Protein AF-0000000066668827 (afdb_homodimer)

Foldseek 3Di:
DPPPPPPPPPPCDPVNVVVLVVLLLLLLVLLLVQCLVQFLVRGDLVSSCVSSVHDSVSNVVSHDSLSSLLSNLCCLLQVNDNVNNVVQLVVLLPDQPLLSSLLSVLVSLLSSLVSNVSSVVSLVVCLVPDVSSVVVVVVVLVVLLVSLLSSLVSCVVNVFFAPPADSVNSSVVSSVLSDSVLCCCCCVVVPDDSVRSSVVSSVVNCVHTGHPPPD/DPPPPPPVPVPCDPVNVVVLVVLLLLLLVLLLVQCLVQFLVRGDLVSSCVSSVHDSVSNVVNHDSLSSLLSNLCCLLQVNDNVNNVVQLVVLLPDQPLLSSLLSVLVSLLSSLVSNVSSVVSLVVCLVPDVSSVVVVVVVLVVLLVSLLSSLVSCVVNVFFAPPADSVNSSVVSSVLSDSVLCCCCCVVVPDDSVRSSVVSSVVNCVHTGHDPPD

Structure (mmCIF, N/CA/C/O backbone):
data_AF-0000000066668827-model_v1
#
loop_
_entity.id
_entity.type
_entity.pdbx_description
1 polymer 'TetR family transcriptional regulator'
#
loop_
_atom_site.group_PDB
_atom_site.id
_atom_site.type_symbol
_atom_site.label_atom_id
_atom_site.label_alt_id
_atom_site.label_comp_id
_atom_site.label_asym_id
_atom_site.label_entity_id
_atom_site.label_seq_id
_atom_site.pdbx_PDB_ins_code
_atom_site.Cartn_x
_atom_site.Cartn_y
_atom_site.Cartn_z
_atom_site.occupancy
_atom_site.B_iso_or_equiv
_atom_site.auth_seq_id
_atom_site.auth_comp_id
_atom_site.auth_asym_id
_atom_site.auth_atom_id
_atom_site.pdbx_PDB_model_num
ATOM 1 N N . MET A 1 1 ? -61.25 -17.578 32.344 1 30.92 1 MET A N 1
ATOM 2 C CA . MET A 1 1 ? -61.156 -16.656 31.219 1 30.92 1 MET A CA 1
ATOM 3 C C . MET A 1 1 ? -59.719 -16.359 30.859 1 30.92 1 MET A C 1
ATOM 5 O O . MET A 1 1 ? -59.094 -15.508 31.5 1 30.92 1 MET A O 1
ATOM 9 N N . ALA A 1 2 ? -58.875 -17.438 30.641 1 37.47 2 ALA A N 1
ATOM 10 C CA . ALA A 1 2 ? -57.469 -17.453 30.281 1 37.47 2 ALA A CA 1
ATOM 11 C C . ALA A 1 2 ? -57.156 -16.516 29.109 1 37.47 2 ALA A C 1
ATOM 13 O O . ALA A 1 2 ? -58 -16.391 28.203 1 37.47 2 ALA A O 1
ATOM 14 N N . ASP A 1 3 ? -56.531 -15.367 29.375 1 39.81 3 ASP A N 1
ATOM 15 C CA . ASP A 1 3 ? -56 -14.375 28.453 1 39.81 3 ASP A CA 1
ATOM 16 C C . ASP A 1 3 ? -55.25 -15.047 27.297 1 39.81 3 ASP A C 1
ATOM 18 O O . ASP A 1 3 ? -54.25 -15.742 27.5 1 39.81 3 ASP A O 1
ATOM 22 N N . VAL A 1 4 ? -55.969 -15.641 26.297 1 41.5 4 VAL A N 1
ATOM 23 C CA . VAL A 1 4 ? -55.375 -16.062 25.047 1 41.5 4 VAL A CA 1
ATOM 24 C C . VAL A 1 4 ? -54.406 -14.977 24.547 1 41.5 4 VAL A C 1
ATOM 26 O O . VAL A 1 4 ? -54.812 -13.875 24.203 1 41.5 4 VAL A O 1
ATOM 29 N N . ASN A 1 5 ? -53.312 -14.781 25.141 1 41.06 5 ASN A N 1
ATOM 30 C CA . ASN A 1 5 ? -52.188 -14.039 24.578 1 41.06 5 ASN A CA 1
ATOM 31 C C . ASN A 1 5 ? -52.062 -14.258 23.078 1 41.06 5 ASN A C 1
ATOM 33 O O . ASN A 1 5 ? -51.719 -15.352 22.625 1 41.06 5 ASN A O 1
ATOM 37 N N . ARG A 1 6 ? -53.031 -13.734 22.203 1 37.84 6 ARG A N 1
ATOM 38 C CA . ARG A 1 6 ? -52.812 -13.648 20.75 1 37.84 6 ARG A CA 1
ATOM 39 C C . ARG A 1 6 ? -51.344 -13.508 20.406 1 37.84 6 ARG A C 1
ATOM 41 O O . ARG A 1 6 ? -50.719 -12.516 20.781 1 37.84 6 ARG A O 1
ATOM 48 N N . LEU A 1 7 ? -50.562 -14.461 20.453 1 41.59 7 LEU A N 1
ATOM 49 C CA . LEU A 1 7 ? -49.312 -14.508 19.719 1 41.59 7 LEU A CA 1
ATOM 50 C C . LEU A 1 7 ? -49.406 -13.711 18.422 1 41.59 7 LEU A C 1
ATOM 52 O O . LEU A 1 7 ? -50.094 -14.109 17.5 1 41.59 7 LEU A O 1
ATOM 56 N N . GLN A 1 8 ? -49.812 -12.422 18.359 1 42.12 8 GLN A N 1
ATOM 57 C CA . GLN A 1 8 ? -49.594 -11.562 17.203 1 42.12 8 GLN A CA 1
ATOM 58 C C . GLN A 1 8 ? -48.375 -11.977 16.422 1 42.12 8 GLN A C 1
ATOM 60 O O . GLN A 1 8 ? -47.25 -11.797 16.891 1 42.12 8 GLN A O 1
ATOM 65 N N . ARG A 1 9 ? -48.281 -13.109 15.906 1 45.12 9 ARG A N 1
ATOM 66 C CA . ARG A 1 9 ? -47.312 -13.5 14.891 1 45.12 9 ARG A CA 1
ATOM 67 C C . ARG A 1 9 ? -46.969 -12.32 13.984 1 45.12 9 ARG A C 1
ATOM 69 O O . ARG A 1 9 ? -47.812 -11.828 13.242 1 45.12 9 ARG A O 1
ATOM 76 N N . THR A 1 10 ? -46.25 -11.344 14.406 1 47.25 10 THR A N 1
ATOM 77 C CA . THR A 1 10 ? -45.688 -10.414 13.438 1 47.25 10 THR A CA 1
ATOM 78 C C . THR A 1 10 ? -45.406 -11.117 12.109 1 47.25 10 THR A C 1
ATOM 80 O O . THR A 1 10 ? -44.438 -11.883 11.992 1 47.25 10 THR A O 1
ATOM 83 N N . TYR A 1 11 ? -46.281 -11.742 11.422 1 45.84 11 TYR A N 1
ATOM 84 C CA . TYR A 1 11 ? -46.312 -12.18 10.023 1 45.84 11 TYR A CA 1
ATOM 85 C C . TYR A 1 11 ? -45.594 -11.172 9.133 1 45.84 11 TYR A C 1
ATOM 87 O O . TYR A 1 11 ? -46.188 -10.156 8.75 1 45.84 11 TYR A O 1
ATOM 95 N N . ARG A 1 12 ? -44.438 -10.898 9.367 1 57.56 12 ARG A N 1
ATOM 96 C CA . ARG A 1 12 ? -43.781 -10.086 8.344 1 57.56 12 ARG A CA 1
ATOM 97 C C . ARG A 1 12 ? -43.969 -10.703 6.961 1 57.56 12 ARG A C 1
ATOM 99 O O . ARG A 1 12 ? -43.469 -11.805 6.699 1 57.56 12 ARG A O 1
ATOM 106 N N . SER A 1 13 ? -44.938 -10.359 6.168 1 71.19 13 SER A N 1
ATOM 107 C CA . SER A 1 13 ? -45.312 -10.805 4.832 1 71.19 13 SER A CA 1
ATOM 108 C C . SER A 1 13 ? -44.125 -10.812 3.893 1 71.19 13 SER A C 1
ATOM 110 O O . SER A 1 13 ? -43.281 -9.922 3.953 1 71.19 13 SER A O 1
ATOM 112 N N . PRO A 1 14 ? -43.781 -12.008 3.338 1 75.56 14 PRO A N 1
ATOM 113 C CA . PRO A 1 14 ? -42.75 -12.086 2.299 1 75.56 14 PRO A CA 1
ATOM 114 C C . PRO A 1 14 ? -42.719 -10.859 1.394 1 75.56 14 PRO A C 1
ATOM 116 O O . PRO A 1 14 ? -41.656 -10.438 0.947 1 75.56 14 PRO A O 1
ATOM 119 N N . VAL A 1 15 ? -43.812 -10.32 1.107 1 74.69 15 VAL A N 1
ATOM 120 C CA . VAL A 1 15 ? -43.906 -9.133 0.272 1 74.69 15 VAL A CA 1
ATOM 121 C C . VAL A 1 15 ? -43.281 -7.941 0.993 1 74.69 15 VAL A C 1
ATOM 123 O O . VAL A 1 15 ? -42.531 -7.156 0.387 1 74.69 15 VAL A O 1
ATOM 126 N N . ARG A 1 16 ? -43.531 -7.859 2.305 1 75.69 16 ARG A N 1
ATOM 127 C CA . ARG A 1 16 ? -43 -6.75 3.08 1 75.69 16 ARG A CA 1
ATOM 128 C C . ARG A 1 16 ? -41.469 -6.855 3.203 1 75.69 16 ARG A C 1
ATOM 130 O O . ARG A 1 16 ? -40.781 -5.848 3.143 1 75.69 16 ARG A O 1
ATOM 137 N N . GLU A 1 17 ? -41.094 -8.094 3.379 1 78.62 17 GLU A N 1
ATOM 138 C CA . GLU A 1 17 ? -39.656 -8.32 3.475 1 78.62 17 GLU A CA 1
ATOM 139 C C . GLU A 1 17 ? -38.969 -7.977 2.164 1 78.62 17 GLU A C 1
ATOM 141 O O . GLU A 1 17 ? -37.875 -7.398 2.172 1 78.62 17 GLU A O 1
ATOM 146 N N . GLU A 1 18 ? -39.531 -8.367 1.086 1 81.38 18 GLU A N 1
ATOM 147 C CA . GLU A 1 18 ? -39 -8.055 -0.23 1 81.38 18 GLU A CA 1
ATOM 148 C C . GLU A 1 18 ? -38.969 -6.547 -0.48 1 81.38 18 GLU A C 1
ATOM 150 O O . GLU A 1 18 ? -38.031 -6.008 -1.036 1 81.38 18 GLU A O 1
ATOM 155 N N . ALA A 1 19 ? -40.062 -5.938 -0.11 1 80.38 19 ALA A N 1
ATOM 156 C CA . ALA A 1 19 ? -40.156 -4.488 -0.254 1 80.38 19 ALA A CA 1
ATOM 157 C C . ALA A 1 19 ? -39.094 -3.787 0.593 1 80.38 19 ALA A C 1
ATOM 159 O O . ALA A 1 19 ? -38.469 -2.824 0.146 1 80.38 19 ALA A O 1
ATOM 160 N N . ALA A 1 20 ? -38.875 -4.281 1.78 1 83.12 20 ALA A N 1
ATOM 161 C CA . ALA A 1 20 ? -37.875 -3.73 2.676 1 83.12 20 ALA A CA 1
ATOM 162 C C . ALA A 1 20 ? -36.469 -3.906 2.094 1 83.12 20 ALA A C 1
ATOM 164 O O . ALA A 1 20 ? -35.656 -3.002 2.18 1 83.12 20 ALA A O 1
ATOM 165 N N . ARG A 1 21 ? -36.281 -5.023 1.53 1 84.62 21 ARG A N 1
ATOM 166 C CA . ARG A 1 21 ? -35 -5.305 0.902 1 84.62 21 ARG A CA 1
ATOM 167 C C . ARG A 1 21 ? -34.75 -4.375 -0.284 1 84.62 21 ARG A C 1
ATOM 169 O O . ARG A 1 21 ? -33.656 -3.852 -0.453 1 84.62 21 ARG A O 1
ATOM 176 N N . ARG A 1 22 ? -35.719 -4.215 -1.044 1 86.38 22 ARG A N 1
ATOM 177 C CA . ARG A 1 22 ? -35.625 -3.33 -2.199 1 86.38 22 ARG A CA 1
ATOM 178 C C . ARG A 1 22 ? -35.312 -1.901 -1.765 1 86.38 22 ARG A C 1
ATOM 180 O O . ARG A 1 22 ? -34.469 -1.227 -2.375 1 86.38 22 ARG A O 1
ATOM 187 N N . THR A 1 23 ? -36 -1.498 -0.778 1 88.69 23 THR A N 1
ATOM 188 C CA . THR A 1 23 ? -35.781 -0.15 -0.268 1 88.69 23 THR A CA 1
ATOM 189 C C . THR A 1 23 ? -34.344 -0.003 0.264 1 88.69 23 THR A C 1
ATOM 191 O O . THR A 1 23 ? -33.688 1.006 0.013 1 88.69 23 THR A O 1
ATOM 194 N N . ARG A 1 24 ? -34 -0.97 0.971 1 89.12 24 ARG A N 1
ATOM 195 C CA . ARG A 1 24 ? -32.625 -0.963 1.49 1 89.12 24 ARG A CA 1
ATOM 196 C C . ARG A 1 24 ? -31.609 -0.882 0.356 1 89.12 24 ARG A C 1
ATOM 198 O O . ARG A 1 24 ? -30.625 -0.137 0.445 1 89.12 24 ARG A O 1
ATOM 205 N N . ASP A 1 25 ? -31.859 -1.595 -0.69 1 90.25 25 ASP A N 1
ATOM 206 C CA . ASP A 1 25 ? -30.969 -1.594 -1.841 1 90.25 25 ASP A CA 1
ATOM 207 C C . ASP A 1 25 ? -30.906 -0.211 -2.488 1 90.25 25 ASP A C 1
ATOM 209 O O . ASP A 1 25 ? -29.828 0.254 -2.867 1 90.25 25 ASP A O 1
ATOM 213 N N . ILE A 1 26 ? -32 0.368 -2.582 1 93.06 26 ILE A N 1
ATOM 214 C CA . ILE A 1 26 ? -32.094 1.703 -3.164 1 93.06 26 ILE A CA 1
ATOM 215 C C . ILE A 1 26 ? -31.297 2.688 -2.316 1 93.06 26 ILE A C 1
ATOM 217 O O . ILE A 1 26 ? -30.531 3.504 -2.85 1 93.06 26 ILE A O 1
ATOM 221 N N . VAL A 1 27 ? -31.422 2.562 -1.056 1 95.19 27 VAL A N 1
ATOM 222 C CA . VAL A 1 27 ? -30.734 3.453 -0.125 1 95.19 27 VAL A CA 1
ATOM 223 C C . VAL A 1 27 ? -29.219 3.215 -0.198 1 95.19 27 VAL A C 1
ATOM 225 O O . VAL A 1 27 ? -28.438 4.164 -0.238 1 95.19 27 VAL A O 1
ATOM 228 N N . VAL A 1 28 ? -28.875 2.006 -0.268 1 93.94 28 VAL A N 1
ATOM 229 C CA . VAL A 1 28 ? -27.469 1.641 -0.283 1 93.94 28 VAL A CA 1
ATOM 230 C C . VAL A 1 28 ? -26.812 2.145 -1.57 1 93.94 28 VAL A C 1
ATOM 232 O O . VAL A 1 28 ? -25.703 2.678 -1.544 1 93.94 28 VAL A O 1
ATOM 235 N N . ARG A 1 29 ? -27.5 2.014 -2.652 1 93.38 29 ARG A N 1
ATOM 236 C CA . ARG A 1 29 ? -26.984 2.51 -3.924 1 93.38 29 ARG A CA 1
ATOM 237 C C . ARG A 1 29 ? -26.828 4.027 -3.9 1 93.38 29 ARG A C 1
ATOM 239 O O . ARG A 1 29 ? -25.844 4.566 -4.398 1 93.38 29 ARG A O 1
ATOM 246 N N . ALA A 1 30 ? -27.797 4.68 -3.363 1 96.06 30 ALA A N 1
ATOM 247 C CA . ALA A 1 30 ? -27.734 6.133 -3.209 1 96.06 30 ALA A CA 1
ATOM 248 C C . ALA A 1 30 ? -26.562 6.531 -2.314 1 96.06 30 ALA A C 1
ATOM 250 O O . ALA A 1 30 ? -25.844 7.492 -2.613 1 96.06 30 ALA A O 1
ATOM 251 N N . ALA A 1 31 ? -26.406 5.805 -1.235 1 96.19 31 ALA A N 1
ATOM 252 C CA . ALA A 1 31 ? -25.297 6.062 -0.32 1 96.19 31 ALA A CA 1
ATOM 253 C C . ALA A 1 31 ? -23.953 5.934 -1.033 1 96.19 31 ALA A C 1
ATOM 255 O O . ALA A 1 31 ? -23.078 6.785 -0.872 1 96.19 31 ALA A O 1
ATOM 256 N N . MET A 1 32 ? -23.844 4.902 -1.794 1 93.81 32 MET A N 1
ATOM 257 C CA . MET A 1 32 ? -22.609 4.688 -2.564 1 93.81 32 MET A CA 1
ATOM 258 C C . MET A 1 32 ? -22.297 5.898 -3.43 1 93.81 32 MET A C 1
ATOM 260 O O . MET A 1 32 ? -21.156 6.367 -3.451 1 93.81 32 MET A O 1
ATOM 264 N N . GLN A 1 33 ? -23.266 6.355 -4.105 1 94.69 33 GLN A N 1
ATOM 265 C CA . GLN A 1 33 ? -23.094 7.496 -4.996 1 94.69 33 GLN A CA 1
ATOM 266 C C . GLN A 1 33 ? -22.703 8.75 -4.219 1 94.69 33 GLN A C 1
ATOM 268 O O . GLN A 1 33 ? -21.75 9.445 -4.598 1 94.69 33 GLN A O 1
ATOM 273 N N . VAL A 1 34 ? -23.391 9 -3.158 1 97.19 34 VAL A N 1
ATOM 274 C CA . VAL A 1 34 ? -23.156 10.211 -2.377 1 97.19 34 VAL A CA 1
ATOM 275 C C . VAL A 1 34 ? -21.766 10.156 -1.734 1 97.19 34 VAL A C 1
ATOM 277 O O . VAL A 1 34 ? -21.031 11.141 -1.763 1 97.19 34 VAL A O 1
ATOM 280 N N . PHE A 1 35 ? -21.391 9.008 -1.166 1 96.56 35 PHE A N 1
ATOM 281 C CA . PHE A 1 35 ? -20.078 8.859 -0.557 1 96.56 35 PHE A CA 1
ATOM 282 C C . PHE A 1 35 ? -18.969 9.016 -1.601 1 96.56 35 PHE A C 1
ATOM 284 O O . PHE A 1 35 ? -17.938 9.641 -1.335 1 96.56 35 PHE A O 1
ATOM 291 N N . ALA A 1 36 ? -19.188 8.484 -2.725 1 93.44 36 ALA A N 1
ATOM 292 C CA . ALA A 1 36 ? -18.188 8.562 -3.789 1 93.44 36 ALA A CA 1
ATOM 293 C C . ALA A 1 36 ? -18 10.008 -4.254 1 93.44 36 ALA A C 1
ATOM 295 O O . ALA A 1 36 ? -16.875 10.43 -4.559 1 93.44 36 ALA A O 1
ATOM 296 N N . GLU A 1 37 ? -19.062 10.75 -4.242 1 94.19 37 GLU A N 1
ATOM 297 C CA . GLU A 1 37 ? -19.047 12.109 -4.773 1 94.19 37 GLU A CA 1
ATOM 298 C C . GLU A 1 37 ? -18.594 13.109 -3.719 1 94.19 37 GLU A C 1
ATOM 300 O O . GLU A 1 37 ? -17.875 14.055 -4.027 1 94.19 37 GLU A O 1
ATOM 305 N N . ARG A 1 38 ? -18.984 12.859 -2.465 1 95 38 ARG A N 1
ATOM 306 C CA . ARG A 1 38 ? -18.844 13.914 -1.465 1 95 38 ARG A CA 1
ATOM 307 C C . ARG A 1 38 ? -17.828 13.516 -0.397 1 95 38 ARG A C 1
ATOM 309 O O . ARG A 1 38 ? -17.469 14.328 0.458 1 95 38 ARG A O 1
ATOM 316 N N . GLY A 1 39 ? -17.375 12.289 -0.525 1 94.12 39 GLY A N 1
ATOM 317 C CA . GLY A 1 39 ? -16.578 11.789 0.593 1 94.12 39 GLY A CA 1
ATOM 318 C C . GLY A 1 39 ? -17.422 11.438 1.805 1 94.12 39 GLY A C 1
ATOM 319 O O . GLY A 1 39 ? -18.656 11.523 1.759 1 94.12 39 GLY A O 1
ATOM 320 N N . TYR A 1 40 ? -16.75 11.023 2.855 1 94.12 40 TYR A N 1
ATOM 321 C CA . TYR A 1 40 ? -17.484 10.594 4.047 1 94.12 40 TYR A CA 1
ATOM 322 C C . TYR A 1 40 ? -17.922 11.789 4.883 1 94.12 40 TYR A C 1
ATOM 324 O O . TYR A 1 40 ? -19.078 11.891 5.277 1 94.12 40 TYR A O 1
ATOM 332 N N . ALA A 1 41 ? -16.953 12.617 5.199 1 91.12 41 ALA A N 1
ATOM 333 C CA . ALA A 1 41 ? -17.266 13.781 6.027 1 91.12 41 ALA A CA 1
ATOM 334 C C . ALA A 1 41 ? -18.297 14.68 5.359 1 91.12 41 ALA A C 1
ATOM 336 O O . ALA A 1 41 ? -19.203 15.188 6.02 1 91.12 41 ALA A O 1
ATOM 337 N N . GLY A 1 42 ? -18.234 14.805 4.086 1 93.81 42 GLY A N 1
ATOM 338 C CA . GLY A 1 42 ? -19.078 15.711 3.348 1 93.81 42 GLY A CA 1
ATOM 339 C C . GLY A 1 42 ? -20.469 15.148 3.072 1 93.81 42 GLY A C 1
ATOM 340 O O . GLY A 1 42 ? -21.406 15.891 2.785 1 93.81 42 GLY A O 1
ATOM 341 N N . ALA A 1 43 ? -20.578 13.891 3.125 1 96.44 43 ALA A N 1
ATOM 342 C CA . ALA A 1 43 ? -21.859 13.234 2.859 1 96.44 43 ALA A CA 1
ATOM 343 C C . ALA A 1 43 ? -22.797 13.359 4.055 1 96.44 43 ALA A C 1
ATOM 345 O O . ALA A 1 43 ? -22.375 13.258 5.207 1 96.44 43 ALA A O 1
ATOM 346 N N . THR A 1 44 ? -24.094 13.531 3.744 1 95.88 44 THR A N 1
ATOM 347 C CA . THR A 1 44 ? -25.094 13.625 4.805 1 95.88 44 THR A CA 1
ATOM 348 C C . THR A 1 44 ? -26.25 12.672 4.535 1 95.88 44 THR A C 1
ATOM 350 O O . THR A 1 44 ? -26.469 12.258 3.395 1 95.88 44 THR A O 1
ATOM 353 N N . ILE A 1 45 ? -26.922 12.414 5.582 1 95.88 45 ILE A N 1
ATOM 354 C CA . ILE A 1 45 ? -28.109 11.562 5.484 1 95.88 45 ILE A CA 1
ATOM 355 C C . ILE A 1 45 ? -29.141 12.219 4.574 1 95.88 45 ILE A C 1
ATOM 357 O O . ILE A 1 45 ? -29.812 11.539 3.791 1 95.88 45 ILE A O 1
ATOM 361 N N . ASP A 1 46 ? -29.25 13.516 4.621 1 96.56 46 ASP A N 1
ATOM 362 C CA . ASP A 1 46 ? -30.188 14.25 3.787 1 96.56 46 ASP A CA 1
ATOM 363 C C . ASP A 1 46 ? -29.859 14.086 2.305 1 96.56 46 ASP A C 1
ATOM 365 O O . ASP A 1 46 ? -30.766 13.898 1.482 1 96.56 46 ASP A O 1
ATOM 369 N N . GLN A 1 47 ? -28.672 14.18 2.016 1 97.56 47 GLN A N 1
ATOM 370 C CA . GLN A 1 47 ? -28.234 13.992 0.634 1 97.56 47 GLN A CA 1
ATOM 371 C C . GLN A 1 47 ? -28.547 12.586 0.144 1 97.56 47 GLN A C 1
ATOM 373 O O . GLN A 1 47 ? -28.984 12.398 -0.997 1 97.56 47 GLN A O 1
ATOM 378 N N . ILE A 1 48 ? -28.312 11.594 1.009 1 97.75 48 ILE A N 1
ATOM 379 C CA . ILE A 1 48 ? -28.594 10.203 0.664 1 97.75 48 ILE A CA 1
ATOM 380 C C . ILE A 1 48 ? -30.094 10.016 0.464 1 97.75 48 ILE A C 1
ATOM 382 O O . ILE A 1 48 ? -30.516 9.367 -0.497 1 97.75 48 ILE A O 1
ATOM 386 N N . ALA A 1 49 ? -30.875 10.609 1.342 1 97.75 49 ALA A N 1
ATOM 387 C CA . ALA A 1 49 ? -32.344 10.539 1.235 1 97.75 49 ALA A CA 1
ATOM 388 C C . ALA A 1 49 ? -32.812 11.141 -0.081 1 97.75 49 ALA A C 1
ATOM 390 O O . ALA A 1 49 ? -33.625 10.531 -0.791 1 97.75 49 ALA A O 1
ATOM 391 N N . THR A 1 50 ? -32.344 12.258 -0.381 1 97.88 50 THR A N 1
ATOM 392 C CA . THR A 1 50 ? -32.688 12.953 -1.611 1 97.88 50 THR A CA 1
ATOM 393 C C . THR A 1 50 ? -32.312 12.125 -2.834 1 97.88 50 THR A C 1
ATOM 395 O O . THR A 1 50 ? -33.125 11.938 -3.744 1 97.88 50 THR A O 1
ATOM 398 N N . CYS A 1 51 ? -31.141 11.594 -2.822 1 97 51 CYS A N 1
ATOM 399 C CA . CYS A 1 51 ? -30.625 10.797 -3.934 1 97 51 CYS A CA 1
ATOM 400 C C . CYS A 1 51 ? -31.453 9.523 -4.113 1 97 51 CYS A C 1
ATOM 402 O O . CYS A 1 51 ? -31.719 9.109 -5.238 1 97 51 CYS A O 1
ATOM 404 N N . ALA A 1 52 ? -31.875 8.953 -3.023 1 96.81 52 ALA A N 1
ATOM 405 C CA . ALA A 1 52 ? -32.625 7.699 -3.033 1 96.81 52 ALA A CA 1
ATOM 406 C C . ALA A 1 52 ? -34.094 7.945 -3.309 1 96.81 52 ALA A C 1
ATOM 408 O O . ALA A 1 52 ? -34.844 7.012 -3.619 1 96.81 52 ALA A O 1
ATOM 409 N N . GLY A 1 53 ? -34.531 9.148 -3.1 1 97.31 53 GLY A N 1
ATOM 410 C CA . GLY A 1 53 ? -35.938 9.461 -3.25 1 97.31 53 GLY A CA 1
ATOM 411 C C . GLY A 1 53 ? -36.812 8.922 -2.123 1 97.31 53 GLY A C 1
ATOM 412 O O . GLY A 1 53 ? -37.906 8.43 -2.357 1 97.31 53 GLY A O 1
ATOM 413 N N . VAL A 1 54 ? -36.281 8.875 -0.953 1 96.75 54 VAL A N 1
ATOM 414 C CA . VAL A 1 54 ? -37 8.375 0.212 1 96.75 54 VAL A CA 1
ATOM 415 C C . VAL A 1 54 ? -36.906 9.383 1.354 1 96.75 54 VAL A C 1
ATOM 417 O O . VAL A 1 54 ? -36.188 10.383 1.254 1 96.75 54 VAL A O 1
ATOM 420 N N . SER A 1 55 ? -37.688 9.094 2.371 1 95.44 55 SER A N 1
ATOM 421 C CA . SER A 1 55 ? -37.656 9.977 3.535 1 95.44 55 SER A CA 1
ATOM 422 C C . SER A 1 55 ? -36.469 9.711 4.418 1 95.44 55 SER A C 1
ATOM 424 O O . SER A 1 55 ? -35.844 8.641 4.344 1 95.44 55 SER A O 1
ATOM 426 N N . ARG A 1 56 ? -36.094 10.688 5.25 1 94.88 56 ARG A N 1
ATOM 427 C CA . ARG A 1 56 ? -35 10.555 6.207 1 94.88 56 ARG A CA 1
ATOM 428 C C . ARG A 1 56 ? -35.219 9.344 7.117 1 94.88 56 ARG A C 1
ATOM 430 O O . ARG A 1 56 ? -34.281 8.555 7.324 1 94.88 56 ARG A O 1
ATOM 437 N N . PRO A 1 57 ? -36.438 9.117 7.633 1 94.31 57 PRO A N 1
ATOM 438 C CA . PRO A 1 57 ? -36.656 7.945 8.484 1 94.31 57 PRO A CA 1
ATOM 439 C C . PRO A 1 57 ? -36.438 6.629 7.75 1 94.31 57 PRO A C 1
ATOM 441 O O . PRO A 1 57 ? -35.938 5.664 8.344 1 94.31 57 PRO A O 1
ATOM 444 N N . THR A 1 58 ? -36.688 6.66 6.535 1 93.75 58 THR A N 1
ATOM 445 C CA . THR A 1 58 ? -36.438 5.473 5.727 1 93.75 58 THR A CA 1
ATOM 446 C C . THR A 1 58 ? -34.938 5.172 5.641 1 93.75 58 THR A C 1
ATOM 448 O O . THR A 1 58 ? -34.531 4.008 5.699 1 93.75 58 THR A O 1
ATOM 451 N N . VAL A 1 59 ? -34.125 6.211 5.496 1 95.81 59 VAL A N 1
ATOM 452 C CA . VAL A 1 59 ? -32.656 6.039 5.453 1 95.81 59 VAL A CA 1
ATOM 453 C C . VAL A 1 59 ? -32.156 5.539 6.809 1 95.81 59 VAL A C 1
ATOM 455 O O . VAL A 1 59 ? -31.359 4.609 6.879 1 95.81 59 VAL A O 1
ATOM 458 N N . PHE A 1 60 ? -32.688 6.051 7.852 1 93.62 60 PHE A N 1
ATOM 459 C CA . PHE A 1 60 ? -32.281 5.664 9.188 1 93.62 60 PHE A CA 1
ATOM 460 C C . PHE A 1 60 ? -32.625 4.211 9.469 1 93.62 60 PHE A C 1
ATOM 462 O O . PHE A 1 60 ? -31.906 3.512 10.188 1 93.62 60 PHE A O 1
ATOM 469 N N . ALA A 1 61 ? -33.781 3.812 8.867 1 92.69 61 ALA A N 1
ATOM 470 C CA . ALA A 1 61 ? -34.156 2.416 9.031 1 92.69 61 ALA A CA 1
ATOM 471 C C . ALA A 1 61 ? -33.125 1.48 8.43 1 92.69 61 ALA A C 1
ATOM 473 O O . ALA A 1 61 ? -32.938 0.355 8.898 1 92.69 61 ALA A O 1
ATOM 474 N N . ALA A 1 62 ? -32.469 2.012 7.461 1 93.12 62 ALA A N 1
ATOM 475 C CA . ALA A 1 62 ? -31.406 1.211 6.824 1 93.12 62 ALA A CA 1
ATOM 476 C C . ALA A 1 62 ? -30.109 1.265 7.625 1 93.12 62 ALA A C 1
ATOM 478 O O . ALA A 1 62 ? -29.297 0.34 7.562 1 93.12 62 ALA A O 1
ATOM 479 N N . GLY A 1 63 ? -29.844 2.354 8.32 1 93 63 GLY A N 1
ATOM 480 C CA . GLY A 1 63 ? -28.688 2.467 9.18 1 93 63 GLY A CA 1
ATOM 481 C C . GLY A 1 63 ? -28.188 3.893 9.32 1 93 63 GLY A C 1
ATOM 482 O O . GLY A 1 63 ? -28.594 4.777 8.57 1 93 63 GLY A O 1
ATOM 483 N N . ASN A 1 64 ? -27.375 4.066 10.25 1 93.38 64 ASN A N 1
ATOM 484 C CA . ASN A 1 64 ? -26.688 5.348 10.359 1 93.38 64 ASN A CA 1
ATOM 485 C C . ASN A 1 64 ? -25.625 5.496 9.273 1 93.38 64 ASN A C 1
ATOM 487 O O . ASN A 1 64 ? -25.469 4.617 8.43 1 93.38 64 ASN A O 1
ATOM 491 N N . LYS A 1 65 ? -24.969 6.57 9.273 1 94.62 65 LYS A N 1
ATOM 492 C CA . LYS A 1 65 ? -24.031 6.895 8.195 1 94.62 65 LYS A CA 1
ATOM 493 C C . LYS A 1 65 ? -22.953 5.824 8.055 1 94.62 65 LYS A C 1
ATOM 495 O O . LYS A 1 65 ? -22.688 5.352 6.949 1 94.62 65 LYS A O 1
ATOM 500 N N . ALA A 1 66 ? -22.312 5.418 9.164 1 94.44 66 ALA A N 1
ATOM 501 C CA . ALA A 1 66 ? -21.266 4.402 9.148 1 94.44 66 ALA A CA 1
ATOM 502 C C . ALA A 1 66 ? -21.812 3.062 8.656 1 94.44 66 ALA A C 1
ATOM 504 O O . ALA A 1 66 ? -21.141 2.359 7.891 1 94.44 66 ALA A O 1
ATOM 505 N N . GLN A 1 67 ? -22.938 2.756 9.078 1 94.56 67 GLN A N 1
ATOM 506 C CA . GLN A 1 67 ? -23.562 1.508 8.664 1 94.56 67 GLN A CA 1
ATOM 507 C C . GLN A 1 67 ? -23.891 1.528 7.172 1 94.56 67 GLN A C 1
ATOM 509 O O . GLN A 1 67 ? -23.719 0.526 6.48 1 94.56 67 GLN A O 1
ATOM 514 N N . LEU A 1 68 ? -24.375 2.654 6.754 1 95.5 68 LEU A N 1
ATOM 515 C CA . LEU A 1 68 ? -24.672 2.783 5.336 1 95.5 68 LEU A CA 1
ATOM 516 C C . LEU A 1 68 ? -23.406 2.668 4.496 1 95.5 68 LEU A C 1
ATOM 518 O O . LEU A 1 68 ? -23.422 2.084 3.41 1 95.5 68 LEU A O 1
ATOM 522 N N . PHE A 1 69 ? -22.328 3.188 4.934 1 96.25 69 PHE A N 1
ATOM 523 C CA . PHE A 1 69 ? -21.047 3.068 4.234 1 96.25 69 PHE A CA 1
ATOM 524 C C . PHE A 1 69 ? -20.625 1.61 4.137 1 96.25 69 PHE A C 1
ATOM 526 O O . PHE A 1 69 ? -20.219 1.147 3.07 1 96.25 69 PHE A O 1
ATOM 533 N N . ALA A 1 70 ? -20.75 0.96 5.266 1 94 70 ALA A N 1
ATOM 534 C CA . ALA A 1 70 ? -20.391 -0.457 5.297 1 94 70 ALA A CA 1
ATOM 535 C C . ALA A 1 70 ? -21.234 -1.254 4.309 1 94 70 ALA A C 1
ATOM 537 O O . ALA A 1 70 ? -20.734 -2.117 3.596 1 94 70 ALA A O 1
ATOM 538 N N . LEU A 1 71 ? -22.453 -0.962 4.281 1 92.25 71 LEU A N 1
ATOM 539 C CA . LEU A 1 71 ? -23.359 -1.645 3.365 1 92.25 71 LEU A CA 1
ATOM 540 C C . LEU A 1 71 ? -23.031 -1.313 1.916 1 92.25 71 LEU A C 1
ATOM 542 O O . LEU A 1 71 ? -23.062 -2.189 1.049 1 92.25 71 LEU A O 1
ATOM 546 N N . ALA A 1 72 ? -22.75 -0.079 1.646 1 93.19 72 ALA A N 1
ATOM 547 C CA . ALA A 1 72 ? -22.344 0.332 0.303 1 93.19 72 ALA A CA 1
ATOM 548 C C . ALA A 1 72 ? -21.094 -0.409 -0.144 1 93.19 72 ALA A C 1
ATOM 550 O O . ALA A 1 72 ? -21.016 -0.874 -1.283 1 93.19 72 ALA A O 1
ATOM 551 N N . ARG A 1 73 ? -20.203 -0.521 0.709 1 91.5 73 ARG A N 1
ATOM 552 C CA . ARG A 1 73 ? -18.969 -1.236 0.414 1 91.5 73 ARG A CA 1
ATOM 553 C C . ARG A 1 73 ? -19.234 -2.707 0.117 1 91.5 73 ARG A C 1
ATOM 555 O O . ARG A 1 73 ? -18.688 -3.268 -0.833 1 91.5 73 ARG A O 1
ATOM 562 N N . GLN A 1 74 ? -19.984 -3.273 0.958 1 87.88 74 GLN A N 1
ATOM 563 C CA . GLN A 1 74 ? -20.359 -4.672 0.761 1 87.88 74 GLN A CA 1
ATOM 564 C C . GLN A 1 74 ? -21.047 -4.875 -0.585 1 87.88 74 GLN A C 1
ATOM 566 O O . GLN A 1 74 ? -20.812 -5.875 -1.266 1 87.88 74 GLN A O 1
ATOM 571 N N . TYR A 1 75 ? -21.859 -3.938 -0.877 1 84.88 75 TYR A N 1
ATOM 572 C CA . TYR A 1 75 ? -22.562 -3.984 -2.152 1 84.88 75 TYR A CA 1
ATOM 573 C C . TYR A 1 75 ? -21.594 -3.99 -3.32 1 84.88 75 TYR A C 1
ATOM 575 O O . TYR A 1 75 ? -21.75 -4.762 -4.27 1 84.88 75 TYR A O 1
ATOM 583 N N . VAL A 1 76 ? -20.594 -3.24 -3.225 1 84.19 76 VAL A N 1
ATOM 584 C CA . VAL A 1 76 ? -19.578 -3.137 -4.273 1 84.19 76 VAL A CA 1
ATOM 585 C C . VAL A 1 76 ? -18.75 -4.418 -4.32 1 84.19 76 VAL A C 1
ATOM 587 O O . VAL A 1 76 ? -18.438 -4.922 -5.402 1 84.19 76 VAL A O 1
ATOM 590 N N . ASP A 1 77 ? -18.422 -4.949 -3.156 1 82 77 ASP A N 1
ATOM 591 C CA . ASP A 1 77 ? -17.609 -6.164 -3.066 1 82 77 ASP A CA 1
ATOM 592 C C . ASP A 1 77 ? -18.328 -7.348 -3.709 1 82 77 ASP A C 1
ATOM 594 O O . ASP A 1 77 ? -17.688 -8.227 -4.293 1 82 77 ASP A O 1
ATOM 598 N N . ASN A 1 78 ? -19.656 -7.301 -3.611 1 77.06 78 ASN A N 1
ATOM 599 C CA . ASN A 1 78 ? -20.453 -8.445 -4.051 1 77.06 78 ASN A CA 1
ATOM 600 C C . ASN A 1 78 ? -21.094 -8.195 -5.406 1 77.06 78 ASN A C 1
ATOM 602 O O . ASN A 1 78 ? -21.906 -8.992 -5.867 1 77.06 78 ASN A O 1
ATOM 606 N N . ASP A 1 79 ? -20.656 -7.156 -6.047 1 70.38 79 ASP A N 1
ATOM 607 C CA . ASP A 1 79 ? -21.234 -6.758 -7.32 1 70.38 79 ASP A CA 1
ATOM 608 C C . ASP A 1 79 ? -22.766 -6.684 -7.219 1 70.38 79 ASP A C 1
ATOM 610 O O . ASP A 1 79 ? -23.469 -7.152 -8.109 1 70.38 79 ASP A O 1
ATOM 614 N N . GLY A 1 80 ? -23.203 -6.281 -6.086 1 68.56 80 GLY A N 1
ATOM 615 C CA . GLY A 1 80 ? -24.625 -6.039 -5.887 1 68.56 80 GLY A CA 1
ATOM 616 C C . GLY A 1 80 ? -25.375 -7.258 -5.387 1 68.56 80 GLY A C 1
ATOM 617 O O . GLY A 1 80 ? -26.562 -7.176 -5.062 1 68.56 80 GLY A O 1
ATOM 618 N N . ASP A 1 81 ? -24.688 -8.383 -5.406 1 62.59 81 ASP A N 1
ATOM 619 C CA . ASP A 1 81 ? -25.328 -9.609 -4.938 1 62.59 81 ASP A CA 1
ATOM 620 C C . ASP A 1 81 ? -24.391 -10.414 -4.035 1 62.59 81 ASP A C 1
ATOM 622 O O . ASP A 1 81 ? -23.5 -11.117 -4.52 1 62.59 81 ASP A O 1
ATOM 626 N N . ALA A 1 82 ? -24.594 -10.328 -2.748 1 63.31 82 ALA A N 1
ATOM 627 C CA . ALA A 1 82 ? -23.75 -10.984 -1.762 1 63.31 82 ALA A CA 1
ATOM 628 C C . ALA A 1 82 ? -23.781 -12.5 -1.929 1 63.31 82 ALA A C 1
ATOM 630 O O . ALA A 1 82 ? -22.766 -13.172 -1.729 1 63.31 82 ALA A O 1
ATOM 631 N N . THR A 1 83 ? -24.906 -12.945 -2.17 1 59.16 83 THR A N 1
ATOM 632 C CA . THR A 1 83 ? -25.047 -14.383 -2.363 1 59.16 83 THR A CA 1
ATOM 633 C C . THR A 1 83 ? -24.156 -14.867 -3.506 1 59.16 83 THR A C 1
ATOM 635 O O . THR A 1 83 ? -23.547 -15.93 -3.416 1 59.16 83 THR A O 1
ATOM 638 N N . GLU A 1 84 ? -23.953 -14.031 -4.406 1 63.5 84 GLU A N 1
ATOM 639 C CA . GLU A 1 84 ? -23.188 -14.406 -5.582 1 63.5 84 GLU A CA 1
ATOM 640 C C . GLU A 1 84 ? -21.688 -14.406 -5.281 1 63.5 84 GLU A C 1
ATOM 642 O O . GLU A 1 84 ? -20.953 -15.289 -5.734 1 63.5 84 GLU A O 1
ATOM 647 N N . ALA A 1 85 ? -21.344 -13.586 -4.387 1 66.5 85 ALA A N 1
ATOM 648 C CA . ALA A 1 85 ? -19.922 -13.5 -4.074 1 66.5 85 ALA A CA 1
ATOM 649 C C . ALA A 1 85 ? -19.469 -14.711 -3.275 1 66.5 85 ALA A C 1
ATOM 651 O O . ALA A 1 85 ? -18.406 -15.289 -3.561 1 66.5 85 ALA A O 1
ATOM 652 N N . ASP A 1 86 ? -20.25 -15.039 -2.307 1 71.25 86 ASP A N 1
ATOM 653 C CA . ASP A 1 86 ? -19.922 -16.219 -1.502 1 71.25 86 ASP A CA 1
ATOM 654 C C . ASP A 1 86 ? -19.891 -17.484 -2.361 1 71.25 86 ASP A C 1
ATOM 656 O O . ASP A 1 86 ? -19.031 -18.344 -2.18 1 71.25 86 ASP A O 1
ATOM 660 N N . SER A 1 87 ? -20.75 -17.391 -3.273 1 81.81 87 SER A N 1
ATOM 661 C CA . SER A 1 87 ? -20.797 -18.547 -4.156 1 81.81 87 SER A CA 1
ATOM 662 C C . SER A 1 87 ? -19.594 -18.609 -5.078 1 81.81 87 SER A C 1
ATOM 664 O O . SER A 1 87 ? -19.031 -19.672 -5.32 1 81.81 87 SER A O 1
ATOM 666 N N . THR A 1 88 ? -19.125 -17.469 -5.465 1 90 88 THR A N 1
ATOM 667 C CA . THR A 1 88 ? -18 -17.422 -6.375 1 90 88 THR A CA 1
ATOM 668 C C . THR A 1 88 ? -16.719 -17.875 -5.676 1 90 88 THR A C 1
ATOM 670 O O . THR A 1 88 ? -15.969 -18.703 -6.219 1 90 88 THR A O 1
ATOM 673 N N . MET A 1 89 ? -16.516 -17.484 -4.473 1 92.25 89 MET A N 1
ATOM 674 C CA . MET A 1 89 ? -15.336 -17.891 -3.711 1 92.25 89 MET A CA 1
ATOM 675 C C . MET A 1 89 ? -15.352 -19.391 -3.426 1 92.25 89 MET A C 1
ATOM 677 O O . MET A 1 89 ? -14.32 -20.047 -3.553 1 92.25 89 MET A O 1
ATOM 681 N N . ALA A 1 90 ? -16.516 -19.812 -3.049 1 93.12 90 ALA A N 1
ATOM 682 C CA . ALA A 1 90 ? -16.641 -21.25 -2.793 1 93.12 90 ALA A CA 1
ATOM 683 C C . ALA A 1 90 ? -16.266 -22.062 -4.027 1 93.12 90 ALA A C 1
ATOM 685 O O . ALA A 1 90 ? -15.586 -23.078 -3.924 1 93.12 90 ALA A O 1
ATOM 686 N N . GLN A 1 91 ? -16.688 -21.609 -5.148 1 95.44 91 GLN A N 1
ATOM 687 C CA . GLN A 1 91 ? -16.375 -22.281 -6.406 1 95.44 91 GLN A CA 1
ATOM 688 C C . GLN A 1 91 ? -14.883 -22.219 -6.707 1 95.44 91 GLN A C 1
ATOM 690 O O . GLN A 1 91 ? -14.289 -23.219 -7.137 1 95.44 91 GLN A O 1
ATOM 695 N N . ILE A 1 92 ? -14.312 -21.141 -6.473 1 96.94 92 ILE A N 1
ATOM 696 C CA . ILE A 1 92 ? -12.883 -20.969 -6.727 1 96.94 92 ILE A CA 1
ATOM 697 C C . ILE A 1 92 ? -12.086 -21.938 -5.859 1 96.94 92 ILE A C 1
ATOM 699 O O . ILE A 1 92 ? -11.156 -22.594 -6.344 1 96.94 92 ILE A O 1
ATOM 703 N N . LEU A 1 93 ? -12.484 -22.078 -4.617 1 96.5 93 LEU A N 1
ATOM 704 C CA . LEU A 1 93 ? -11.734 -22.859 -3.652 1 96.5 93 LEU A CA 1
ATOM 705 C C . LEU A 1 93 ? -11.852 -24.344 -3.955 1 96.5 93 LEU A C 1
ATOM 707 O O . LEU A 1 93 ? -11.086 -25.156 -3.426 1 96.5 93 LEU A O 1
ATOM 711 N N . THR A 1 94 ? -12.773 -24.734 -4.859 1 95.56 94 THR A N 1
ATOM 712 C CA . THR A 1 94 ? -12.969 -26.141 -5.191 1 95.56 94 THR A CA 1
ATOM 713 C C . THR A 1 94 ? -12.164 -26.516 -6.434 1 95.56 94 THR A C 1
ATOM 715 O O . THR A 1 94 ? -12.125 -27.688 -6.828 1 95.56 94 THR A O 1
ATOM 718 N N . ILE A 1 95 ? -11.539 -25.547 -7.051 1 96.62 95 ILE A N 1
ATOM 719 C CA . ILE A 1 95 ? -10.727 -25.828 -8.227 1 96.62 95 ILE A CA 1
ATOM 720 C C . ILE A 1 95 ? -9.492 -26.625 -7.824 1 96.62 95 ILE A C 1
ATOM 722 O O . ILE A 1 95 ? -8.734 -26.219 -6.945 1 96.62 95 ILE A O 1
ATOM 726 N N . ASP A 1 96 ? -9.164 -27.734 -8.492 1 94 96 ASP A N 1
ATOM 727 C CA . ASP A 1 96 ? -8.109 -28.672 -8.094 1 94 96 ASP A CA 1
ATOM 728 C C . ASP A 1 96 ? -6.738 -28.172 -8.531 1 94 96 ASP A C 1
ATOM 730 O O . ASP A 1 96 ? -5.766 -28.281 -7.777 1 94 96 ASP A O 1
ATOM 734 N N . ASP A 1 97 ? -6.691 -27.641 -9.742 1 96.06 97 ASP A N 1
ATOM 735 C CA . ASP A 1 97 ? -5.422 -27.125 -10.242 1 96.06 97 ASP A CA 1
ATOM 736 C C . ASP A 1 97 ? -5.07 -25.797 -9.586 1 96.06 97 ASP A C 1
ATOM 738 O O . ASP A 1 97 ? -5.75 -24.797 -9.797 1 96.06 97 ASP A O 1
ATOM 742 N N . PRO A 1 98 ? -4.035 -25.781 -8.781 1 96.25 98 PRO A N 1
ATOM 743 C CA . PRO A 1 98 ? -3.715 -24.562 -8.031 1 96.25 98 PRO A CA 1
ATOM 744 C C . PRO A 1 98 ? -3.447 -23.359 -8.93 1 96.25 98 PRO A C 1
ATOM 746 O O . PRO A 1 98 ? -3.746 -22.219 -8.555 1 96.25 98 PRO A O 1
ATOM 749 N N . ARG A 1 99 ? -2.875 -23.578 -10.07 1 96.19 99 ARG A N 1
ATOM 750 C CA . ARG A 1 99 ? -2.65 -22.469 -11 1 96.19 99 ARG A CA 1
ATOM 751 C C . ARG A 1 99 ? -3.973 -21.891 -11.492 1 96.19 99 ARG A C 1
ATOM 753 O O . ARG A 1 99 ? -4.156 -20.672 -11.492 1 96.19 99 ARG A O 1
ATOM 760 N N . ARG A 1 100 ? -4.84 -22.766 -11.906 1 97.31 100 ARG A N 1
ATOM 761 C CA . ARG A 1 100 ? -6.156 -22.312 -12.352 1 97.31 100 ARG A CA 1
ATOM 762 C C . ARG A 1 100 ? -6.926 -21.641 -11.219 1 97.31 100 ARG A C 1
ATOM 764 O O . ARG A 1 100 ? -7.629 -20.656 -11.438 1 97.31 100 ARG A O 1
ATOM 771 N N . LEU A 1 101 ? -6.789 -22.203 -10.055 1 97.94 101 LEU A N 1
ATOM 772 C CA . LEU A 1 101 ? -7.406 -21.609 -8.875 1 97.94 101 LEU A CA 1
ATOM 773 C C . LEU A 1 101 ? -6.945 -20.172 -8.695 1 97.94 101 LEU A C 1
ATOM 775 O O . LEU A 1 101 ? -7.77 -19.266 -8.562 1 97.94 101 LEU A O 1
ATOM 779 N N . LEU A 1 102 ? -5.645 -19.938 -8.719 1 97.94 102 LEU A N 1
ATOM 780 C CA . LEU A 1 102 ? -5.082 -18.609 -8.477 1 97.94 102 LEU A CA 1
ATOM 781 C C . LEU A 1 102 ? -5.426 -17.656 -9.617 1 97.94 102 LEU A C 1
ATOM 783 O O . LEU A 1 102 ? -5.629 -16.469 -9.398 1 97.94 102 LEU A O 1
ATOM 787 N N . GLU A 1 103 ? -5.512 -18.188 -10.844 1 98.12 103 GLU A N 1
ATOM 788 C CA . GLU A 1 103 ? -5.926 -17.359 -11.977 1 98.12 103 GLU A CA 1
ATOM 789 C C . GLU A 1 103 ? -7.359 -16.875 -11.805 1 98.12 103 GLU A C 1
ATOM 791 O O . GLU A 1 103 ? -7.645 -15.688 -12.016 1 98.12 103 GLU A O 1
ATOM 796 N N . ARG A 1 104 ? -8.227 -17.734 -11.438 1 98.12 104 ARG A N 1
ATOM 797 C CA . ARG A 1 104 ? -9.617 -17.375 -11.227 1 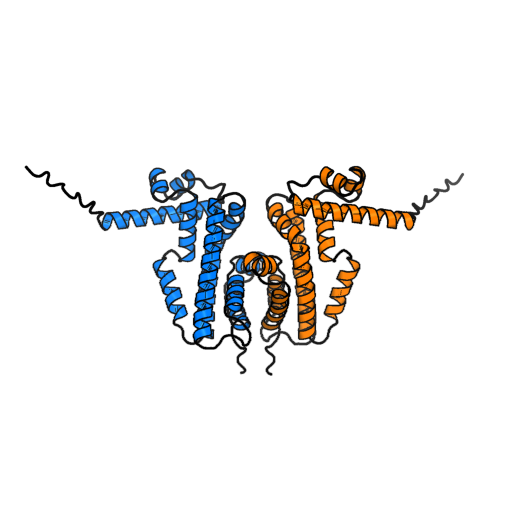98.12 104 ARG A CA 1
ATOM 798 C C . ARG A 1 104 ? -9.758 -16.422 -10.031 1 98.12 104 ARG A C 1
ATOM 800 O O . ARG A 1 104 ? -10.555 -15.492 -10.07 1 98.12 104 ARG A O 1
ATOM 807 N N . PHE A 1 105 ? -9 -16.75 -9.016 1 98.25 105 PHE A N 1
ATOM 808 C CA . PHE A 1 105 ? -9 -15.898 -7.836 1 98.25 1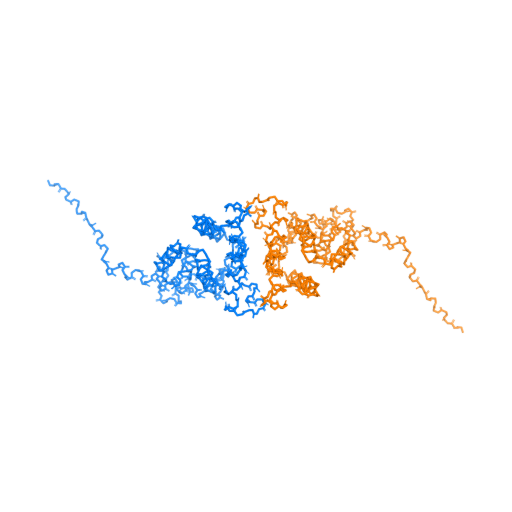05 PHE A CA 1
ATOM 809 C C . PHE A 1 105 ? -8.539 -14.492 -8.188 1 98.25 105 PHE A C 1
ATOM 811 O O . PHE A 1 105 ? -9.141 -13.508 -7.758 1 98.25 105 PHE A O 1
ATOM 818 N N . ALA A 1 106 ? -7.496 -14.367 -8.969 1 98.25 106 ALA A N 1
ATOM 819 C CA . ALA A 1 106 ? -6.973 -13.078 -9.398 1 98.25 106 ALA A CA 1
ATOM 820 C C . ALA A 1 106 ? -8.016 -12.305 -10.203 1 98.25 106 ALA A C 1
ATOM 822 O O . ALA A 1 106 ? -8.18 -11.094 -10.016 1 98.25 106 ALA A O 1
ATOM 823 N N . THR A 1 107 ? -8.68 -12.969 -11.109 1 97.56 107 THR A N 1
ATOM 824 C CA . THR A 1 107 ? -9.742 -12.344 -11.883 1 97.56 107 THR A CA 1
ATOM 825 C C . THR A 1 107 ? -10.836 -11.797 -10.969 1 97.56 107 THR A C 1
ATOM 827 O O . THR A 1 107 ? -11.258 -10.648 -11.117 1 97.56 107 THR A O 1
ATOM 830 N N . HIS A 1 108 ? -11.203 -12.609 -10.07 1 95.94 108 HIS A N 1
ATOM 831 C CA . HIS A 1 108 ? -12.258 -12.258 -9.133 1 95.94 108 HIS A CA 1
ATOM 832 C C . HIS A 1 108 ? -11.867 -11.055 -8.281 1 95.94 108 HIS A C 1
ATOM 834 O O . HIS A 1 108 ? -12.625 -10.086 -8.18 1 95.94 108 HIS A O 1
ATOM 840 N N . THR A 1 109 ? -10.719 -11.07 -7.688 1 96.62 109 THR A N 1
ATOM 841 C CA . THR A 1 109 ? -10.305 -10.008 -6.777 1 96.62 109 THR A CA 1
ATOM 842 C C . THR A 1 109 ? -9.992 -8.727 -7.547 1 96.62 109 THR A C 1
ATOM 844 O O . THR A 1 109 ? -10.273 -7.625 -7.066 1 96.62 109 THR A O 1
ATOM 847 N N . ALA A 1 110 ? -9.422 -8.82 -8.75 1 97.12 110 ALA A N 1
ATOM 848 C CA . ALA A 1 110 ? -9.203 -7.633 -9.57 1 97.12 110 ALA A CA 1
ATOM 849 C C . ALA A 1 110 ? -10.516 -6.918 -9.875 1 97.12 110 ALA A C 1
ATOM 851 O O . ALA A 1 110 ? -10.586 -5.688 -9.836 1 97.12 110 ALA A O 1
ATOM 852 N N . ALA A 1 111 ? -11.523 -7.68 -10.164 1 95.06 111 ALA A N 1
ATOM 853 C CA . ALA A 1 111 ? -12.836 -7.102 -10.445 1 95.06 111 ALA A CA 1
ATOM 854 C C . ALA A 1 111 ? -13.383 -6.363 -9.227 1 95.06 111 ALA A C 1
ATOM 856 O O . ALA A 1 111 ? -13.961 -5.285 -9.352 1 95.06 111 ALA A O 1
ATOM 857 N N . ILE A 1 112 ? -13.203 -6.93 -8.109 1 93.69 112 ILE A N 1
ATOM 858 C CA . ILE A 1 112 ? -13.648 -6.305 -6.867 1 93.69 112 ILE A CA 1
ATOM 859 C C . ILE A 1 112 ? -12.875 -5.008 -6.637 1 93.69 112 ILE A C 1
ATOM 861 O O . ILE A 1 112 ? -13.469 -3.977 -6.297 1 93.69 112 ILE A O 1
ATOM 865 N N . MET A 1 113 ? -11.586 -5.055 -6.809 1 95.12 113 MET A N 1
ATOM 866 C CA . MET A 1 113 ? -10.758 -3.869 -6.617 1 95.12 113 MET A CA 1
ATOM 867 C C . MET A 1 113 ? -11.18 -2.75 -7.562 1 95.12 113 MET A C 1
ATOM 869 O O . MET A 1 113 ? -11.234 -1.585 -7.164 1 95.12 113 MET A O 1
ATOM 873 N N . ARG A 1 114 ? -11.469 -3.092 -8.719 1 94.25 114 ARG A N 1
ATOM 874 C CA . ARG A 1 114 ? -11.914 -2.111 -9.711 1 94.25 114 ARG A CA 1
ATOM 875 C C . ARG A 1 114 ? -13.211 -1.434 -9.258 1 94.25 114 ARG A C 1
ATOM 877 O O . ARG A 1 114 ? -13.32 -0.206 -9.305 1 94.25 114 ARG A O 1
ATOM 884 N N . ARG A 1 115 ? -14.109 -2.211 -8.805 1 90.75 115 ARG A N 1
ATOM 885 C CA . ARG A 1 115 ? -15.43 -1.697 -8.438 1 90.75 115 ARG A CA 1
ATOM 886 C C . ARG A 1 115 ? -15.359 -0.892 -7.145 1 90.75 115 ARG A C 1
ATOM 888 O O . ARG A 1 115 ? -16.094 0.082 -6.973 1 90.75 115 ARG A O 1
ATOM 895 N N . ALA A 1 116 ? -14.508 -1.312 -6.281 1 91.19 116 ALA A N 1
ATOM 896 C CA . ALA A 1 116 ? -14.469 -0.754 -4.934 1 91.19 116 ALA A CA 1
ATOM 897 C C . ALA A 1 116 ? -13.656 0.534 -4.895 1 91.19 116 ALA A C 1
ATOM 899 O O . ALA A 1 116 ? -13.664 1.253 -3.893 1 91.19 116 ALA A O 1
ATOM 900 N N . ARG A 1 117 ? -13.008 0.843 -5.969 1 88.12 117 ARG A N 1
ATOM 901 C CA . ARG A 1 117 ? -12.008 1.904 -6.051 1 88.12 117 ARG A CA 1
ATOM 902 C C . ARG A 1 117 ? -12.562 3.219 -5.508 1 88.12 117 ARG A C 1
ATOM 904 O O . ARG A 1 117 ? -11.93 3.867 -4.672 1 88.12 117 ARG A O 1
ATOM 911 N N . PRO A 1 118 ? -13.719 3.672 -5.832 1 86.56 118 PRO A N 1
ATOM 912 C CA . PRO A 1 118 ? -14.188 4.984 -5.383 1 86.56 118 PRO A CA 1
ATOM 913 C C . PRO A 1 118 ? -14.383 5.055 -3.869 1 86.56 118 PRO A C 1
ATOM 915 O O . PRO A 1 118 ? -14.094 6.082 -3.254 1 86.56 118 PRO A O 1
ATOM 918 N N . LEU A 1 119 ? -14.789 3.939 -3.275 1 93.19 119 LEU A N 1
ATOM 919 C CA . LEU A 1 119 ? -15.102 3.953 -1.85 1 93.19 119 LEU A CA 1
ATOM 920 C C . LEU A 1 119 ? -13.859 3.65 -1.02 1 93.19 119 LEU A C 1
ATOM 922 O O . LEU A 1 119 ? -13.781 4.027 0.152 1 93.19 119 LEU A O 1
ATOM 926 N N . GLN A 1 120 ? -12.922 2.965 -1.627 1 92 120 GLN A N 1
ATOM 927 C CA . GLN A 1 120 ? -11.727 2.605 -0.874 1 92 120 GLN A CA 1
ATOM 928 C C . GLN A 1 120 ? -10.938 3.848 -0.467 1 92 120 GLN A C 1
ATOM 930 O O . GLN A 1 120 ? -10.484 3.955 0.674 1 92 120 GLN A O 1
ATOM 935 N N . GLY A 1 121 ? -10.766 4.75 -1.382 1 88.19 121 GLY A N 1
ATOM 936 C CA . GLY A 1 121 ? -10.109 6.004 -1.056 1 88.19 121 GLY A CA 1
ATOM 937 C C . GLY A 1 121 ? -10.805 6.77 0.054 1 88.19 121 GLY A C 1
ATOM 938 O O . GLY A 1 121 ? -10.141 7.32 0.94 1 88.19 121 GLY A O 1
ATOM 939 N N . VAL A 1 122 ? -12.094 6.77 0.016 1 92.31 122 VAL A N 1
ATOM 940 C CA . VAL A 1 122 ? -12.906 7.453 1.021 1 92.31 122 VAL A CA 1
ATOM 941 C C . VAL A 1 122 ? -12.695 6.801 2.385 1 92.31 122 VAL A C 1
ATOM 943 O O . VAL A 1 122 ? -12.508 7.492 3.389 1 92.31 122 VAL A O 1
ATOM 946 N N . LEU A 1 123 ? -12.688 5.484 2.391 1 93.75 123 LEU A N 1
ATOM 947 C CA . LEU A 1 123 ? -12.516 4.734 3.631 1 93.75 123 LEU A CA 1
ATOM 948 C C . LEU A 1 123 ? -11.18 5.051 4.281 1 93.75 123 LEU A C 1
ATOM 950 O O . LEU A 1 123 ? -11.117 5.359 5.477 1 93.75 123 LEU A O 1
ATOM 954 N N . GLU A 1 124 ? -10.141 5.035 3.561 1 88.31 124 GLU A N 1
ATOM 955 C CA . GLU A 1 124 ? -8.789 5.25 4.078 1 88.31 124 GLU A CA 1
ATOM 956 C C . GLU A 1 124 ? -8.633 6.664 4.633 1 88.31 124 GLU A C 1
ATOM 958 O O . GLU A 1 124 ? -8.016 6.859 5.684 1 88.31 124 GLU A O 1
ATOM 963 N N . GLN A 1 125 ? -9.148 7.598 3.949 1 84.88 125 GLN A N 1
ATOM 964 C CA . GLN A 1 125 ? -9.062 8.984 4.383 1 84.88 125 GLN A CA 1
ATOM 965 C C . GLN A 1 125 ? -9.867 9.219 5.66 1 84.88 125 GLN A C 1
ATOM 967 O O . GLN A 1 125 ? -9.391 9.883 6.586 1 84.88 125 GLN A O 1
ATOM 972 N N . ALA A 1 126 ? -11.008 8.68 5.738 1 90.75 126 ALA A N 1
ATOM 973 C CA . ALA A 1 126 ? -11.93 8.938 6.844 1 90.75 126 ALA A CA 1
ATOM 974 C C . ALA A 1 126 ? -11.531 8.148 8.086 1 90.75 126 ALA A C 1
ATOM 976 O O . ALA A 1 126 ? -11.828 8.555 9.211 1 90.75 126 ALA A O 1
ATOM 977 N N . ALA A 1 127 ? -10.922 7.023 7.914 1 91.62 127 ALA A N 1
ATOM 978 C CA . ALA A 1 127 ? -10.547 6.145 9.023 1 91.62 127 ALA A CA 1
ATOM 979 C C . ALA A 1 127 ? -9.586 6.848 9.977 1 91.62 127 ALA A C 1
ATOM 981 O O . ALA A 1 127 ? -9.516 6.5 11.156 1 91.62 127 ALA A O 1
ATOM 982 N N . GLY A 1 128 ? -8.914 7.844 9.523 1 84 128 GLY A N 1
ATOM 983 C CA . GLY A 1 128 ? -7.98 8.578 10.359 1 84 128 GLY A CA 1
ATOM 984 C C . GLY A 1 128 ? -8.664 9.469 11.383 1 84 128 GLY A C 1
ATOM 985 O O . GLY A 1 128 ? -8.055 9.844 12.391 1 84 128 GLY A O 1
ATOM 986 N N . THR A 1 129 ? -9.883 9.797 11.172 1 86.06 129 THR A N 1
ATOM 987 C CA . THR A 1 129 ? -10.523 10.781 12.039 1 86.06 129 THR A CA 1
ATOM 988 C C . THR A 1 129 ? -11.852 10.242 12.578 1 86.06 129 THR A C 1
ATOM 990 O O . THR A 1 129 ? -12.414 10.797 13.523 1 86.06 129 THR A O 1
ATOM 993 N N . ASP A 1 130 ? -12.383 9.195 11.961 1 92.88 130 ASP A N 1
ATOM 994 C CA . ASP A 1 130 ? -13.664 8.617 12.359 1 92.88 130 ASP A CA 1
ATOM 995 C C . ASP A 1 130 ? -13.484 7.215 12.93 1 92.88 130 ASP A C 1
ATOM 997 O O . ASP A 1 130 ? -13.156 6.281 12.195 1 92.88 130 ASP A O 1
ATOM 1001 N N . PRO A 1 131 ? -13.781 7.043 14.219 1 94.19 131 PRO A N 1
ATOM 1002 C CA . PRO A 1 131 ? -13.539 5.746 14.852 1 94.19 131 PRO A CA 1
ATOM 1003 C C . PRO A 1 131 ? -14.359 4.621 14.234 1 94.19 131 PRO A C 1
ATOM 1005 O O . PRO A 1 131 ? -13.914 3.473 14.188 1 94.19 131 PRO A O 1
ATOM 1008 N N . GLU A 1 132 ? -15.523 4.898 13.797 1 94.25 132 GLU A N 1
ATOM 1009 C CA . GLU A 1 132 ? -16.344 3.871 13.172 1 94.25 132 GLU A CA 1
ATOM 1010 C C . GLU A 1 132 ? -15.758 3.412 11.844 1 94.25 132 GLU A C 1
ATOM 1012 O O . GLU A 1 132 ? -15.781 2.221 11.523 1 94.25 132 GLU A O 1
ATOM 1017 N N . LEU A 1 133 ? -15.258 4.277 11.117 1 95.38 133 LEU A N 1
ATOM 1018 C CA . LEU A 1 133 ? -14.625 3.914 9.852 1 95.38 133 LEU A CA 1
ATOM 1019 C C . LEU A 1 133 ? -13.273 3.25 10.094 1 95.38 133 LEU A C 1
ATOM 1021 O O . LEU A 1 133 ? -12.852 2.393 9.312 1 95.38 133 LEU A O 1
ATOM 1025 N N . ALA A 1 134 ? -12.617 3.678 11.172 1 94.69 134 ALA A N 1
ATOM 1026 C CA . ALA A 1 134 ? -11.406 2.965 11.555 1 94.69 134 ALA A CA 1
ATOM 1027 C C . ALA A 1 134 ? -11.695 1.496 11.844 1 94.69 134 ALA A C 1
ATOM 1029 O O . ALA A 1 134 ? -10.953 0.612 11.414 1 94.69 134 ALA A O 1
ATOM 1030 N N . GLU A 1 135 ? -12.781 1.259 12.508 1 95.44 135 GLU A N 1
ATOM 1031 C CA . GLU A 1 135 ? -13.195 -0.109 12.805 1 95.44 135 GLU A CA 1
ATOM 1032 C C . GLU A 1 135 ? -13.57 -0.861 11.531 1 95.44 135 GLU A C 1
ATOM 1034 O O . GLU A 1 135 ? -13.266 -2.049 11.391 1 95.44 135 GLU A O 1
ATOM 1039 N N . LEU A 1 136 ? -14.211 -0.169 10.672 1 94.31 136 LEU A N 1
ATOM 1040 C CA . LEU A 1 136 ? -14.578 -0.781 9.398 1 94.31 136 LEU A CA 1
ATOM 1041 C C . LEU A 1 136 ? -13.336 -1.152 8.594 1 94.31 136 LEU A C 1
ATOM 1043 O O . LEU A 1 136 ? -13.273 -2.23 8 1 94.31 136 LEU A O 1
ATOM 1047 N N . LEU A 1 137 ? -12.414 -0.32 8.57 1 94.56 137 LEU A N 1
ATOM 1048 C CA . LEU A 1 137 ? -11.156 -0.595 7.875 1 94.56 137 LEU A CA 1
ATOM 1049 C C . LEU A 1 137 ? -10.461 -1.812 8.477 1 94.56 137 LEU A C 1
ATOM 1051 O O . LEU A 1 137 ? -9.977 -2.676 7.746 1 94.56 137 LEU A O 1
ATOM 1055 N N . GLN A 1 138 ? -10.461 -1.889 9.789 1 95 138 GLN A N 1
ATOM 1056 C CA . GLN A 1 138 ? -9.859 -3.031 10.469 1 95 138 GLN A CA 1
ATOM 1057 C C . GLN A 1 138 ? -10.586 -4.324 10.117 1 95 138 GLN A C 1
ATOM 1059 O O . GLN A 1 138 ? -9.953 -5.355 9.875 1 95 138 GLN A O 1
ATOM 1064 N N . SER A 1 139 ? -11.836 -4.242 10.102 1 94.06 139 SER A N 1
ATOM 1065 C CA . SER A 1 139 ? -12.633 -5.414 9.75 1 94.06 139 SER A CA 1
ATOM 1066 C C . SER A 1 139 ? -12.367 -5.844 8.312 1 94.06 139 SER A C 1
ATOM 1068 O O . SER A 1 139 ? -12.305 -7.039 8.016 1 94.06 139 SER A O 1
ATOM 1070 N N . THR A 1 140 ? -12.258 -4.898 7.449 1 93.5 140 THR A N 1
ATOM 1071 C CA . THR A 1 140 ? -11.938 -5.18 6.055 1 93.5 140 THR A CA 1
ATOM 1072 C C . THR A 1 140 ? -10.586 -5.883 5.941 1 93.5 140 THR A C 1
ATOM 1074 O O . THR A 1 140 ? -10.453 -6.863 5.207 1 93.5 140 THR A O 1
ATOM 1077 N N . GLN A 1 141 ? -9.625 -5.453 6.656 1 95.81 141 GLN A N 1
ATOM 1078 C CA . GLN A 1 141 ? -8.297 -6.055 6.645 1 95.81 141 GLN A CA 1
ATOM 1079 C C . GLN A 1 141 ? -8.344 -7.484 7.18 1 95.81 141 GLN A C 1
ATOM 1081 O O . GLN A 1 141 ? -7.672 -8.375 6.648 1 95.81 141 GLN A O 1
ATOM 1086 N N . GLN A 1 142 ? -9.125 -7.668 8.211 1 96.38 142 GLN A N 1
ATOM 1087 C CA . GLN A 1 142 ? -9.281 -9.008 8.766 1 96.38 142 GLN A CA 1
ATOM 1088 C C . GLN A 1 142 ? -9.93 -9.953 7.762 1 96.38 142 GLN A C 1
ATOM 1090 O O . GLN A 1 142 ? -9.516 -11.109 7.633 1 96.38 142 GLN A O 1
ATOM 1095 N N . GLN A 1 143 ? -10.883 -9.469 7.086 1 93.81 143 GLN A N 1
ATOM 1096 C CA . GLN A 1 143 ? -11.547 -10.273 6.066 1 93.81 143 GLN A CA 1
ATOM 1097 C C . GLN A 1 143 ? -10.586 -10.625 4.934 1 93.81 143 GLN A C 1
ATOM 1099 O O . GLN A 1 143 ? -10.594 -11.75 4.434 1 93.81 143 GLN A O 1
ATOM 1104 N N . LEU A 1 144 ? -9.805 -9.703 4.5 1 96.38 144 LEU A N 1
ATOM 1105 C CA . LEU A 1 144 ? -8.812 -9.961 3.461 1 96.38 144 LEU A CA 1
ATOM 1106 C C . LEU A 1 144 ? -7.824 -11.031 3.91 1 96.38 144 LEU A C 1
ATOM 1108 O O . LEU A 1 144 ? -7.465 -11.914 3.129 1 96.38 144 LEU A O 1
ATOM 1112 N N . LEU A 1 145 ? -7.441 -10.945 5.168 1 98.06 145 LEU A N 1
ATOM 1113 C CA . LEU A 1 145 ? -6.508 -11.93 5.703 1 98.06 145 LEU A CA 1
ATOM 1114 C C . LEU A 1 145 ? -7.137 -13.32 5.734 1 98.06 145 LEU A C 1
ATOM 1116 O O . LEU A 1 145 ? -6.484 -14.305 5.383 1 98.06 145 LEU A O 1
ATOM 1120 N N . GLU A 1 146 ? -8.359 -13.367 6.121 1 97.12 146 GLU A N 1
ATOM 1121 C CA . GLU A 1 146 ? -9.078 -14.641 6.145 1 97.12 146 GLU A CA 1
ATOM 1122 C C . GLU A 1 146 ? -9.211 -15.219 4.738 1 97.12 146 GLU A C 1
ATOM 1124 O O . GLU A 1 146 ? -9.039 -16.422 4.539 1 97.12 146 GLU A O 1
ATOM 1129 N N . THR A 1 147 ? -9.531 -14.359 3.842 1 96.81 147 THR A N 1
ATOM 1130 C CA . THR A 1 147 ? -9.609 -14.781 2.449 1 96.81 147 THR A CA 1
ATOM 1131 C C . THR A 1 147 ? -8.273 -15.328 1.968 1 96.81 147 THR A C 1
ATOM 1133 O O . THR A 1 147 ? -8.211 -16.406 1.375 1 96.81 147 THR A O 1
ATOM 1136 N N . ALA A 1 148 ? -7.211 -14.633 2.207 1 98.44 148 ALA A N 1
ATOM 1137 C CA . ALA A 1 148 ? -5.871 -15.086 1.855 1 98.44 148 ALA A CA 1
ATOM 1138 C C . ALA A 1 148 ? -5.578 -16.453 2.475 1 98.44 148 ALA A C 1
ATOM 1140 O O . ALA A 1 148 ? -5.062 -17.344 1.804 1 98.44 148 ALA A O 1
ATOM 1141 N N . GLY A 1 149 ? -5.918 -16.562 3.746 1 98.31 149 GLY A N 1
ATOM 1142 C CA . GLY A 1 149 ? -5.719 -17.828 4.438 1 98.31 149 GLY A CA 1
ATOM 1143 C C . GLY A 1 149 ? -6.461 -18.984 3.789 1 98.31 149 GLY A C 1
ATOM 1144 O O . GLY A 1 149 ? -5.918 -20.078 3.66 1 98.31 149 GLY A O 1
ATOM 1145 N N . SER A 1 150 ? -7.691 -18.781 3.406 1 97.75 150 SER A N 1
ATOM 1146 C CA . SER A 1 150 ? -8.5 -19.828 2.777 1 97.75 150 SER A CA 1
ATOM 1147 C C . SER A 1 150 ? -7.895 -20.266 1.445 1 97.75 150 SER A C 1
ATOM 1149 O O . SER A 1 150 ? -7.84 -21.453 1.144 1 97.75 150 SER A O 1
ATOM 1151 N N . VAL A 1 151 ? -7.438 -19.328 0.708 1 98.19 151 VAL A N 1
ATOM 1152 C CA . VAL A 1 151 ? -6.836 -19.641 -0.585 1 98.19 151 VAL A CA 1
ATOM 1153 C C . VAL A 1 151 ? -5.527 -20.406 -0.382 1 98.19 151 VAL A C 1
ATOM 1155 O O . VAL A 1 151 ? -5.281 -21.406 -1.051 1 98.19 151 VAL A O 1
ATOM 1158 N N . VAL A 1 152 ? -4.699 -19.938 0.526 1 98.12 152 VAL A N 1
ATOM 1159 C CA . VAL A 1 152 ? -3.432 -20.609 0.809 1 98.12 152 VAL A CA 1
ATOM 1160 C C . VAL A 1 152 ? -3.691 -22.031 1.293 1 98.12 152 VAL A C 1
ATOM 1162 O O . VAL A 1 152 ? -2.973 -22.969 0.918 1 98.12 152 VAL A O 1
ATOM 1165 N N . ALA A 1 153 ? -4.727 -22.203 2.135 1 97.44 153 ALA A N 1
ATOM 1166 C CA . ALA A 1 153 ? -5.078 -23.531 2.604 1 97.44 153 ALA A CA 1
ATOM 1167 C C . ALA A 1 153 ? -5.449 -24.453 1.437 1 97.44 153 ALA A C 1
ATOM 1169 O O . ALA A 1 153 ? -5.039 -25.609 1.392 1 97.44 153 ALA A O 1
ATOM 1170 N N . ALA A 1 154 ? -6.203 -23.984 0.515 1 96.75 154 ALA A N 1
ATOM 1171 C CA . ALA A 1 154 ? -6.598 -24.766 -0.655 1 96.75 154 ALA A CA 1
ATOM 1172 C C . ALA A 1 154 ? -5.387 -25.141 -1.499 1 96.75 154 ALA A C 1
ATOM 1174 O O . ALA A 1 154 ? -5.27 -26.281 -1.951 1 96.75 154 ALA A O 1
ATOM 1175 N N . VAL A 1 155 ? -4.492 -24.203 -1.752 1 96.69 155 VAL A N 1
ATOM 1176 C CA . VAL A 1 155 ? -3.279 -24.438 -2.527 1 96.69 155 VAL A CA 1
ATOM 1177 C C . VAL A 1 155 ? -2.393 -25.453 -1.796 1 96.69 155 VAL A C 1
ATOM 1179 O O . VAL A 1 155 ? -1.839 -26.359 -2.414 1 96.69 155 VAL A O 1
ATOM 1182 N N . ALA A 1 156 ? -2.271 -25.281 -0.498 1 94.81 156 ALA A N 1
ATOM 1183 C CA . ALA A 1 156 ? -1.434 -26.156 0.316 1 94.81 156 ALA A CA 1
ATOM 1184 C C . ALA A 1 156 ? -1.966 -27.578 0.304 1 94.81 156 ALA A C 1
ATOM 1186 O O . ALA A 1 156 ? -1.192 -28.547 0.392 1 94.81 156 ALA A O 1
ATOM 1187 N N . ALA A 1 157 ? -3.238 -27.719 0.261 1 93.44 157 ALA A N 1
ATOM 1188 C CA . ALA A 1 157 ? -3.867 -29.031 0.27 1 93.44 157 ALA A CA 1
ATOM 1189 C C . ALA A 1 157 ? -3.404 -29.875 -0.919 1 93.44 157 ALA A C 1
ATOM 1191 O O . ALA A 1 157 ? -3.416 -31.094 -0.862 1 93.44 157 ALA A O 1
ATOM 1192 N N . THR A 1 158 ? -2.971 -29.266 -1.9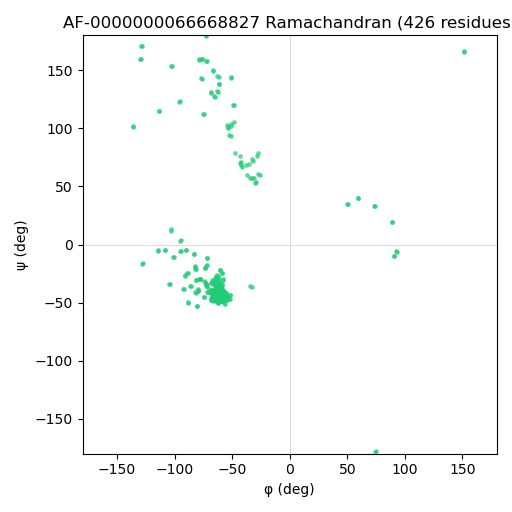73 1 90.94 158 THR A N 1
ATOM 1193 C CA . THR A 1 158 ? -2.477 -29.969 -3.152 1 90.94 158 THR A CA 1
ATOM 1194 C C . THR A 1 158 ? -0.958 -30.109 -3.102 1 90.94 158 THR A C 1
ATOM 1196 O O . THR A 1 158 ? -0.332 -30.5 -4.09 1 90.94 158 THR A O 1
ATOM 1199 N N . ARG A 1 159 ? -0.306 -29.672 -2.035 1 90.25 159 ARG A N 1
ATOM 1200 C CA . ARG A 1 159 ? 1.138 -29.719 -1.83 1 90.25 159 ARG A CA 1
ATOM 1201 C C . ARG A 1 159 ? 1.873 -28.953 -2.916 1 90.25 159 ARG A C 1
ATOM 1203 O O . ARG A 1 159 ? 2.938 -29.375 -3.375 1 90.25 159 ARG A O 1
ATOM 1210 N N . SER A 1 160 ? 1.286 -27.812 -3.266 1 90.31 160 SER A N 1
ATOM 1211 C CA . SER A 1 160 ? 1.808 -27.062 -4.402 1 90.31 160 SER A CA 1
ATOM 1212 C C . SER A 1 160 ? 2.508 -25.781 -3.943 1 90.31 160 SER A C 1
ATOM 1214 O O . SER A 1 160 ? 3.096 -25.062 -4.758 1 90.31 160 SER A O 1
ATOM 1216 N N . LEU A 1 161 ? 2.445 -25.516 -2.709 1 92.31 161 LEU A N 1
ATOM 1217 C CA . LEU A 1 161 ? 3.135 -24.328 -2.23 1 92.31 161 LEU A CA 1
ATOM 1218 C C . LEU A 1 161 ? 4.637 -24.438 -2.488 1 92.31 161 LEU A C 1
ATOM 1220 O O . LEU A 1 161 ? 5.215 -25.516 -2.4 1 92.31 161 LEU A O 1
ATOM 1224 N N . ARG A 1 162 ? 5.199 -23.328 -2.791 1 89.06 162 ARG A N 1
ATOM 1225 C CA . ARG A 1 162 ? 6.645 -23.266 -2.973 1 89.06 162 ARG A CA 1
ATOM 1226 C C . ARG A 1 162 ? 7.379 -23.875 -1.787 1 89.06 162 ARG A C 1
ATOM 1228 O O . ARG A 1 162 ? 6.977 -23.688 -0.636 1 89.06 162 ARG A O 1
ATOM 1235 N N . ARG A 1 163 ? 8.484 -24.531 -2.082 1 86.56 163 ARG A N 1
ATOM 1236 C CA . ARG A 1 163 ? 9.289 -25.125 -1.022 1 86.56 163 ARG A CA 1
ATOM 1237 C C . ARG A 1 163 ? 9.844 -24.062 -0.092 1 86.56 163 ARG A C 1
ATOM 1239 O O . ARG A 1 163 ? 10.32 -23.016 -0.549 1 86.56 163 ARG A O 1
ATOM 1246 N N . GLY A 1 164 ? 9.703 -24.266 1.174 1 86.12 164 GLY A N 1
ATOM 1247 C CA . GLY A 1 164 ? 10.32 -23.391 2.152 1 86.12 164 GLY A CA 1
ATOM 1248 C C . GLY A 1 164 ? 9.406 -22.266 2.604 1 86.12 164 GLY A C 1
ATOM 1249 O O . GLY A 1 164 ? 9.758 -21.5 3.496 1 86.12 164 GLY A O 1
ATOM 1250 N N . ILE A 1 165 ? 8.258 -22.172 1.992 1 91 165 ILE A N 1
ATOM 1251 C CA . ILE A 1 165 ? 7.355 -21.109 2.43 1 91 165 ILE A CA 1
ATOM 1252 C C . ILE A 1 165 ? 6.348 -21.672 3.428 1 91 165 ILE A C 1
ATOM 1254 O O . ILE A 1 165 ? 5.715 -22.703 3.172 1 91 165 ILE A O 1
ATOM 1258 N N . SER A 1 166 ? 6.289 -21.109 4.613 1 94.88 166 SER A N 1
ATOM 1259 C CA . SER A 1 166 ? 5.281 -21.516 5.586 1 94.88 166 SER A CA 1
ATOM 1260 C C . SER A 1 166 ? 3.893 -21.031 5.188 1 94.88 166 SER A C 1
ATOM 1262 O O . SER A 1 166 ? 3.766 -20.094 4.402 1 94.88 166 SER A O 1
ATOM 1264 N N . ARG A 1 167 ? 2.844 -21.672 5.688 1 96.31 167 ARG A N 1
ATOM 1265 C CA . ARG A 1 167 ? 1.479 -21.219 5.438 1 96.31 167 ARG A CA 1
ATOM 1266 C C . ARG A 1 167 ? 1.27 -19.797 5.945 1 96.31 167 ARG A C 1
ATOM 1268 O O . ARG A 1 167 ? 0.566 -19 5.316 1 96.31 167 ARG A O 1
ATOM 1275 N N . ARG A 1 168 ? 1.856 -19.469 7.055 1 97.12 168 ARG A N 1
ATOM 1276 C CA . ARG A 1 168 ? 1.754 -18.125 7.605 1 97.12 168 ARG A CA 1
ATOM 1277 C C . ARG A 1 168 ? 2.344 -17.094 6.648 1 97.12 168 ARG A C 1
ATOM 1279 O O . ARG A 1 168 ? 1.707 -16.094 6.344 1 97.12 168 ARG A O 1
ATOM 1286 N N . THR A 1 169 ? 3.559 -17.406 6.172 1 96.88 169 THR A N 1
ATOM 1287 C CA . THR A 1 169 ? 4.219 -16.484 5.246 1 96.88 169 THR A CA 1
ATOM 1288 C C . THR A 1 169 ? 3.416 -16.359 3.955 1 96.88 169 THR A C 1
ATOM 1290 O O . THR A 1 169 ? 3.199 -15.242 3.467 1 96.88 169 THR A O 1
ATOM 1293 N N . ALA A 1 170 ? 2.953 -17.5 3.447 1 97.38 170 ALA A N 1
ATOM 1294 C CA . ALA A 1 170 ? 2.16 -17.484 2.221 1 97.38 170 ALA A CA 1
ATOM 1295 C C . ALA A 1 170 ? 0.899 -16.656 2.389 1 97.38 170 ALA A C 1
ATOM 1297 O O . ALA A 1 170 ? 0.547 -15.867 1.507 1 97.38 170 ALA A O 1
ATOM 1298 N N . THR A 1 171 ? 0.266 -16.812 3.531 1 98.56 171 THR A N 1
ATOM 1299 C CA . THR A 1 171 ? -0.959 -16.078 3.818 1 98.56 171 THR A CA 1
ATOM 1300 C C . THR A 1 171 ? -0.683 -14.578 3.889 1 98.56 171 THR A C 1
ATOM 1302 O O . THR A 1 171 ? -1.411 -13.773 3.295 1 98.56 171 THR A O 1
ATOM 1305 N N . ASP A 1 172 ? 0.368 -14.195 4.578 1 98.56 172 ASP A N 1
ATOM 1306 C CA . ASP A 1 172 ? 0.705 -12.781 4.738 1 98.56 172 ASP A CA 1
ATOM 1307 C C . ASP A 1 172 ? 1.071 -12.148 3.396 1 98.56 172 ASP A C 1
ATOM 1309 O O . ASP A 1 172 ? 0.688 -11.008 3.115 1 98.56 172 ASP A O 1
ATOM 1313 N N . VAL A 1 173 ? 1.79 -12.883 2.609 1 97.38 173 VAL A N 1
ATOM 1314 C CA . VAL A 1 173 ? 2.211 -12.375 1.306 1 97.38 173 VAL A CA 1
ATOM 1315 C C . VAL A 1 173 ? 0.997 -12.219 0.394 1 97.38 173 VAL A C 1
ATOM 1317 O O . VAL A 1 173 ? 0.859 -11.211 -0.301 1 97.38 173 VAL A O 1
ATOM 1320 N N . LEU A 1 174 ? 0.133 -13.211 0.389 1 98.31 174 LEU A N 1
ATOM 1321 C CA . LEU A 1 174 ? -1.082 -13.094 -0.41 1 98.31 174 LEU A CA 1
ATOM 1322 C C . LEU A 1 174 ? -1.95 -11.945 0.088 1 98.31 174 LEU A C 1
ATOM 1324 O O . LEU A 1 174 ? -2.543 -11.219 -0.712 1 98.31 174 LEU A O 1
ATOM 1328 N N . TRP A 1 175 ? -2.045 -11.789 1.396 1 98.56 175 TRP A N 1
ATOM 1329 C CA . TRP A 1 175 ? -2.76 -10.664 1.998 1 98.56 175 TRP A CA 1
ATOM 1330 C C . TRP A 1 175 ? -2.213 -9.336 1.487 1 98.56 175 TRP A C 1
ATOM 1332 O O . TRP A 1 175 ? -2.979 -8.438 1.145 1 98.56 175 TRP A O 1
ATOM 1342 N N . LEU A 1 176 ? -0.933 -9.211 1.4 1 98.06 176 LEU A N 1
ATOM 1343 C CA . LEU A 1 176 ? -0.291 -8.023 0.852 1 98.06 176 LEU A CA 1
ATOM 1344 C C . LEU A 1 176 ? -0.691 -7.809 -0.604 1 98.06 176 LEU A C 1
ATOM 1346 O O . LEU A 1 176 ? -0.963 -6.68 -1.02 1 98.06 176 LEU A O 1
ATOM 1350 N N . GLN A 1 177 ? -0.767 -8.844 -1.353 1 97.38 177 GLN A N 1
ATOM 1351 C CA . GLN A 1 177 ? -1.086 -8.766 -2.775 1 97.38 177 GLN A CA 1
ATOM 1352 C C . GLN A 1 177 ? -2.555 -8.414 -2.99 1 97.38 177 GLN A C 1
ATOM 1354 O O . GLN A 1 177 ? -2.938 -7.965 -4.07 1 97.38 177 GLN A O 1
ATOM 1359 N N . LEU A 1 178 ? -3.371 -8.586 -1.988 1 97.25 178 LEU A N 1
ATOM 1360 C CA . LEU A 1 178 ? -4.805 -8.336 -2.088 1 97.25 178 LEU A CA 1
ATOM 1361 C C . LEU A 1 178 ? -5.129 -6.887 -1.724 1 97.25 178 LEU A C 1
ATOM 1363 O O . LEU A 1 178 ? -6.285 -6.465 -1.816 1 97.25 178 LEU A O 1
ATOM 1367 N N . GLN A 1 179 ? -4.145 -6.203 -1.325 1 96.5 179 GLN A N 1
ATOM 1368 C CA . GLN A 1 179 ? -4.402 -4.824 -0.931 1 96.5 179 GLN A CA 1
ATOM 1369 C C . GLN A 1 179 ? -4.938 -4.008 -2.105 1 96.5 179 GLN A C 1
ATOM 1371 O O . GLN A 1 179 ? -4.379 -4.055 -3.203 1 96.5 179 GLN A O 1
ATOM 1376 N N . TYR A 1 180 ? -5.934 -3.17 -1.84 1 94.38 180 TYR A N 1
ATOM 1377 C CA . TYR A 1 180 ? -6.598 -2.367 -2.861 1 94.38 180 TYR A CA 1
ATOM 1378 C C . TYR A 1 180 ? -5.633 -1.353 -3.467 1 94.38 180 TYR A C 1
ATOM 1380 O O . TYR A 1 180 ? -5.758 -0.995 -4.641 1 94.38 180 TYR A O 1
ATOM 1388 N N . THR A 1 181 ? -4.707 -0.949 -2.682 1 93.56 181 THR A N 1
ATOM 1389 C CA . THR A 1 181 ? -3.756 0.069 -3.113 1 93.56 181 THR A CA 1
ATOM 1390 C C . THR A 1 181 ? -2.92 -0.434 -4.285 1 93.56 181 THR A C 1
ATOM 1392 O O . THR A 1 181 ? -2.385 0.363 -5.059 1 93.56 181 THR A O 1
ATOM 1395 N N . ASN A 1 182 ? -2.744 -1.739 -4.41 1 97.19 182 ASN A N 1
ATOM 1396 C CA . ASN A 1 182 ? -2.016 -2.268 -5.559 1 97.19 182 ASN A CA 1
ATOM 1397 C C . ASN A 1 182 ? -2.689 -1.885 -6.875 1 97.19 182 ASN A C 1
ATOM 1399 O O . ASN A 1 182 ? -2.02 -1.464 -7.82 1 97.19 182 ASN A O 1
ATOM 1403 N N . TYR A 1 183 ? -3.98 -2.014 -6.906 1 97.25 183 TYR A N 1
ATOM 1404 C CA . TYR A 1 183 ? -4.754 -1.65 -8.086 1 97.25 183 TYR A CA 1
ATOM 1405 C C . TYR A 1 183 ? -4.688 -0.149 -8.344 1 97.25 183 TYR A C 1
ATOM 1407 O O . TYR A 1 183 ? -4.477 0.286 -9.477 1 97.25 183 TYR A O 1
ATOM 1415 N N . GLN A 1 184 ? -4.836 0.631 -7.324 1 95 184 GLN A N 1
ATOM 1416 C CA . GLN A 1 184 ? -4.777 2.084 -7.445 1 95 184 GLN A CA 1
ATOM 1417 C C . GLN A 1 184 ? -3.428 2.535 -7.996 1 95 184 GLN A C 1
ATOM 1419 O O . GLN A 1 184 ? -3.367 3.385 -8.891 1 95 184 GLN A O 1
ATOM 1424 N N . ARG A 1 185 ? -2.381 1.994 -7.5 1 96.06 185 ARG A N 1
ATOM 1425 C CA . ARG A 1 185 ? -1.038 2.4 -7.898 1 96.06 185 ARG A CA 1
ATOM 1426 C C . ARG A 1 185 ? -0.751 2 -9.344 1 96.06 185 ARG A C 1
ATOM 1428 O O . ARG A 1 185 ? -0.308 2.824 -10.141 1 96.06 185 ARG A O 1
ATOM 1435 N N . LEU A 1 186 ? -1.032 0.811 -9.719 1 98 186 LEU A N 1
ATOM 1436 C CA . LEU A 1 186 ? -0.651 0.344 -11.047 1 98 186 LEU A CA 1
ATOM 1437 C C . LEU A 1 186 ? -1.629 0.85 -12.102 1 98 186 LEU A C 1
ATOM 1439 O O . LEU A 1 186 ? -1.22 1.244 -13.195 1 98 186 LEU A O 1
ATOM 1443 N N . VAL A 1 187 ? -2.92 0.898 -11.805 1 97.75 187 VAL A N 1
ATOM 1444 C CA . VAL A 1 187 ? -3.922 1.273 -12.797 1 97.75 187 VAL A CA 1
ATOM 1445 C C . VAL A 1 187 ? -4.109 2.789 -12.797 1 97.75 187 VAL A C 1
ATOM 1447 O O . VAL A 1 187 ? -3.994 3.436 -13.844 1 97.75 187 VAL A O 1
ATOM 1450 N N . ASP A 1 188 ? -4.316 3.418 -11.68 1 95.12 188 ASP A N 1
ATOM 1451 C CA . ASP A 1 188 ? -4.625 4.844 -11.625 1 95.12 188 ASP A CA 1
ATOM 1452 C C . ASP A 1 188 ? -3.357 5.684 -11.766 1 95.12 188 ASP A C 1
ATOM 1454 O O . ASP A 1 188 ? -3.361 6.715 -12.445 1 95.12 188 ASP A O 1
ATOM 1458 N N . GLU A 1 189 ? -2.285 5.258 -11.148 1 95.25 189 GLU A N 1
ATOM 1459 C CA . GLU A 1 189 ? -1.086 6.09 -11.117 1 95.25 189 GLU A CA 1
ATOM 1460 C C . GLU A 1 189 ? -0.154 5.754 -12.281 1 95.25 189 GLU A C 1
ATOM 1462 O O . GLU A 1 189 ? 0.441 6.645 -12.883 1 95.25 189 GLU A O 1
ATOM 1467 N N . ARG A 1 190 ? -0.049 4.512 -12.625 1 97.88 190 ARG A N 1
ATOM 1468 C CA . ARG A 1 190 ? 0.912 4.125 -13.648 1 97.88 190 ARG A CA 1
ATOM 1469 C C . ARG A 1 190 ? 0.22 3.906 -14.992 1 97.88 190 ARG A C 1
ATOM 1471 O O . ARG A 1 190 ? 0.877 3.637 -16 1 97.88 190 ARG A O 1
ATOM 1478 N N . GLY A 1 191 ? -1.09 3.873 -15.031 1 97.88 191 GLY A N 1
ATOM 1479 C CA . GLY A 1 191 ? -1.829 3.896 -16.281 1 97.88 191 GLY A CA 1
ATOM 1480 C C . GLY A 1 191 ? -2.062 2.514 -16.859 1 97.88 191 GLY A C 1
ATOM 1481 O O . GLY A 1 191 ? -2.295 2.371 -18.062 1 97.88 191 GLY A O 1
ATOM 1482 N N . TRP A 1 192 ? -1.963 1.473 -16.062 1 98.19 192 TRP A N 1
ATOM 1483 C CA . TRP A 1 192 ? -2.252 0.127 -16.547 1 98.19 192 TRP A CA 1
ATOM 1484 C C . TRP A 1 192 ? -3.73 -0.021 -16.891 1 98.19 192 TRP A C 1
ATOM 1486 O O . TRP A 1 192 ? -4.586 0.599 -16.266 1 98.19 192 TRP A O 1
ATOM 1496 N N . SER A 1 193 ? -4.031 -0.879 -17.875 1 98 193 SER A N 1
ATOM 1497 C CA . SER A 1 193 ? -5.406 -1.323 -18.062 1 98 193 SER A CA 1
ATOM 1498 C C . SER A 1 193 ? -5.809 -2.352 -17.016 1 98 193 SER A C 1
ATOM 1500 O O . SER A 1 193 ? -4.949 -2.957 -16.359 1 98 193 SER A O 1
ATOM 1502 N N . HIS A 1 194 ? -7.141 -2.516 -16.828 1 97.56 194 HIS A N 1
ATOM 1503 C CA . HIS A 1 194 ? -7.637 -3.555 -15.93 1 97.56 194 HIS A CA 1
ATOM 1504 C C . HIS A 1 194 ? -7.094 -4.926 -16.328 1 97.56 194 HIS A C 1
ATOM 1506 O O . HIS A 1 194 ? -6.699 -5.711 -15.461 1 97.56 194 HIS A O 1
ATOM 1512 N N . ARG A 1 195 ? -7.051 -5.219 -17.562 1 97.44 195 ARG A N 1
ATOM 1513 C CA . ARG A 1 195 ? -6.602 -6.516 -18.062 1 97.44 195 ARG A CA 1
ATOM 1514 C C . ARG A 1 195 ? -5.121 -6.738 -17.766 1 97.44 195 ARG A C 1
ATOM 1516 O O . ARG A 1 195 ? -4.719 -7.836 -17.375 1 97.44 195 ARG A O 1
ATOM 1523 N N . GLU A 1 196 ? -4.324 -5.734 -18.016 1 96.94 196 GLU A N 1
ATOM 1524 C CA . GLU A 1 196 ? -2.91 -5.82 -17.656 1 96.94 196 GLU A CA 1
ATOM 1525 C C . GLU A 1 196 ? -2.73 -6.148 -16.172 1 96.94 196 GLU A C 1
ATOM 1527 O O . GLU A 1 196 ? -1.92 -7.004 -15.812 1 96.94 196 GLU A O 1
ATOM 1532 N N . PHE A 1 197 ? -3.502 -5.488 -15.32 1 98.25 197 PHE A N 1
ATOM 1533 C CA . PHE A 1 197 ? -3.416 -5.707 -13.883 1 98.25 197 PHE A CA 1
ATOM 1534 C C . PHE A 1 197 ? -3.824 -7.133 -13.531 1 98.25 197 PHE A C 1
ATOM 1536 O O . PHE A 1 197 ? -3.133 -7.812 -12.766 1 98.25 197 PHE A O 1
ATOM 1543 N N . GLU A 1 198 ? -4.922 -7.5 -14.102 1 97.69 198 GLU A N 1
ATOM 1544 C CA . GLU A 1 198 ? -5.438 -8.836 -13.844 1 97.69 198 GLU A CA 1
ATOM 1545 C C . GLU A 1 198 ? -4.398 -9.906 -14.18 1 97.69 198 GLU A C 1
ATOM 1547 O O . GLU A 1 198 ? -4.172 -10.828 -13.391 1 97.69 198 GLU A O 1
ATOM 1552 N N . ARG A 1 199 ? -3.797 -9.836 -15.273 1 95.56 199 ARG A N 1
ATOM 1553 C CA . ARG A 1 199 ? -2.795 -10.797 -15.711 1 95.56 199 ARG A CA 1
ATOM 1554 C C . ARG A 1 199 ? -1.591 -10.805 -14.773 1 95.56 199 ARG A C 1
ATOM 1556 O O . ARG A 1 199 ? -1.127 -11.859 -14.352 1 95.56 199 ARG A O 1
ATOM 1563 N N . TRP A 1 200 ? -1.187 -9.625 -14.477 1 95.69 200 TRP A N 1
ATOM 1564 C CA . TRP A 1 200 ? -0.052 -9.531 -13.562 1 95.69 200 TRP A CA 1
ATOM 1565 C C . TRP A 1 200 ? -0.419 -10.07 -12.188 1 95.69 200 TRP A C 1
ATOM 1567 O O . TRP A 1 200 ? 0.374 -10.773 -11.555 1 95.69 200 TRP A O 1
ATOM 1577 N N . HIS A 1 201 ? -1.574 -9.672 -11.711 1 97.5 201 HIS A N 1
ATOM 1578 C CA . HIS A 1 201 ? -2.07 -10.086 -10.406 1 97.5 201 HIS A CA 1
ATOM 1579 C C . HIS A 1 201 ? -2.031 -11.602 -10.258 1 97.5 201 HIS A C 1
ATOM 1581 O O . HIS A 1 201 ? -1.54 -12.117 -9.25 1 97.5 201 HIS A O 1
ATOM 1587 N N . ALA A 1 202 ? -2.436 -12.312 -11.266 1 96.88 202 ALA A N 1
ATOM 1588 C CA . ALA A 1 202 ? -2.377 -13.773 -11.281 1 96.88 202 ALA A CA 1
ATOM 1589 C C . ALA A 1 202 ? -0.933 -14.266 -11.297 1 96.88 202 ALA A C 1
ATOM 1591 O O . ALA A 1 202 ? -0.56 -15.133 -10.508 1 96.88 202 ALA A O 1
ATOM 1592 N N . THR A 1 203 ? -0.16 -13.695 -12.156 1 93.38 203 THR A N 1
ATOM 1593 C CA . THR A 1 203 ? 1.229 -14.109 -12.297 1 93.38 203 THR A CA 1
ATOM 1594 C C . THR A 1 203 ? 1.998 -13.891 -10.992 1 93.38 203 THR A C 1
ATOM 1596 O O . THR A 1 203 ? 2.828 -14.711 -10.609 1 93.38 203 THR A O 1
ATOM 1599 N N . ALA A 1 204 ? 1.727 -12.789 -10.375 1 94.06 204 ALA A N 1
ATOM 1600 C CA . ALA A 1 204 ? 2.395 -12.469 -9.117 1 94.06 204 ALA A CA 1
ATOM 1601 C C . ALA A 1 204 ? 2.035 -13.484 -8.031 1 94.06 204 ALA A C 1
ATOM 1603 O O . ALA A 1 204 ? 2.908 -13.953 -7.297 1 94.06 204 ALA A O 1
ATOM 1604 N N . MET A 1 205 ? 0.732 -13.828 -7.906 1 96.06 205 MET A N 1
ATOM 1605 C CA . MET A 1 205 ? 0.301 -14.812 -6.926 1 96.06 205 MET A CA 1
ATOM 1606 C C . MET A 1 205 ? 0.956 -16.172 -7.191 1 96.06 205 MET A C 1
ATOM 1608 O O . MET A 1 205 ? 1.468 -16.812 -6.273 1 96.06 205 MET A O 1
ATOM 1612 N N . ILE A 1 206 ? 0.96 -16.531 -8.445 1 94.12 206 ILE A N 1
ATOM 1613 C CA . ILE A 1 206 ? 1.502 -17.828 -8.836 1 94.12 206 ILE A CA 1
ATOM 1614 C C . ILE A 1 206 ? 3 -17.875 -8.539 1 94.12 206 ILE A C 1
ATOM 1616 O O . ILE A 1 206 ? 3.496 -18.828 -7.953 1 94.12 206 ILE A O 1
ATOM 1620 N N . ALA A 1 207 ? 3.732 -16.812 -8.852 1 89.62 207 ALA A N 1
ATOM 1621 C CA . ALA A 1 207 ? 5.184 -16.766 -8.688 1 89.62 207 ALA A CA 1
ATOM 1622 C C . ALA A 1 207 ? 5.566 -16.812 -7.211 1 89.62 207 ALA A C 1
ATOM 1624 O O . ALA A 1 207 ? 6.609 -17.359 -6.848 1 89.62 207 ALA A O 1
ATOM 1625 N N . THR A 1 208 ? 4.73 -16.281 -6.414 1 89.38 208 THR A N 1
ATOM 1626 C CA . THR A 1 208 ? 5.102 -16.172 -5.004 1 89.38 208 THR A CA 1
ATOM 1627 C C . THR A 1 208 ? 4.637 -17.406 -4.234 1 89.38 208 THR A C 1
ATOM 1629 O O . THR A 1 208 ? 5.254 -17.781 -3.234 1 89.38 208 THR A O 1
ATOM 1632 N N . LEU A 1 209 ? 3.607 -18.062 -4.699 1 92.69 209 LEU A N 1
ATOM 1633 C CA . LEU A 1 209 ? 3.01 -19.109 -3.883 1 92.69 209 LEU A CA 1
ATOM 1634 C C . LEU A 1 209 ? 3.393 -20.5 -4.41 1 92.69 209 LEU A C 1
ATOM 1636 O O . LEU A 1 209 ? 3.484 -21.453 -3.639 1 92.69 209 LEU A O 1
ATOM 1640 N N . LEU A 1 210 ? 3.527 -20.578 -5.699 1 92.44 210 LEU A N 1
ATOM 1641 C CA . LEU A 1 210 ? 3.682 -21.906 -6.27 1 92.44 210 LEU A CA 1
ATOM 1642 C C . LEU A 1 210 ? 5.137 -22.188 -6.633 1 92.44 210 LEU A C 1
ATOM 1644 O O . LEU A 1 210 ? 5.902 -21.25 -6.898 1 92.44 210 LEU A O 1
ATOM 1648 N N . GLU A 1 211 ? 5.484 -23.469 -6.629 1 84.62 211 GLU A N 1
ATOM 1649 C CA . GLU A 1 211 ? 6.789 -23.891 -7.137 1 84.62 211 GLU A CA 1
ATOM 1650 C C . GLU A 1 211 ? 6.906 -23.625 -8.633 1 84.62 211 GLU A C 1
ATOM 1652 O O . GLU A 1 211 ? 5.953 -23.828 -9.391 1 84.62 211 GLU A O 1
ATOM 1657 N N . PRO A 1 212 ? 8.008 -22.906 -9.031 1 74.88 212 PRO A N 1
ATOM 1658 C CA . PRO A 1 212 ? 8.172 -22.656 -10.469 1 74.88 212 PRO A CA 1
ATOM 1659 C C . PRO A 1 212 ? 8.133 -23.953 -11.289 1 74.88 212 PRO A C 1
ATOM 1661 O O . PRO A 1 212 ? 8.594 -25 -10.828 1 74.88 212 PRO A O 1
ATOM 1664 N N . ASN A 1 213 ? 7 -24.297 -11.992 1 60.5 213 ASN A N 1
ATOM 1665 C CA . ASN A 1 213 ? 6.93 -25.516 -12.797 1 60.5 213 ASN A CA 1
ATOM 1666 C C . ASN A 1 213 ? 8.125 -25.625 -13.742 1 60.5 213 ASN A C 1
ATOM 1668 O O . ASN A 1 213 ? 8.547 -24.641 -14.344 1 60.5 213 ASN A O 1
ATOM 1672 N N . HIS A 1 214 ? 9.141 -26.547 -13.352 1 45.88 214 HIS A N 1
ATOM 1673 C CA . HIS A 1 214 ? 10.109 -27.031 -14.32 1 45.88 214 HIS A CA 1
ATOM 1674 C C . HIS A 1 214 ? 9.438 -27.359 -15.656 1 45.88 214 HIS A C 1
ATOM 1676 O O . HIS A 1 214 ? 8.5 -28.156 -15.703 1 45.88 214 HIS A O 1
ATOM 1682 N N . GLU A 1 215 ? 8.969 -26.438 -16.359 1 36 215 GLU A N 1
ATOM 1683 C CA . GLU A 1 215 ? 8.789 -27.094 -17.656 1 36 215 GLU A CA 1
ATOM 1684 C C . GLU A 1 215 ? 10.023 -27.906 -18.047 1 36 215 GLU A C 1
ATOM 1686 O O . GLU A 1 215 ? 11.141 -27.531 -17.703 1 36 215 GLU A O 1
ATOM 1691 N N . MET B 1 1 ? 41.062 58.156 -10.344 1 36.03 1 MET B N 1
ATOM 1692 C CA . MET B 1 1 ? 41 57.375 -9.109 1 36.03 1 MET B CA 1
ATOM 1693 C C . MET B 1 1 ? 40.125 56.156 -9.266 1 36.03 1 MET B C 1
ATOM 1695 O O . MET B 1 1 ? 38.906 56.281 -9.383 1 36.03 1 MET B O 1
ATOM 1699 N N . ALA B 1 2 ? 40.594 55.094 -10.008 1 42.28 2 ALA B N 1
ATOM 1700 C CA . ALA B 1 2 ? 40 53.812 -10.375 1 42.28 2 ALA B CA 1
ATOM 1701 C C . ALA B 1 2 ? 39.5 53.062 -9.141 1 42.28 2 ALA B C 1
ATOM 1703 O O . ALA B 1 2 ? 40.219 53 -8.133 1 42.28 2 ALA B O 1
ATOM 1704 N N . ASP B 1 3 ? 38.219 53.062 -8.797 1 40.88 3 ASP B N 1
ATOM 1705 C CA . ASP B 1 3 ? 37.5 52.344 -7.758 1 40.88 3 ASP B CA 1
ATOM 1706 C C . ASP B 1 3 ? 37.875 50.844 -7.773 1 40.88 3 ASP B C 1
ATOM 1708 O O . ASP B 1 3 ? 37.625 50.156 -8.766 1 40.88 3 ASP B O 1
ATOM 1712 N N . VAL B 1 4 ? 39.062 50.406 -7.219 1 42.78 4 VAL B N 1
ATOM 1713 C CA . VAL B 1 4 ? 39.375 49.031 -6.922 1 42.78 4 VAL B CA 1
ATOM 1714 C C . VAL B 1 4 ? 38.156 48.344 -6.27 1 42.78 4 VAL B C 1
ATOM 1716 O O . VAL B 1 4 ? 37.812 48.656 -5.133 1 42.78 4 VAL B O 1
ATOM 1719 N N . ASN B 1 5 ? 37.125 48.094 -6.918 1 42.16 5 ASN B N 1
ATOM 1720 C CA . ASN B 1 5 ? 36.094 47.188 -6.48 1 42.16 5 ASN B CA 1
ATOM 1721 C C . ASN B 1 5 ? 36.688 45.969 -5.77 1 42.16 5 ASN B C 1
ATOM 1723 O O . ASN B 1 5 ? 37.344 45.125 -6.398 1 42.16 5 ASN B O 1
ATOM 1727 N N . ARG B 1 6 ? 37.312 46.062 -4.543 1 40.25 6 ARG B N 1
ATOM 1728 C CA . ARG B 1 6 ? 37.625 44.938 -3.68 1 40.25 6 ARG B CA 1
ATOM 1729 C C . ARG B 1 6 ? 36.656 43.781 -3.887 1 40.25 6 ARG B C 1
ATOM 1731 O O . ARG B 1 6 ? 35.469 43.938 -3.646 1 40.25 6 ARG B O 1
ATOM 1738 N N . LEU B 1 7 ? 36.719 43 -4.809 1 42.81 7 LEU B N 1
ATOM 1739 C CA . LEU B 1 7 ? 36.156 41.656 -4.836 1 42.81 7 LEU B CA 1
ATOM 1740 C C . LEU B 1 7 ? 36.125 41.062 -3.434 1 42.81 7 LEU B C 1
ATOM 1742 O O . LEU B 1 7 ? 37.188 40.719 -2.867 1 42.81 7 LEU B O 1
ATOM 1746 N N . GLN B 1 8 ? 35.562 41.625 -2.363 1 42.56 8 GLN B N 1
ATOM 1747 C CA . GLN B 1 8 ? 35.219 40.906 -1.127 1 42.56 8 GLN B CA 1
ATOM 1748 C C . GLN B 1 8 ? 34.969 39.438 -1.389 1 42.56 8 GLN B C 1
ATOM 1750 O O . GLN B 1 8 ? 33.938 39.062 -1.98 1 42.56 8 GLN B O 1
ATOM 1755 N N . ARG B 1 9 ? 35.844 38.719 -1.877 1 44.28 9 ARG B N 1
ATOM 1756 C CA . ARG B 1 9 ? 35.812 37.25 -1.874 1 44.28 9 ARG B CA 1
ATOM 1757 C C . ARG B 1 9 ? 35.125 36.719 -0.613 1 44.28 9 ARG B C 1
ATOM 1759 O O . ARG B 1 9 ? 35.656 36.906 0.492 1 44.28 9 ARG B O 1
ATOM 1766 N N . THR B 1 10 ? 33.844 36.812 -0.475 1 47.44 10 THR B N 1
ATOM 1767 C CA . THR B 1 10 ? 33.219 36.031 0.578 1 47.44 10 THR B CA 1
ATOM 1768 C C . THR B 1 10 ? 33.969 34.719 0.785 1 47.44 10 THR B C 1
ATOM 1770 O O . THR B 1 10 ? 33.844 33.812 -0.03 1 47.44 10 THR B O 1
ATOM 1773 N N . TYR B 1 11 ? 35.188 34.656 1.058 1 46.88 11 TYR B N 1
ATOM 1774 C CA . TYR B 1 11 ? 35.969 33.531 1.572 1 46.88 11 TYR B CA 1
ATOM 1775 C C . TYR B 1 11 ? 35.156 32.719 2.57 1 46.88 11 TYR B C 1
ATOM 1777 O O . TYR B 1 11 ? 35.031 33.094 3.738 1 46.88 11 TYR B O 1
ATOM 1785 N N . ARG B 1 12 ? 34.125 32.219 2.188 1 57.78 12 ARG B N 1
ATOM 1786 C CA . ARG B 1 12 ? 33.531 31.297 3.148 1 57.78 12 ARG B CA 1
ATOM 1787 C C . ARG B 1 12 ? 34.531 30.25 3.602 1 57.78 12 ARG B C 1
ATOM 1789 O O . ARG B 1 12 ? 35 29.453 2.793 1 57.78 12 ARG B O 1
ATOM 1796 N N . SER B 1 13 ? 35.25 30.375 4.688 1 71.38 13 SER B N 1
ATOM 1797 C CA . SER B 1 13 ? 36.25 29.547 5.316 1 71.38 13 SER B CA 1
ATOM 1798 C C . SER B 1 13 ? 35.781 28.094 5.457 1 71.38 13 SER B C 1
ATOM 1800 O O . SER B 1 13 ? 34.594 27.859 5.75 1 71.38 13 SER B O 1
ATOM 1802 N N . PRO B 1 14 ? 36.5 27.141 4.848 1 75.19 14 PRO B N 1
ATOM 1803 C CA . PRO B 1 14 ? 36.219 25.719 5.047 1 75.19 14 PRO B CA 1
ATOM 1804 C C . PRO B 1 14 ? 35.75 25.406 6.461 1 75.19 14 PRO B C 1
ATOM 1806 O O . PRO B 1 14 ? 34.906 24.531 6.648 1 75.19 14 PRO B O 1
ATOM 1809 N N . VAL B 1 15 ? 36.25 26.047 7.418 1 73.88 15 VAL B N 1
ATOM 1810 C CA . VAL B 1 15 ? 35.844 25.844 8.805 1 73.88 15 VAL B CA 1
ATOM 1811 C C . VAL B 1 15 ? 34.406 26.297 9 1 73.88 15 VAL B C 1
ATOM 1813 O O . VAL B 1 15 ? 33.625 25.609 9.656 1 73.88 15 VAL B O 1
ATOM 1816 N N . ARG B 1 16 ? 34.062 27.438 8.359 1 75.75 16 ARG B N 1
ATOM 1817 C CA . ARG B 1 16 ? 32.719 27.953 8.492 1 75.75 16 ARG B CA 1
ATOM 1818 C C . ARG B 1 16 ? 31.703 27.047 7.805 1 75.75 16 ARG B C 1
ATOM 1820 O O . ARG B 1 16 ? 30.609 26.844 8.312 1 75.75 16 ARG B O 1
ATOM 1827 N N . GLU B 1 17 ? 32.156 26.562 6.68 1 78.62 17 GLU B N 1
ATOM 1828 C CA . GLU B 1 17 ? 31.297 25.656 5.941 1 78.62 17 GLU B CA 1
ATOM 1829 C C . GLU B 1 17 ? 31.062 24.359 6.727 1 78.62 17 GLU B C 1
ATOM 1831 O O . GLU B 1 17 ? 29.953 23.828 6.746 1 78.62 17 GLU B O 1
ATOM 1836 N N . GLU B 1 18 ? 32.094 23.844 7.309 1 80.94 18 GLU B N 1
ATOM 1837 C CA . GLU B 1 18 ? 31.969 22.641 8.133 1 80.94 18 GLU B CA 1
ATOM 1838 C C . GLU B 1 18 ? 31.094 22.891 9.352 1 80.94 18 GLU B C 1
ATOM 1840 O O . GLU B 1 18 ? 30.297 22.031 9.727 1 80.94 18 GLU B O 1
ATOM 1845 N N . ALA B 1 19 ? 31.312 24.031 9.961 1 80.06 19 ALA B N 1
ATOM 1846 C CA . ALA B 1 19 ? 30.484 24.391 11.109 1 80.06 19 ALA B CA 1
ATOM 1847 C C . ALA B 1 19 ? 29.016 24.516 10.719 1 80.06 19 ALA B C 1
ATOM 1849 O O . ALA B 1 19 ? 28.141 24.078 11.453 1 80.06 19 ALA B O 1
ATOM 1850 N N . ALA B 1 20 ? 28.781 25.109 9.57 1 83 20 ALA B N 1
ATOM 1851 C CA . ALA B 1 20 ? 27.422 25.266 9.062 1 83 20 ALA B CA 1
ATOM 1852 C C . ALA B 1 20 ? 26.781 23.906 8.789 1 83 20 ALA B C 1
ATOM 1854 O O . ALA B 1 20 ? 25.609 23.688 9.078 1 83 20 ALA B O 1
ATOM 1855 N N . ARG B 1 21 ? 27.578 23.062 8.266 1 84.44 21 ARG B N 1
ATOM 1856 C CA . ARG B 1 21 ? 27.094 21.719 7.984 1 84.44 21 ARG B CA 1
ATOM 1857 C C . ARG B 1 21 ? 26.766 20.969 9.273 1 84.44 21 ARG B C 1
ATOM 1859 O O . ARG B 1 21 ? 25.734 20.297 9.352 1 84.44 21 ARG B O 1
ATOM 1866 N N . ARG B 1 22 ? 27.578 21.078 10.195 1 86.19 22 ARG B N 1
ATOM 1867 C CA . ARG B 1 22 ? 27.344 20.438 11.484 1 86.19 22 ARG B CA 1
ATOM 1868 C C . ARG B 1 22 ? 26.062 20.953 12.133 1 86.19 22 ARG B C 1
ATOM 1870 O O . ARG B 1 22 ? 25.281 20.172 12.68 1 86.19 22 ARG B O 1
ATOM 1877 N N . THR B 1 23 ? 25.938 22.234 12.062 1 88.5 23 THR B N 1
ATOM 1878 C CA . THR B 1 23 ? 24.75 22.828 12.641 1 88.5 23 THR B CA 1
ATOM 1879 C C . THR B 1 23 ? 23.5 22.344 11.914 1 88.5 23 THR B C 1
ATOM 1881 O O . THR B 1 23 ? 22.484 22.031 12.547 1 88.5 23 THR B O 1
ATOM 1884 N N . ARG B 1 24 ? 23.609 22.328 10.664 1 89 24 ARG B N 1
ATOM 1885 C CA . ARG B 1 24 ? 22.5 21.828 9.867 1 89 24 ARG B CA 1
ATOM 1886 C C . ARG B 1 24 ? 22.156 20.391 10.242 1 89 24 ARG B C 1
ATOM 1888 O O . ARG B 1 24 ? 20.984 20.047 10.367 1 89 24 ARG B O 1
ATOM 1895 N N . ASP B 1 25 ? 23.156 19.609 10.469 1 90.12 25 ASP B N 1
ATOM 1896 C CA . ASP B 1 25 ? 22.953 18.219 10.844 1 90.12 25 ASP B CA 1
ATOM 1897 C C . ASP B 1 25 ? 22.25 18.109 12.195 1 90.12 25 ASP B C 1
ATOM 1899 O O . ASP B 1 25 ? 21.359 17.281 12.375 1 90.12 25 ASP B O 1
ATOM 1903 N N . ILE B 1 26 ? 22.656 18.891 13.062 1 93 26 ILE B N 1
ATOM 1904 C CA . ILE B 1 26 ? 22.078 18.906 14.391 1 93 26 ILE B CA 1
ATOM 1905 C C . ILE B 1 26 ? 20.594 19.281 14.297 1 93 26 ILE B C 1
ATOM 1907 O O . ILE B 1 26 ? 19.75 18.656 14.938 1 93 26 ILE B O 1
ATOM 1911 N N . VAL B 1 27 ? 20.312 20.234 13.5 1 95.12 27 VAL B N 1
ATOM 1912 C CA . VAL B 1 27 ? 18.953 20.719 13.328 1 95.12 27 VAL B CA 1
ATOM 1913 C C . VAL B 1 27 ? 18.094 19.641 12.664 1 95.12 27 VAL B C 1
ATOM 1915 O O . VAL B 1 27 ? 16.969 19.375 13.094 1 95.12 27 VAL B O 1
ATOM 1918 N N . VAL B 1 28 ? 18.656 19.016 11.727 1 93.81 28 VAL B N 1
ATOM 1919 C CA . VAL B 1 28 ? 17.938 18 10.969 1 93.81 28 VAL B CA 1
ATOM 1920 C C . VAL B 1 28 ? 17.625 16.812 11.875 1 93.81 28 VAL B C 1
ATOM 1922 O O . VAL B 1 28 ? 16.516 16.266 11.836 1 93.81 28 VAL B O 1
ATOM 1925 N N . ARG B 1 29 ? 18.562 16.438 12.672 1 93.31 29 ARG B N 1
ATOM 1926 C CA . ARG B 1 29 ? 18.344 15.336 13.609 1 93.31 29 ARG B CA 1
ATOM 1927 C C . ARG B 1 29 ? 17.25 15.688 14.625 1 93.31 29 ARG B C 1
ATOM 1929 O O . ARG B 1 29 ? 16.406 14.852 14.953 1 93.31 29 ARG B O 1
ATOM 1936 N N . ALA B 1 30 ? 17.312 16.875 15.109 1 96 30 ALA B N 1
ATOM 1937 C CA . ALA B 1 30 ? 16.281 17.359 16.031 1 96 30 ALA B CA 1
ATOM 1938 C C . ALA B 1 30 ? 14.914 17.359 15.359 1 96 30 ALA B C 1
ATOM 1940 O O . ALA B 1 30 ? 13.914 16.953 15.969 1 96 30 ALA B O 1
ATOM 1941 N N . ALA B 1 31 ? 14.891 17.812 14.133 1 96.12 31 ALA B N 1
ATOM 1942 C CA . ALA B 1 31 ? 13.641 17.844 13.375 1 96.12 31 ALA B CA 1
ATOM 1943 C C . ALA B 1 31 ? 13.062 16.438 13.234 1 96.12 31 ALA B C 1
ATOM 1945 O O . ALA B 1 31 ? 11.859 16.219 13.422 1 96.12 31 ALA B O 1
ATOM 1946 N N . MET B 1 32 ? 13.906 15.523 12.914 1 93.69 32 MET B N 1
ATOM 1947 C CA . MET B 1 32 ? 13.484 14.133 12.789 1 93.69 32 MET B CA 1
ATOM 1948 C C . MET B 1 32 ? 12.797 13.648 14.062 1 93.69 32 MET B C 1
ATOM 1950 O O . MET B 1 32 ? 11.727 13.039 14 1 93.69 32 MET B O 1
ATOM 1954 N N . GLN B 1 33 ? 13.414 13.922 15.141 1 94.62 33 GLN B N 1
ATOM 1955 C CA . GLN B 1 33 ? 12.883 13.5 16.438 1 94.62 33 GLN B CA 1
ATOM 1956 C C . GLN B 1 33 ? 11.531 14.148 16.719 1 94.62 33 GLN B C 1
ATOM 1958 O O . GLN B 1 33 ? 10.578 13.477 17.109 1 94.62 33 GLN B O 1
ATOM 1963 N N . VAL B 1 34 ? 11.469 15.422 16.5 1 97.12 34 VAL B N 1
ATOM 1964 C CA . VAL B 1 34 ? 10.266 16.172 16.812 1 97.12 34 VAL B CA 1
ATOM 1965 C C . VAL B 1 34 ? 9.125 15.742 15.898 1 97.12 34 VAL B C 1
ATOM 1967 O O . VAL B 1 34 ? 8 15.523 16.359 1 97.12 34 VAL B O 1
ATOM 1970 N N . PHE B 1 35 ? 9.391 15.57 14.594 1 96.44 35 PHE B N 1
ATOM 1971 C CA . PHE B 1 35 ? 8.367 15.125 13.648 1 96.44 35 PHE B CA 1
ATOM 1972 C C . PHE B 1 35 ? 7.891 13.719 14 1 96.44 35 PHE B C 1
ATOM 1974 O O . PHE B 1 35 ? 6.695 13.43 13.922 1 96.44 35 PHE B O 1
ATOM 1981 N N . ALA B 1 36 ? 8.773 12.898 14.367 1 93.38 36 ALA B N 1
ATOM 1982 C CA . ALA B 1 36 ? 8.422 11.523 14.711 1 93.38 36 ALA B CA 1
ATOM 1983 C C . ALA B 1 36 ? 7.535 11.477 15.953 1 93.38 36 ALA B C 1
ATOM 1985 O O . ALA B 1 36 ? 6.617 10.656 16.047 1 93.38 36 ALA B O 1
ATOM 1986 N N . GLU B 1 37 ? 7.781 12.375 16.859 1 94.06 37 GLU B N 1
ATOM 1987 C CA . GLU B 1 37 ? 7.09 12.375 18.141 1 94.06 37 GLU B CA 1
ATOM 1988 C C . GLU B 1 37 ? 5.762 13.125 18.062 1 94.06 37 GLU B C 1
ATOM 1990 O O . GLU B 1 37 ? 4.77 12.703 18.656 1 94.06 37 GLU B O 1
ATOM 1995 N N . ARG B 1 38 ? 5.754 14.195 17.266 1 94.88 38 ARG B N 1
ATOM 1996 C CA . ARG B 1 38 ? 4.625 15.109 17.359 1 94.88 38 ARG B CA 1
ATOM 1997 C C . ARG B 1 38 ? 3.812 15.117 16.078 1 94.88 38 ARG B C 1
ATOM 1999 O O . ARG B 1 38 ? 2.742 15.727 16 1 94.88 38 ARG B O 1
ATOM 2006 N N . GLY B 1 39 ? 4.328 14.383 15.117 1 94 39 GLY B N 1
ATOM 2007 C CA . GLY B 1 39 ? 3.711 14.539 13.812 1 94 39 GLY B CA 1
ATOM 2008 C C . GLY B 1 39 ? 4.074 15.844 13.133 1 94 39 GLY B C 1
ATOM 2009 O O . GLY B 1 39 ? 4.867 16.625 13.664 1 94 39 GLY B O 1
ATOM 2010 N N . TYR B 1 40 ? 3.518 16.047 11.953 1 93.94 40 TYR B N 1
ATOM 2011 C CA . TYR B 1 40 ? 3.867 17.234 11.188 1 93.94 40 TYR B CA 1
ATOM 2012 C C . TYR B 1 40 ? 3.1 18.453 11.695 1 93.94 40 TYR B C 1
ATOM 2014 O O . TYR B 1 40 ? 3.689 19.5 11.945 1 93.94 40 TYR B O 1
ATOM 2022 N N . ALA B 1 41 ? 1.807 18.297 11.766 1 91.06 41 ALA B N 1
ATOM 2023 C CA . ALA B 1 41 ? 0.975 19.422 12.203 1 91.06 41 ALA B CA 1
ATOM 2024 C C . ALA B 1 41 ? 1.344 19.859 13.617 1 91.06 41 ALA B C 1
ATOM 2026 O O . ALA B 1 41 ? 1.402 21.047 13.906 1 91.06 41 ALA B O 1
ATOM 2027 N N . GLY B 1 42 ? 1.671 18.953 14.438 1 93.69 42 GLY B N 1
ATOM 2028 C CA . GLY B 1 42 ? 1.936 19.234 15.836 1 93.69 42 GLY B CA 1
ATOM 2029 C C . GLY B 1 42 ? 3.336 19.75 16.094 1 93.69 42 GLY B C 1
ATOM 2030 O O . GLY B 1 42 ? 3.602 20.359 17.125 1 93.69 42 GLY B O 1
ATOM 2031 N N . ALA B 1 43 ? 4.203 19.5 15.211 1 96.38 43 ALA B N 1
ATOM 2032 C CA . ALA B 1 43 ? 5.586 19.938 15.352 1 96.38 43 ALA B CA 1
ATOM 2033 C C . ALA B 1 43 ? 5.719 21.438 15.062 1 96.38 43 ALA B C 1
ATOM 2035 O O . ALA B 1 43 ? 5.09 21.953 14.141 1 96.38 43 ALA B O 1
ATOM 2036 N N . THR B 1 44 ? 6.594 22.094 15.844 1 95.75 44 THR B N 1
ATOM 2037 C CA . THR B 1 44 ? 6.836 23.516 15.625 1 95.75 44 THR B CA 1
ATOM 2038 C C . THR B 1 44 ? 8.336 23.797 15.523 1 95.75 44 THR B C 1
ATOM 2040 O O . THR B 1 44 ? 9.148 23 15.984 1 95.75 44 THR B O 1
ATOM 2043 N N . ILE B 1 45 ? 8.586 24.891 14.945 1 95.81 45 ILE B N 1
ATOM 2044 C CA . ILE B 1 45 ? 9.969 25.344 14.82 1 95.81 45 ILE B CA 1
ATOM 2045 C C . ILE B 1 45 ? 10.57 25.531 16.203 1 95.81 45 ILE B C 1
ATOM 2047 O O . ILE B 1 45 ? 11.742 25.203 16.438 1 95.81 45 ILE B O 1
ATOM 2051 N N . ASP B 1 46 ? 9.805 26 17.141 1 96.56 46 ASP B N 1
ATOM 2052 C CA . ASP B 1 46 ? 10.273 26.219 18.5 1 96.56 46 ASP B CA 1
ATOM 2053 C C . ASP B 1 46 ? 10.688 24.906 19.156 1 96.56 46 ASP B C 1
ATOM 2055 O O . ASP B 1 46 ? 11.703 24.828 19.844 1 96.56 46 ASP B O 1
ATOM 2059 N N . GLN B 1 47 ? 9.906 23.953 18.969 1 97.5 47 GLN B N 1
ATOM 2060 C CA . GLN B 1 47 ? 10.227 22.641 19.516 1 97.5 47 GLN B CA 1
ATOM 2061 C C . GLN B 1 47 ? 11.516 22.094 18.922 1 97.5 47 GLN B C 1
ATOM 2063 O O . GLN B 1 47 ? 12.336 21.5 19.625 1 97.5 47 GLN B O 1
ATOM 2068 N N . ILE B 1 48 ? 11.68 22.281 17.609 1 97.75 48 ILE B N 1
ATOM 2069 C CA . ILE B 1 48 ? 12.875 21.828 16.922 1 97.75 48 ILE B CA 1
ATOM 2070 C C . ILE B 1 48 ? 14.094 22.594 17.438 1 97.75 48 ILE B C 1
ATOM 2072 O O . ILE B 1 48 ? 15.141 21.984 17.703 1 97.75 48 ILE B O 1
ATOM 2076 N N . ALA B 1 49 ? 13.945 23.891 17.609 1 97.69 49 ALA B N 1
ATOM 2077 C CA . ALA B 1 49 ? 15.023 24.719 18.141 1 97.69 49 ALA B CA 1
ATOM 2078 C C . ALA B 1 49 ? 15.43 24.266 19.531 1 97.69 49 ALA B C 1
ATOM 2080 O O . ALA B 1 49 ? 16.625 24.109 19.812 1 97.69 49 ALA B O 1
ATOM 2081 N N . THR B 1 50 ? 14.508 24.047 20.359 1 97.88 50 THR B N 1
ATOM 2082 C CA . THR B 1 50 ? 14.742 23.609 21.719 1 97.88 50 THR B CA 1
ATOM 2083 C C . THR B 1 50 ? 15.445 22.25 21.719 1 97.88 50 THR B C 1
ATOM 2085 O O . THR B 1 50 ? 16.438 22.062 22.422 1 97.88 50 THR B O 1
ATOM 2088 N N . CYS B 1 51 ? 14.969 21.344 20.922 1 96.94 51 CYS B N 1
ATOM 2089 C CA . CYS B 1 51 ? 15.531 20 20.844 1 96.94 51 CYS B CA 1
ATOM 2090 C C . CYS B 1 51 ? 16.969 20.047 20.344 1 96.94 51 CYS B C 1
ATOM 2092 O O . CYS B 1 51 ? 17.812 19.281 20.812 1 96.94 51 CYS B O 1
ATOM 2094 N N . ALA B 1 52 ? 17.219 20.922 19.422 1 96.75 52 ALA B N 1
ATOM 2095 C CA . ALA B 1 52 ? 18.547 21.031 18.797 1 96.75 52 ALA B CA 1
ATOM 2096 C C . ALA B 1 52 ? 19.484 21.859 19.656 1 96.75 52 ALA B C 1
ATOM 2098 O O . ALA B 1 52 ? 20.703 21.844 19.453 1 96.75 52 ALA B O 1
ATOM 2099 N N . GLY B 1 53 ? 18.953 22.641 20.562 1 97.25 53 GLY B N 1
ATOM 2100 C CA . GLY B 1 53 ? 19.766 23.516 21.375 1 97.25 53 GLY B CA 1
ATOM 2101 C C . GLY B 1 53 ? 20.297 24.719 20.609 1 97.25 53 GLY B C 1
ATOM 2102 O O . GLY B 1 53 ? 21.438 25.125 20.797 1 97.25 53 GLY B O 1
ATOM 2103 N N . VAL B 1 54 ? 19.547 25.203 19.672 1 96.69 54 VAL B N 1
ATOM 2104 C CA . VAL B 1 54 ? 19.938 26.359 18.875 1 96.69 54 VAL B CA 1
ATOM 2105 C C . VAL B 1 54 ? 18.828 27.391 18.875 1 96.69 54 VAL B C 1
ATOM 2107 O O . VAL B 1 54 ? 17.734 27.141 19.391 1 96.69 54 VAL B O 1
ATOM 2110 N N . SER B 1 55 ? 19.188 28.547 18.328 1 95.38 55 SER B N 1
ATOM 2111 C CA . SER B 1 55 ? 18.203 29.625 18.266 1 95.38 55 SER B CA 1
ATOM 2112 C C . SER B 1 55 ? 17.234 29.406 17.109 1 95.38 55 SER B C 1
ATOM 2114 O O . SER B 1 55 ? 17.531 28.656 16.172 1 95.38 55 SER B O 1
ATOM 2116 N N . ARG B 1 56 ? 16.047 30.031 17.172 1 94.94 56 ARG B N 1
ATOM 2117 C CA . ARG B 1 56 ? 15.047 29.984 16.109 1 94.94 56 ARG B CA 1
ATOM 2118 C C . ARG B 1 56 ? 15.641 30.422 14.773 1 94.94 56 ARG B C 1
ATOM 2120 O O . ARG B 1 56 ? 15.453 29.766 13.75 1 94.94 56 ARG B O 1
ATOM 2127 N N . PRO B 1 57 ? 16.453 31.531 14.742 1 94.25 57 PRO B N 1
ATOM 2128 C CA . PRO B 1 57 ? 17.047 31.938 13.469 1 94.25 57 PRO B CA 1
ATOM 2129 C C . PRO B 1 57 ? 17.984 30.891 12.883 1 94.25 57 PRO B C 1
ATOM 2131 O O . PRO B 1 57 ? 18.062 30.734 11.664 1 94.25 57 PRO B O 1
ATOM 2134 N N . THR B 1 58 ? 18.578 30.188 13.734 1 93.75 58 THR B N 1
ATOM 2135 C CA . THR B 1 58 ? 19.469 29.109 13.281 1 93.75 58 THR B CA 1
ATOM 2136 C C . THR B 1 58 ? 18.672 28.016 12.586 1 93.75 58 THR B C 1
ATOM 2138 O O . THR B 1 58 ? 19.109 27.469 11.57 1 93.75 58 THR B O 1
ATOM 2141 N N . VAL B 1 59 ? 17.484 27.672 13.133 1 95.81 59 VAL B N 1
ATOM 2142 C CA . VAL B 1 59 ? 16.625 26.672 12.516 1 95.81 59 VAL B CA 1
ATOM 2143 C C . VAL B 1 59 ? 16.125 27.188 11.164 1 95.81 59 VAL B C 1
ATOM 2145 O O . VAL B 1 59 ? 16.141 26.453 10.172 1 95.81 59 VAL B O 1
ATOM 2148 N N . PHE B 1 60 ? 15.781 28.406 11.078 1 93.69 60 PHE B N 1
ATOM 2149 C CA . PHE B 1 60 ? 15.258 28.984 9.844 1 93.69 60 PHE B CA 1
ATOM 2150 C C . PHE B 1 60 ? 16.328 29 8.766 1 93.69 60 PHE B C 1
ATOM 2152 O O . PHE B 1 60 ? 16.031 28.859 7.574 1 93.69 60 PHE B O 1
ATOM 2159 N N . ALA B 1 61 ? 17.578 29.188 9.25 1 92.69 61 ALA B N 1
ATOM 2160 C CA . ALA B 1 61 ? 18.688 29.156 8.297 1 92.69 61 ALA B CA 1
ATOM 2161 C C . ALA B 1 61 ? 18.781 27.797 7.613 1 92.69 61 ALA B C 1
ATOM 2163 O O . ALA B 1 61 ? 19.203 27.703 6.461 1 92.69 61 ALA B O 1
ATOM 2164 N N . ALA B 1 62 ? 18.344 26.828 8.336 1 93.06 62 ALA B N 1
ATOM 2165 C CA . ALA B 1 62 ? 18.359 25.469 7.77 1 93.06 62 ALA B CA 1
ATOM 2166 C C . ALA B 1 62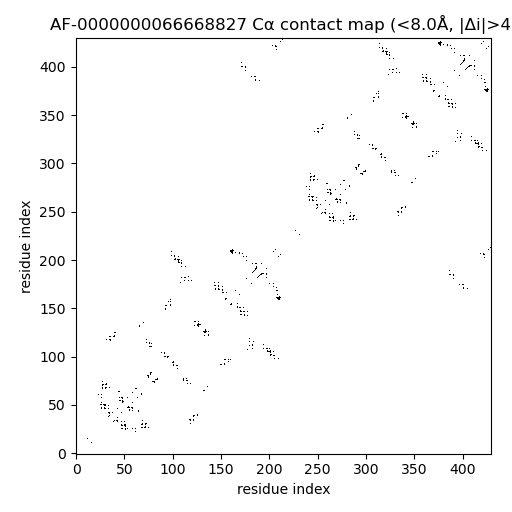 ? 17.156 25.234 6.867 1 93.06 62 ALA B C 1
ATOM 2168 O O . ALA B 1 62 ? 17.219 24.406 5.953 1 93.06 62 ALA B O 1
ATOM 2169 N N . GLY B 1 63 ? 16.031 25.859 7.129 1 93 63 GLY B N 1
ATOM 2170 C CA . GLY B 1 63 ? 14.859 25.766 6.277 1 93 63 GLY B CA 1
ATOM 2171 C C . GLY B 1 63 ? 13.555 25.953 7.031 1 93 63 GLY B C 1
ATOM 2172 O O . GLY B 1 63 ? 13.539 25.938 8.266 1 93 63 GLY B O 1
ATOM 2173 N N . ASN B 1 64 ? 12.57 26.156 6.316 1 93.25 64 ASN B N 1
ATOM 2174 C CA . ASN B 1 64 ? 11.242 26.156 6.918 1 93.25 64 ASN B CA 1
ATOM 2175 C C . ASN B 1 64 ? 10.805 24.734 7.297 1 93.25 64 ASN B C 1
ATOM 2177 O O . ASN B 1 64 ? 11.562 23.781 7.121 1 93.25 64 ASN B O 1
ATOM 2181 N N . LYS B 1 65 ? 9.664 24.625 7.836 1 94.56 65 LYS B N 1
ATOM 2182 C CA . LYS B 1 65 ? 9.211 23.344 8.391 1 94.56 65 LYS B CA 1
ATOM 2183 C C . LYS B 1 65 ? 9.203 22.25 7.324 1 94.56 65 LYS B C 1
ATOM 2185 O O . LYS B 1 65 ? 9.711 21.156 7.551 1 94.56 65 LYS B O 1
ATOM 2190 N N . ALA B 1 66 ? 8.633 22.531 6.137 1 94.38 66 ALA B N 1
ATOM 2191 C CA . ALA B 1 66 ? 8.578 21.562 5.051 1 94.38 66 ALA B CA 1
ATOM 2192 C C . ALA B 1 66 ? 9.977 21.172 4.582 1 94.38 66 ALA B C 1
ATOM 2194 O O . ALA B 1 66 ? 10.242 20 4.305 1 94.38 66 ALA B O 1
ATOM 2195 N N . GLN B 1 67 ? 10.789 22.109 4.496 1 94.5 67 GLN B N 1
ATOM 2196 C CA . GLN B 1 67 ? 12.172 21.875 4.082 1 94.5 67 GLN B CA 1
ATOM 2197 C C . GLN B 1 67 ? 12.906 21.016 5.113 1 94.5 67 GLN B C 1
ATOM 2199 O O . GLN B 1 67 ? 13.672 20.125 4.75 1 94.5 67 GLN B O 1
ATOM 2204 N N . LEU B 1 68 ? 12.664 21.328 6.344 1 95.44 68 LEU B N 1
ATOM 2205 C CA . LEU B 1 68 ? 13.297 20.547 7.402 1 95.44 68 LEU B CA 1
ATOM 2206 C C . LEU B 1 68 ? 12.805 19.109 7.375 1 95.44 68 LEU B C 1
ATOM 2208 O O . LEU B 1 68 ? 13.578 18.172 7.617 1 95.44 68 LEU B O 1
ATOM 2212 N N . PHE B 1 69 ? 11.578 18.891 7.09 1 96.19 69 PHE B N 1
ATOM 2213 C CA . PHE B 1 69 ? 11.039 17.531 6.973 1 96.19 69 PHE B CA 1
ATOM 2214 C C . PHE B 1 69 ? 11.711 16.781 5.836 1 96.19 69 PHE B C 1
ATOM 2216 O O . PHE B 1 69 ? 12.109 15.625 6.004 1 96.19 69 PHE B O 1
ATOM 2223 N N . ALA B 1 70 ? 11.805 17.484 4.738 1 93.94 70 ALA B N 1
ATOM 2224 C CA . ALA B 1 70 ? 12.469 16.875 3.582 1 93.94 70 ALA B CA 1
ATOM 2225 C C . ALA B 1 70 ? 13.906 16.484 3.912 1 93.94 70 ALA B C 1
ATOM 2227 O O . ALA B 1 70 ? 14.359 15.398 3.545 1 93.94 70 ALA B O 1
ATOM 2228 N N . LEU B 1 71 ? 14.555 17.328 4.566 1 92.19 71 LEU B N 1
ATOM 2229 C CA . LEU B 1 71 ? 15.93 17.062 4.961 1 92.19 71 LEU B CA 1
ATOM 2230 C C . LEU B 1 71 ? 16 15.898 5.949 1 92.19 71 LEU B C 1
ATOM 2232 O O . LEU B 1 71 ? 16.906 15.062 5.863 1 92.19 71 LEU B O 1
ATOM 2236 N N . ALA B 1 72 ? 15.125 15.875 6.895 1 93 72 ALA B N 1
ATOM 2237 C CA . ALA B 1 72 ? 15.062 14.781 7.855 1 93 72 ALA B CA 1
ATOM 2238 C C . ALA B 1 72 ? 14.844 13.445 7.145 1 93 72 ALA B C 1
ATOM 2240 O O . ALA B 1 72 ? 15.492 12.445 7.469 1 93 72 ALA B O 1
ATOM 2241 N N . ARG B 1 73 ? 14.008 13.461 6.238 1 91.31 73 ARG B N 1
ATOM 2242 C CA . ARG B 1 73 ? 13.727 12.25 5.465 1 91.31 73 ARG B CA 1
ATOM 2243 C C . ARG B 1 73 ? 14.961 11.797 4.691 1 91.31 73 ARG B C 1
ATOM 2245 O O . ARG B 1 73 ? 15.289 10.609 4.672 1 91.31 73 ARG B O 1
ATOM 2252 N N . GLN B 1 74 ? 15.531 12.719 4.047 1 87.75 74 GLN B N 1
ATOM 2253 C CA . GLN B 1 74 ? 16.75 12.414 3.297 1 87.75 74 GLN B CA 1
ATOM 2254 C C . GLN B 1 74 ? 17.828 11.836 4.211 1 87.75 74 GLN B C 1
ATOM 2256 O O . GLN B 1 74 ? 18.547 10.922 3.818 1 87.75 74 GLN B O 1
ATOM 2261 N N . TYR B 1 75 ? 17.875 12.414 5.34 1 84.69 75 TYR B N 1
ATOM 2262 C CA . TYR B 1 75 ? 18.844 11.945 6.328 1 84.69 75 TYR B CA 1
ATOM 2263 C C . TYR B 1 75 ? 18.609 10.484 6.68 1 84.69 75 TYR B C 1
ATOM 2265 O O . TYR B 1 75 ? 19.547 9.688 6.758 1 84.69 75 TYR B O 1
ATOM 2273 N N . VAL B 1 76 ? 17.422 10.125 6.801 1 83.81 76 VAL B N 1
ATOM 2274 C CA . VAL B 1 76 ? 17.047 8.758 7.148 1 83.81 76 VAL B CA 1
ATOM 2275 C C . VAL B 1 76 ? 17.312 7.832 5.969 1 83.81 76 VAL B C 1
ATOM 2277 O O . VAL B 1 76 ? 17.797 6.715 6.148 1 83.81 76 VAL B O 1
ATOM 2280 N N . ASP B 1 77 ? 17 8.297 4.762 1 82.12 77 ASP B N 1
ATOM 2281 C CA . ASP B 1 77 ? 17.203 7.5 3.557 1 82.12 77 ASP B CA 1
ATOM 2282 C C . ASP B 1 77 ? 18.688 7.164 3.355 1 82.12 77 ASP B C 1
ATOM 2284 O O . ASP B 1 77 ? 19.016 6.09 2.857 1 82.12 77 ASP B O 1
ATOM 2288 N N . ASN B 1 78 ? 19.516 8.109 3.799 1 76.81 78 ASN B N 1
ATOM 2289 C CA . ASN B 1 78 ? 20.938 7.977 3.525 1 76.81 78 ASN B CA 1
ATOM 2290 C C . ASN B 1 78 ? 21.703 7.5 4.758 1 76.81 78 ASN B C 1
ATOM 2292 O O . ASN B 1 78 ? 22.938 7.48 4.758 1 76.81 78 ASN B O 1
ATOM 2296 N N . ASP B 1 79 ? 20.984 7.047 5.715 1 70.44 79 ASP B N 1
ATOM 2297 C CA . ASP B 1 79 ? 21.578 6.633 6.98 1 70.44 79 ASP B CA 1
ATOM 2298 C C . ASP B 1 79 ? 22.516 7.707 7.52 1 70.44 79 ASP B C 1
ATOM 2300 O O . ASP B 1 79 ? 23.625 7.402 7.969 1 70.44 79 ASP B O 1
ATOM 2304 N N . GLY B 1 80 ? 22.156 8.906 7.289 1 67.75 80 GLY B N 1
ATOM 2305 C CA . GLY B 1 80 ? 22.891 10.031 7.848 1 67.75 80 GLY B CA 1
ATOM 2306 C C . GLY B 1 80 ? 24 10.531 6.941 1 67.75 80 GLY B C 1
ATOM 2307 O O . GLY B 1 80 ? 24.625 11.555 7.223 1 67.75 80 GLY B O 1
ATOM 2308 N N . ASP B 1 81 ? 24.266 9.758 5.902 1 61.91 81 ASP B N 1
ATOM 2309 C CA . ASP B 1 81 ? 25.312 10.164 4.977 1 61.91 81 ASP B CA 1
ATOM 2310 C C . ASP B 1 81 ? 24.875 9.977 3.527 1 61.91 81 ASP B C 1
ATOM 2312 O O . ASP B 1 81 ? 24.906 8.859 3.006 1 61.91 81 ASP B O 1
ATOM 2316 N N . ALA B 1 82 ? 24.5 11.031 2.895 1 62.88 82 ALA B N 1
ATOM 2317 C CA . ALA B 1 82 ? 23.984 11 1.527 1 62.88 82 ALA B CA 1
ATOM 2318 C C . ALA B 1 82 ? 25.047 10.469 0.561 1 62.88 82 ALA B C 1
ATOM 2320 O O . ALA B 1 82 ? 24.719 9.766 -0.399 1 62.88 82 ALA B O 1
ATOM 2321 N N . THR B 1 83 ? 26.172 10.883 0.788 1 59.16 83 THR B N 1
ATOM 2322 C CA . THR B 1 83 ? 27.266 10.422 -0.07 1 59.16 83 THR B CA 1
ATOM 2323 C C . THR B 1 83 ? 27.375 8.906 -0.04 1 59.16 83 THR B C 1
ATOM 2325 O O . THR B 1 83 ? 27.609 8.273 -1.072 1 59.16 83 THR B O 1
ATOM 2328 N N . GLU B 1 84 ? 27.016 8.367 1.026 1 63.19 84 GLU B N 1
ATOM 2329 C CA . GLU B 1 84 ? 27.141 6.922 1.196 1 63.19 84 GLU B CA 1
ATOM 2330 C C . GLU B 1 84 ? 26.016 6.184 0.474 1 63.19 84 GLU B C 1
ATOM 2332 O O . GLU B 1 84 ? 26.25 5.141 -0.142 1 63.19 84 GLU B O 1
ATOM 2337 N N . ALA B 1 85 ? 24.953 6.836 0.388 1 66.19 85 ALA B N 1
ATOM 2338 C CA . ALA B 1 85 ? 23.812 6.172 -0.252 1 66.19 85 ALA B CA 1
ATOM 2339 C C . ALA B 1 85 ? 24 6.105 -1.765 1 66.19 85 ALA B C 1
ATOM 2341 O O . ALA B 1 85 ? 23.766 5.062 -2.381 1 66.19 85 ALA B O 1
ATOM 2342 N N . ASP B 1 86 ? 24.406 7.203 -2.303 1 71.19 86 ASP B N 1
ATOM 2343 C CA . ASP B 1 86 ? 24.656 7.242 -3.74 1 71.19 86 ASP B CA 1
ATOM 2344 C C . ASP B 1 86 ? 25.75 6.25 -4.133 1 71.19 86 ASP B C 1
ATOM 2346 O O . ASP B 1 86 ? 25.656 5.586 -5.164 1 71.19 86 ASP B O 1
ATOM 2350 N N . SER B 1 87 ? 26.594 6.164 -3.203 1 81.81 87 SER B N 1
ATOM 2351 C CA . SER B 1 87 ? 27.688 5.238 -3.475 1 81.81 87 SER B CA 1
ATOM 2352 C C . SER B 1 87 ? 27.234 3.789 -3.393 1 81.81 87 SER B C 1
ATOM 2354 O O . SER B 1 87 ? 27.625 2.957 -4.211 1 81.81 87 SER B O 1
ATOM 2356 N N . THR B 1 88 ? 26.328 3.531 -2.52 1 90.06 88 THR B N 1
ATOM 2357 C CA . THR B 1 88 ? 25.844 2.168 -2.338 1 90.06 88 THR B CA 1
ATOM 2358 C C . THR B 1 88 ? 25.031 1.722 -3.545 1 90.06 88 THR B C 1
ATOM 2360 O O . THR B 1 88 ? 25.234 0.626 -4.07 1 90.06 88 THR B O 1
ATOM 2363 N N . MET B 1 89 ? 24.219 2.572 -4.055 1 92.38 89 MET B N 1
ATOM 2364 C CA . MET B 1 89 ? 23.391 2.25 -5.223 1 92.38 89 MET B CA 1
ATOM 2365 C C . MET B 1 89 ? 24.266 2.035 -6.457 1 92.38 89 MET B C 1
ATOM 2367 O O . MET B 1 89 ? 24.047 1.098 -7.223 1 92.38 89 MET B O 1
ATOM 2371 N N . ALA B 1 90 ? 25.203 2.932 -6.582 1 93.19 90 ALA B N 1
ATOM 2372 C CA . ALA B 1 90 ? 26.109 2.787 -7.711 1 93.19 90 ALA B CA 1
ATOM 2373 C C . ALA B 1 90 ? 26.812 1.434 -7.68 1 93.19 90 ALA B C 1
ATOM 2375 O O . ALA B 1 90 ? 26.969 0.778 -8.711 1 93.19 90 ALA B O 1
ATOM 2376 N N . GLN B 1 91 ? 27.203 1.034 -6.52 1 95.44 91 GLN B N 1
ATOM 2377 C CA . GLN B 1 91 ? 27.875 -0.253 -6.355 1 95.44 91 GLN B CA 1
ATOM 2378 C C . GLN B 1 91 ? 26.922 -1.408 -6.668 1 95.44 91 GLN B C 1
ATOM 2380 O O . GLN B 1 91 ? 27.312 -2.375 -7.328 1 95.44 91 GLN B O 1
ATOM 2385 N N . ILE B 1 92 ? 25.766 -1.314 -6.246 1 97 92 ILE B N 1
ATOM 2386 C CA . ILE B 1 92 ? 24.766 -2.357 -6.48 1 97 92 ILE B CA 1
ATOM 2387 C C . ILE B 1 92 ? 24.531 -2.523 -7.98 1 97 92 ILE B C 1
ATOM 2389 O O . ILE B 1 92 ? 24.5 -3.646 -8.484 1 97 92 ILE B O 1
ATOM 2393 N N . LEU B 1 93 ? 24.453 -1.408 -8.68 1 96.5 93 LEU B N 1
ATOM 2394 C CA . LEU B 1 93 ? 24.109 -1.422 -10.094 1 96.5 93 LEU B CA 1
ATOM 2395 C C . LEU B 1 93 ? 25.25 -1.983 -10.938 1 96.5 93 LEU B C 1
ATOM 2397 O O . LEU B 1 93 ? 25.062 -2.324 -12.102 1 96.5 93 LEU B O 1
ATOM 2401 N N . THR B 1 94 ? 26.438 -2.145 -10.328 1 95.56 94 THR B N 1
ATOM 2402 C CA . THR B 1 94 ? 27.594 -2.66 -11.062 1 95.56 94 THR B CA 1
ATOM 2403 C C . THR B 1 94 ? 27.719 -4.168 -10.875 1 95.56 94 THR B C 1
ATOM 2405 O O . THR B 1 94 ? 28.578 -4.805 -11.477 1 95.56 94 THR B O 1
ATOM 2408 N N . ILE B 1 95 ? 26.906 -4.734 -10.039 1 96.62 95 ILE B N 1
ATOM 2409 C CA . ILE B 1 95 ? 26.953 -6.176 -9.82 1 96.62 95 ILE B CA 1
ATOM 2410 C C . ILE B 1 95 ? 26.469 -6.902 -11.078 1 96.62 95 ILE B C 1
ATOM 2412 O O . ILE B 1 95 ? 25.375 -6.641 -11.578 1 96.62 95 ILE B O 1
ATOM 2416 N N . ASP B 1 96 ? 27.188 -7.914 -11.578 1 93.94 96 ASP B N 1
ATOM 2417 C CA . ASP B 1 96 ? 26.922 -8.57 -12.859 1 93.94 96 ASP B CA 1
ATOM 2418 C C . ASP B 1 96 ? 25.828 -9.617 -12.727 1 93.94 96 ASP B C 1
ATOM 2420 O O . ASP B 1 96 ? 24.969 -9.734 -13.602 1 93.94 96 ASP B O 1
ATOM 2424 N N . ASP B 1 97 ? 25.891 -10.359 -11.633 1 96.06 97 ASP B N 1
ATOM 2425 C CA . ASP B 1 97 ? 24.875 -11.383 -11.414 1 96.06 97 ASP B CA 1
ATOM 2426 C C . ASP B 1 97 ? 23.547 -10.766 -10.984 1 96.06 97 ASP B C 1
ATOM 2428 O O . ASP B 1 97 ? 23.438 -10.195 -9.898 1 96.06 97 ASP B O 1
ATOM 2432 N N . PRO B 1 98 ? 22.547 -10.852 -11.82 1 96.31 98 PRO B N 1
ATOM 2433 C CA . PRO B 1 98 ? 21.281 -10.18 -11.523 1 96.31 98 PRO B CA 1
ATOM 2434 C C . PRO B 1 98 ? 20.656 -10.648 -10.219 1 96.31 98 PRO B C 1
ATOM 2436 O O . PRO B 1 98 ? 20 -9.867 -9.531 1 96.31 98 PRO B O 1
ATOM 2439 N N . ARG B 1 99 ? 20.812 -11.891 -9.898 1 96.25 99 ARG B N 1
ATOM 2440 C CA . ARG B 1 99 ? 20.281 -12.383 -8.633 1 96.25 99 ARG B CA 1
ATOM 2441 C C . ARG B 1 99 ? 20.984 -11.727 -7.449 1 96.25 99 ARG B C 1
ATOM 2443 O O . ARG B 1 99 ? 20.328 -11.258 -6.516 1 96.25 99 ARG B O 1
ATOM 2450 N N . ARG B 1 100 ? 22.281 -11.695 -7.508 1 97.31 100 ARG B N 1
ATOM 2451 C CA . ARG B 1 100 ? 23.047 -11.055 -6.453 1 97.31 100 ARG B CA 1
ATOM 2452 C C . ARG B 1 100 ? 22.75 -9.562 -6.383 1 97.31 100 ARG B C 1
ATOM 2454 O O . ARG B 1 100 ? 22.672 -8.984 -5.297 1 97.31 100 ARG B O 1
ATOM 2461 N N . LEU B 1 101 ? 22.594 -8.984 -7.543 1 97.94 101 LEU B N 1
ATOM 2462 C CA . LEU B 1 101 ? 22.219 -7.574 -7.605 1 97.94 101 LEU B CA 1
ATOM 2463 C C . LEU B 1 101 ? 20.906 -7.328 -6.848 1 97.94 101 LEU B C 1
ATOM 2465 O O . LEU B 1 101 ? 20.844 -6.453 -5.984 1 97.94 101 LEU B O 1
ATOM 2469 N N . LEU B 1 102 ? 19.891 -8.109 -7.125 1 98 102 LEU B N 1
ATOM 2470 C CA . LEU B 1 102 ? 18.578 -7.918 -6.523 1 98 102 LEU B CA 1
ATOM 2471 C C . LEU B 1 102 ? 18.609 -8.242 -5.035 1 98 102 LEU B C 1
ATOM 2473 O O . LEU B 1 102 ? 17.891 -7.617 -4.242 1 98 102 LEU B O 1
ATOM 2477 N N . GLU B 1 103 ? 19.438 -9.211 -4.641 1 98.12 103 GLU B N 1
ATOM 2478 C CA . GLU B 1 103 ? 19.594 -9.523 -3.227 1 98.12 103 GLU B CA 1
ATOM 2479 C C . GLU B 1 103 ? 20.188 -8.344 -2.465 1 98.12 103 GLU B C 1
ATOM 2481 O O . GLU B 1 103 ? 19.703 -7.977 -1.394 1 98.12 103 GLU B O 1
ATOM 2486 N N . ARG B 1 104 ? 21.203 -7.781 -2.996 1 98.12 104 ARG B N 1
ATOM 2487 C CA . ARG B 1 104 ? 21.844 -6.633 -2.365 1 98.12 104 ARG B CA 1
ATOM 2488 C C . ARG B 1 104 ? 20.922 -5.422 -2.365 1 98.12 104 ARG B C 1
ATOM 2490 O O . ARG B 1 104 ? 20.875 -4.672 -1.39 1 98.12 104 ARG B O 1
ATOM 2497 N N . PHE B 1 105 ? 20.25 -5.281 -3.477 1 98.25 105 PHE B N 1
ATOM 2498 C CA . PHE B 1 105 ? 19.281 -4.191 -3.576 1 98.25 105 PHE B CA 1
ATOM 2499 C C . PHE B 1 105 ? 18.188 -4.34 -2.527 1 98.25 105 PHE B C 1
ATOM 2501 O O . PHE B 1 105 ? 17.828 -3.369 -1.864 1 98.25 105 PHE B O 1
ATOM 2508 N N . ALA B 1 106 ? 17.688 -5.516 -2.342 1 98.25 106 ALA B N 1
ATOM 2509 C CA . ALA B 1 106 ? 16.656 -5.793 -1.345 1 98.25 106 ALA B CA 1
ATOM 2510 C C . ALA B 1 106 ? 17.156 -5.48 0.063 1 98.25 106 ALA B C 1
ATOM 2512 O O . ALA B 1 106 ? 16.422 -4.898 0.871 1 98.25 106 ALA B O 1
ATOM 2513 N N . THR B 1 107 ? 18.359 -5.895 0.381 1 97.56 107 THR B N 1
ATOM 2514 C CA . THR B 1 107 ? 18.953 -5.594 1.679 1 97.56 107 THR B CA 1
ATOM 2515 C C . THR B 1 107 ? 19.016 -4.086 1.905 1 97.56 107 THR B C 1
ATOM 2517 O O . THR B 1 107 ? 18.625 -3.594 2.965 1 97.56 107 THR B O 1
ATOM 2520 N N . HIS B 1 108 ? 19.469 -3.438 0.91 1 95.94 108 HIS B N 1
ATOM 2521 C CA . HIS B 1 108 ? 19.641 -1.989 0.972 1 95.94 108 HIS B CA 1
ATOM 2522 C C . HIS B 1 108 ? 18.297 -1.29 1.181 1 95.94 108 HIS B C 1
ATOM 2524 O O . HIS B 1 108 ? 18.156 -0.46 2.082 1 95.94 108 HIS B O 1
ATOM 2530 N N . THR B 1 109 ? 17.312 -1.605 0.406 1 96.62 109 THR B N 1
ATOM 2531 C CA . THR B 1 109 ? 16.016 -0.92 0.466 1 96.62 109 THR B CA 1
ATOM 2532 C C . THR B 1 109 ? 15.266 -1.306 1.732 1 96.62 109 THR B C 1
ATOM 2534 O O . THR B 1 109 ? 14.578 -0.472 2.33 1 96.62 109 THR B O 1
ATOM 2537 N N . ALA B 1 110 ? 15.359 -2.551 2.182 1 97.12 110 ALA B N 1
ATOM 2538 C CA . ALA B 1 110 ? 14.742 -2.943 3.447 1 97.12 110 ALA B CA 1
ATOM 2539 C C . ALA B 1 110 ? 15.289 -2.113 4.605 1 97.12 110 ALA B C 1
ATOM 2541 O O . ALA B 1 110 ? 14.539 -1.693 5.488 1 97.12 110 ALA B O 1
ATOM 2542 N N . ALA B 1 111 ? 16.562 -1.896 4.605 1 95 111 ALA B N 1
ATOM 2543 C CA . ALA B 1 111 ? 17.188 -1.09 5.652 1 95 111 ALA B CA 1
ATOM 2544 C C . ALA B 1 111 ? 16.656 0.34 5.633 1 95 111 ALA B C 1
ATOM 2546 O O . ALA B 1 111 ? 16.406 0.928 6.688 1 95 111 ALA B O 1
ATOM 2547 N N . ILE B 1 112 ? 16.5 0.862 4.496 1 93.69 112 ILE B N 1
ATOM 2548 C CA . ILE B 1 112 ? 15.961 2.209 4.352 1 93.69 112 ILE B CA 1
ATOM 2549 C C . ILE B 1 112 ? 14.523 2.246 4.863 1 93.69 112 ILE B C 1
ATOM 2551 O O . ILE B 1 112 ? 14.141 3.156 5.605 1 93.69 112 ILE B O 1
ATOM 2555 N N . MET B 1 113 ? 13.734 1.29 4.461 1 95.12 113 MET B N 1
ATOM 2556 C CA . MET B 1 113 ? 12.336 1.231 4.898 1 95.12 113 MET B CA 1
ATOM 2557 C C . MET B 1 113 ? 12.25 1.149 6.418 1 95.12 113 MET B C 1
ATOM 2559 O O . MET B 1 113 ? 11.391 1.796 7.027 1 95.12 113 MET B O 1
ATOM 2563 N N . ARG B 1 114 ? 13.078 0.399 6.98 1 94.25 114 ARG B N 1
ATOM 2564 C CA . ARG B 1 114 ? 13.102 0.259 8.43 1 94.25 114 ARG B CA 1
ATOM 2565 C C . ARG B 1 114 ? 13.391 1.597 9.109 1 94.25 114 ARG B C 1
ATOM 2567 O O . ARG B 1 114 ? 12.695 1.982 10.047 1 94.25 114 ARG B O 1
ATOM 2574 N N . ARG B 1 115 ? 14.336 2.279 8.602 1 90.62 115 ARG B N 1
ATOM 2575 C CA . ARG B 1 115 ? 14.773 3.533 9.211 1 90.62 115 ARG B CA 1
ATOM 2576 C C . ARG B 1 115 ? 13.742 4.637 8.977 1 90.62 115 ARG B C 1
ATOM 2578 O O . ARG B 1 115 ? 13.555 5.508 9.828 1 90.62 115 ARG B O 1
ATOM 2585 N N . ALA B 1 116 ? 13.125 4.594 7.852 1 91.12 116 ALA B N 1
ATOM 2586 C CA . ALA B 1 116 ? 12.266 5.688 7.414 1 91.12 116 ALA B CA 1
ATOM 2587 C C . ALA B 1 116 ? 10.867 5.559 8.016 1 91.12 116 ALA B C 1
ATOM 2589 O O . ALA B 1 116 ? 10.062 6.484 7.93 1 91.12 116 ALA B O 1
ATOM 2590 N N . ARG B 1 117 ? 10.609 4.469 8.656 1 88.06 117 ARG B N 1
ATOM 2591 C CA . ARG B 1 117 ? 9.273 4.074 9.102 1 88.06 117 ARG B CA 1
ATOM 2592 C C . ARG B 1 117 ? 8.617 5.184 9.914 1 88.06 117 ARG B C 1
ATOM 2594 O O . ARG B 1 117 ? 7.473 5.562 9.641 1 88.06 117 ARG B O 1
ATOM 2601 N N . PRO B 1 118 ? 9.227 5.805 10.844 1 86.38 118 PRO B N 1
ATOM 2602 C CA . PRO B 1 118 ? 8.555 6.801 11.68 1 86.38 118 PRO B CA 1
ATOM 2603 C C . PRO B 1 118 ? 8.102 8.031 10.891 1 86.38 118 PRO B C 1
ATOM 2605 O O . PRO B 1 118 ? 7.027 8.57 11.141 1 86.38 118 PRO B O 1
ATOM 2608 N N . LEU B 1 119 ? 8.898 8.414 9.883 1 93.06 119 LEU B N 1
ATOM 2609 C CA . LEU B 1 119 ? 8.594 9.633 9.148 1 93.06 119 LEU B CA 1
ATOM 2610 C C . LEU B 1 119 ? 7.648 9.352 7.984 1 93.06 119 LEU B C 1
ATOM 2612 O O . LEU B 1 119 ? 6.938 10.242 7.523 1 93.06 119 LEU B O 1
ATOM 2616 N N . GLN B 1 120 ? 7.668 8.117 7.523 1 91.88 120 GLN B N 1
ATOM 2617 C CA . GLN B 1 120 ? 6.812 7.789 6.387 1 91.88 120 GLN B CA 1
ATOM 2618 C C . GLN B 1 120 ? 5.336 7.922 6.754 1 91.88 120 GLN B C 1
ATOM 2620 O O . GLN B 1 120 ? 4.547 8.477 5.984 1 91.88 120 GLN B O 1
ATOM 2625 N N . GLY B 1 121 ? 4.973 7.414 7.883 1 88.06 121 GLY B N 1
ATOM 2626 C CA . GLY B 1 121 ? 3.607 7.578 8.352 1 88.06 121 GLY B CA 1
ATOM 2627 C C . GLY B 1 121 ? 3.188 9.031 8.484 1 88.06 121 GLY B C 1
ATOM 2628 O O . GLY B 1 121 ? 2.072 9.398 8.109 1 88.06 121 GLY B O 1
ATOM 2629 N N . VAL B 1 122 ? 4.082 9.82 8.969 1 92.19 122 VAL B N 1
ATOM 2630 C CA . VAL B 1 122 ? 3.836 11.25 9.141 1 92.19 122 VAL B CA 1
ATOM 2631 C C . VAL B 1 122 ? 3.617 11.906 7.773 1 92.19 122 VAL B C 1
ATOM 2633 O O . VAL B 1 122 ? 2.688 12.695 7.602 1 92.19 122 VAL B O 1
ATOM 2636 N N . LEU B 1 123 ? 4.449 11.539 6.832 1 93.69 123 LEU B N 1
ATOM 2637 C CA . LEU B 1 123 ? 4.375 12.109 5.488 1 93.69 123 LEU B CA 1
ATOM 2638 C C . LEU B 1 123 ? 3.025 11.805 4.848 1 93.69 123 LEU B C 1
ATOM 2640 O O . LEU B 1 123 ? 2.361 12.703 4.328 1 93.69 123 LEU B O 1
ATOM 2644 N N . GLU B 1 124 ? 2.586 10.609 4.906 1 88.25 124 GLU B N 1
ATOM 2645 C CA . GLU B 1 124 ? 1.346 10.18 4.273 1 88.25 124 GLU B CA 1
ATOM 2646 C C . GLU B 1 124 ? 0.136 10.875 4.891 1 88.25 124 GLU B C 1
ATOM 2648 O O . GLU B 1 124 ? -0.783 11.281 4.18 1 88.25 124 GLU B O 1
ATOM 2653 N N . GLN B 1 125 ? 0.134 10.984 6.145 1 84.81 125 GLN B N 1
ATOM 2654 C CA . GLN B 1 125 ? -0.97 11.633 6.844 1 84.81 125 GLN B CA 1
ATOM 2655 C C . GLN B 1 125 ? -1.027 13.125 6.523 1 84.81 125 GLN B C 1
ATOM 2657 O O . GLN B 1 125 ? -2.104 13.664 6.277 1 84.81 125 GLN B O 1
ATOM 2662 N N . ALA B 1 126 ? 0.062 13.75 6.504 1 90.62 126 ALA B N 1
ATOM 2663 C CA . ALA B 1 126 ? 0.127 15.203 6.352 1 90.62 126 ALA B CA 1
ATOM 2664 C C . ALA B 1 126 ? -0.078 15.617 4.898 1 90.62 126 ALA B C 1
ATOM 2666 O O . ALA B 1 126 ? -0.535 16.719 4.617 1 90.62 126 ALA B O 1
ATOM 2667 N N . ALA B 1 127 ? 0.294 14.789 3.975 1 91.56 127 ALA B N 1
ATOM 2668 C CA . ALA B 1 127 ? 0.21 15.094 2.549 1 91.56 127 ALA B CA 1
ATOM 2669 C C . ALA B 1 127 ? -1.232 15.367 2.131 1 91.56 127 ALA B C 1
ATOM 2671 O O . ALA B 1 127 ? -1.478 16.062 1.146 1 91.56 127 ALA B O 1
ATOM 2672 N N . GLY B 1 128 ? -2.162 14.898 2.871 1 84 128 GLY B N 1
ATOM 2673 C CA . GLY B 1 128 ? -3.566 15.102 2.551 1 84 128 GLY B CA 1
ATOM 2674 C C . GLY B 1 128 ? -4.035 16.516 2.811 1 84 128 GLY B C 1
ATOM 2675 O O . GLY B 1 128 ? -5.039 16.953 2.248 1 84 128 GLY B O 1
ATOM 2676 N N . THR B 1 129 ? -3.35 17.25 3.621 1 86 129 THR B N 1
ATOM 2677 C CA . THR B 1 129 ? -3.85 18.547 4.02 1 86 129 THR B CA 1
ATOM 2678 C C . THR B 1 129 ? -2.795 19.625 3.787 1 86 129 THR B C 1
ATOM 2680 O O . THR B 1 129 ? -3.102 20.828 3.812 1 86 129 THR B O 1
ATOM 2683 N N . ASP B 1 130 ? -1.537 19.234 3.596 1 92.88 130 ASP B N 1
ATOM 2684 C CA . ASP B 1 130 ? -0.441 20.188 3.404 1 92.88 130 ASP B CA 1
ATOM 2685 C C . ASP B 1 130 ? 0.136 20.078 1.994 1 92.88 130 ASP B C 1
ATOM 2687 O O . ASP B 1 130 ? 0.773 19.078 1.653 1 92.88 130 ASP B O 1
ATOM 2691 N N . PRO B 1 131 ? -0.009 21.125 1.2 1 94.06 131 PRO B N 1
ATOM 2692 C CA . PRO B 1 131 ? 0.431 21.062 -0.195 1 94.06 131 PRO B CA 1
ATOM 2693 C C . PRO B 1 131 ? 1.934 20.828 -0.329 1 94.06 131 PRO B C 1
ATOM 2695 O O . PRO B 1 131 ? 2.381 20.188 -1.282 1 94.06 131 PRO B O 1
ATOM 2698 N N . GLU B 1 132 ? 2.697 21.344 0.549 1 94.12 132 GLU B N 1
ATOM 2699 C CA . GLU B 1 132 ? 4.141 21.141 0.485 1 94.12 132 GLU B CA 1
ATOM 2700 C C . GLU B 1 132 ? 4.504 19.672 0.746 1 94.12 132 GLU B C 1
ATOM 2702 O O . GLU B 1 132 ? 5.398 19.125 0.098 1 94.12 132 GLU B O 1
ATOM 2707 N N . LEU B 1 133 ? 3.865 19.078 1.627 1 95.25 133 LEU B N 1
ATOM 2708 C CA . LEU B 1 133 ? 4.121 17.672 1.904 1 95.25 133 LEU B CA 1
ATOM 2709 C C . LEU B 1 133 ? 3.543 16.781 0.806 1 95.25 133 LEU B C 1
ATOM 2711 O O . LEU B 1 133 ? 4.082 15.719 0.515 1 95.25 133 LEU B O 1
ATOM 2715 N N . ALA B 1 134 ? 2.441 17.266 0.227 1 94.56 134 ALA B N 1
ATOM 2716 C CA . ALA B 1 134 ? 1.934 16.562 -0.947 1 94.56 134 ALA B CA 1
ATOM 2717 C C . ALA B 1 134 ? 2.973 16.531 -2.064 1 94.56 134 ALA B C 1
ATOM 2719 O O . ALA B 1 134 ? 3.184 15.5 -2.703 1 94.56 134 ALA B O 1
ATOM 2720 N N . GLU B 1 135 ? 3.623 17.625 -2.246 1 95.44 135 GLU B N 1
ATOM 2721 C CA . GLU B 1 135 ? 4.676 17.719 -3.254 1 95.44 135 GLU B CA 1
ATOM 2722 C C . GLU B 1 135 ? 5.867 16.844 -2.889 1 95.44 135 GLU B C 1
ATOM 2724 O O . GLU B 1 135 ? 6.469 16.219 -3.762 1 95.44 135 GLU B O 1
ATOM 2729 N N . LEU B 1 136 ? 6.164 16.828 -1.648 1 94.25 136 LEU B N 1
ATOM 2730 C CA . LEU B 1 136 ? 7.258 15.984 -1.187 1 94.25 136 LEU B CA 1
ATOM 2731 C C . LEU B 1 136 ? 6.938 14.508 -1.409 1 94.25 136 LEU B C 1
ATOM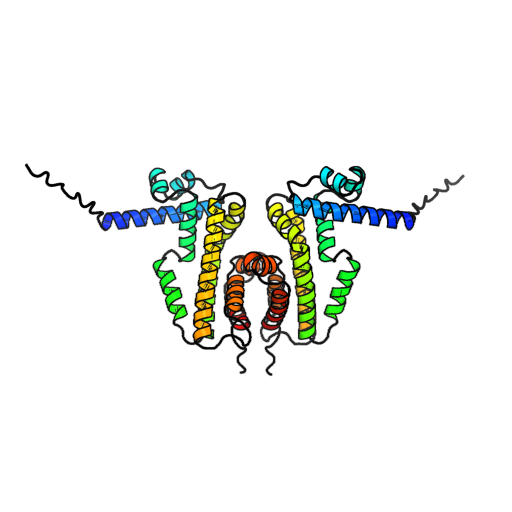 2733 O O . LEU B 1 136 ? 7.797 13.742 -1.839 1 94.25 136 LEU B O 1
ATOM 2737 N N . LEU B 1 137 ? 5.773 14.133 -1.13 1 94.44 137 LEU B N 1
ATOM 2738 C CA . LEU B 1 137 ? 5.344 12.758 -1.355 1 94.44 137 LEU B CA 1
ATOM 2739 C C . LEU B 1 137 ? 5.434 12.398 -2.834 1 94.44 137 LEU B C 1
ATOM 2741 O O . LEU B 1 137 ? 5.914 11.32 -3.186 1 94.44 137 LEU B O 1
ATOM 2745 N N . GLN B 1 138 ? 5.02 13.312 -3.682 1 94.94 138 GLN B N 1
ATOM 2746 C CA . GLN B 1 138 ? 5.102 13.086 -5.121 1 94.94 138 GLN B CA 1
ATOM 2747 C C . GLN B 1 138 ? 6.551 12.938 -5.574 1 94.94 138 GLN B C 1
ATOM 2749 O O . GLN B 1 138 ? 6.863 12.062 -6.387 1 94.94 138 GLN B O 1
ATOM 2754 N N . SER B 1 139 ? 7.348 13.75 -5.062 1 94.06 139 SER B N 1
ATOM 2755 C CA . SER B 1 139 ? 8.766 13.68 -5.398 1 94.06 139 SER B CA 1
ATOM 2756 C C . SER B 1 139 ? 9.375 12.359 -4.934 1 94.06 139 SER B C 1
ATOM 2758 O O . SER B 1 139 ? 10.203 11.773 -5.633 1 94.06 139 SER B O 1
ATOM 2760 N N . THR B 1 140 ? 9 11.945 -3.773 1 93.44 140 THR B N 1
ATOM 2761 C CA . THR B 1 140 ? 9.461 10.664 -3.244 1 93.44 140 THR B CA 1
ATOM 2762 C C . THR B 1 140 ? 9.031 9.516 -4.16 1 93.44 140 THR B C 1
ATOM 2764 O O . THR B 1 140 ? 9.836 8.633 -4.461 1 93.44 140 THR B O 1
ATOM 2767 N N . GLN B 1 141 ? 7.852 9.547 -4.629 1 95.75 141 GLN B N 1
ATOM 2768 C CA . GLN B 1 141 ? 7.34 8.516 -5.523 1 95.75 141 GLN B CA 1
ATOM 2769 C C . GLN B 1 141 ? 8.094 8.516 -6.852 1 95.75 141 GLN B C 1
ATOM 2771 O O . GLN B 1 141 ? 8.398 7.457 -7.402 1 95.75 141 GLN B O 1
ATOM 2776 N N . GLN B 1 142 ? 8.367 9.695 -7.328 1 96.38 142 GLN B N 1
ATOM 2777 C CA . GLN B 1 142 ? 9.133 9.812 -8.562 1 96.38 142 GLN B CA 1
ATOM 2778 C C . GLN B 1 142 ? 10.539 9.242 -8.398 1 96.38 142 GLN B C 1
ATOM 2780 O O . GLN B 1 142 ? 11.047 8.555 -9.297 1 96.38 142 GLN B O 1
ATOM 2785 N N . GLN B 1 143 ? 11.117 9.508 -7.301 1 93.75 143 GLN B N 1
ATOM 2786 C CA . GLN B 1 143 ? 12.445 8.984 -7.023 1 93.75 143 GLN B CA 1
ATOM 2787 C C . GLN B 1 143 ? 12.422 7.457 -6.934 1 93.75 143 GLN B C 1
ATOM 2789 O O . GLN B 1 143 ? 13.336 6.789 -7.43 1 93.75 143 GLN B O 1
ATOM 2794 N N . LEU B 1 144 ? 11.453 6.906 -6.297 1 96.31 144 LEU B N 1
ATOM 2795 C CA . LEU B 1 144 ? 11.312 5.457 -6.207 1 96.31 144 LEU B CA 1
ATOM 2796 C C . LEU B 1 144 ? 11.164 4.84 -7.594 1 96.31 144 LEU B C 1
ATOM 2798 O O . LEU B 1 144 ? 11.766 3.801 -7.883 1 96.31 144 LEU B O 1
ATOM 2802 N N . LEU B 1 145 ? 10.406 5.508 -8.43 1 98.06 145 LEU B N 1
ATOM 2803 C CA . LEU B 1 145 ? 10.211 5.016 -9.789 1 98.06 145 LEU B CA 1
ATOM 2804 C C . LEU B 1 145 ? 11.516 5.047 -10.57 1 98.06 145 LEU B C 1
ATOM 2806 O O . LEU B 1 145 ? 11.836 4.102 -11.297 1 98.06 145 LEU B O 1
ATOM 2810 N N . GLU B 1 146 ? 12.242 6.098 -10.414 1 97.12 146 GLU B N 1
ATOM 2811 C CA . GLU B 1 146 ? 13.539 6.211 -11.078 1 97.12 146 GLU B CA 1
ATOM 2812 C C . GLU B 1 146 ? 14.5 5.133 -10.602 1 97.12 146 GLU B C 1
ATOM 2814 O O . GLU B 1 146 ? 15.227 4.543 -11.398 1 97.12 146 GLU B O 1
ATOM 2819 N N . THR B 1 147 ? 14.492 4.934 -9.32 1 96.81 147 THR B N 1
ATOM 2820 C CA . THR B 1 147 ? 15.312 3.873 -8.75 1 96.81 147 THR B CA 1
ATOM 2821 C C . THR B 1 147 ? 14.922 2.516 -9.336 1 96.81 147 THR B C 1
ATOM 2823 O O . THR B 1 147 ? 15.781 1.748 -9.766 1 96.81 147 THR B O 1
ATOM 2826 N N . ALA B 1 148 ? 13.672 2.211 -9.359 1 98.44 148 ALA B N 1
ATOM 2827 C CA . ALA B 1 148 ? 13.18 0.97 -9.953 1 98.44 148 ALA B CA 1
ATOM 2828 C C . ALA B 1 148 ? 13.633 0.84 -11.406 1 98.44 148 ALA B C 1
ATOM 2830 O O . ALA B 1 148 ? 14.094 -0.223 -11.82 1 98.44 148 ALA B O 1
ATOM 2831 N N . GLY B 1 149 ? 13.469 1.929 -12.125 1 98.31 149 GLY B N 1
ATOM 2832 C CA . GLY B 1 149 ? 13.898 1.938 -13.516 1 98.31 149 GLY B CA 1
ATOM 2833 C C . GLY B 1 149 ? 15.375 1.624 -13.688 1 98.31 149 GLY B C 1
ATOM 2834 O O . GLY B 1 149 ? 15.758 0.875 -14.586 1 98.31 149 GLY B O 1
ATOM 2835 N N . SER B 1 150 ? 16.219 2.197 -12.875 1 97.75 150 SER B N 1
ATOM 2836 C CA . SER B 1 150 ? 17.656 1.97 -12.945 1 97.75 150 SER B CA 1
ATOM 2837 C C . SER B 1 150 ? 18.016 0.511 -12.672 1 97.75 150 SER B C 1
ATOM 2839 O O . SER B 1 150 ? 18.844 -0.076 -13.359 1 97.75 150 SER B O 1
ATOM 2841 N N . VAL B 1 151 ? 17.359 -0.047 -11.734 1 98.19 151 VAL B N 1
ATOM 2842 C CA . VAL B 1 151 ? 17.609 -1.442 -11.391 1 98.19 151 VAL B CA 1
ATOM 2843 C C . VAL B 1 151 ? 17.141 -2.35 -12.523 1 98.19 151 VAL B C 1
ATOM 2845 O O . VAL B 1 151 ? 17.844 -3.271 -12.922 1 98.19 151 VAL B O 1
ATOM 2848 N N . VAL B 1 152 ? 15.953 -2.107 -13.039 1 98.12 152 VAL B N 1
ATOM 2849 C CA . VAL B 1 152 ? 15.414 -2.906 -14.133 1 98.12 152 VAL B CA 1
ATOM 2850 C C . VAL B 1 152 ? 16.328 -2.799 -15.352 1 98.12 152 VAL B C 1
ATOM 2852 O O . VAL B 1 152 ? 16.562 -3.791 -16.047 1 98.12 152 VAL B O 1
ATOM 2855 N N . ALA B 1 153 ? 16.844 -1.582 -15.609 1 97.5 153 ALA B N 1
ATOM 2856 C CA . ALA B 1 153 ? 17.766 -1.399 -16.719 1 97.5 153 ALA B CA 1
ATOM 2857 C C . ALA B 1 153 ? 19.016 -2.252 -16.531 1 97.5 153 ALA B C 1
ATOM 2859 O O . ALA B 1 153 ? 19.5 -2.881 -17.484 1 97.5 153 ALA B O 1
ATOM 2860 N N . ALA B 1 154 ? 19.562 -2.295 -15.375 1 96.75 154 ALA B N 1
ATOM 2861 C CA . ALA B 1 154 ? 20.75 -3.096 -15.086 1 96.75 154 ALA B CA 1
ATOM 2862 C C . ALA B 1 154 ? 20.469 -4.582 -15.281 1 96.75 154 ALA B C 1
ATOM 2864 O O . ALA B 1 154 ? 21.281 -5.305 -15.859 1 96.75 154 ALA B O 1
ATOM 2865 N N . VAL B 1 155 ? 19.344 -5.066 -14.773 1 96.75 155 VAL B N 1
ATOM 2866 C CA . VAL B 1 155 ? 18.953 -6.465 -14.914 1 96.75 155 VAL B CA 1
ATOM 2867 C C . VAL B 1 155 ? 18.734 -6.801 -16.391 1 96.75 155 VAL B C 1
ATOM 2869 O O . VAL B 1 155 ? 19.172 -7.855 -16.859 1 96.75 155 VAL B O 1
ATOM 2872 N N . ALA B 1 156 ? 18.078 -5.902 -17.094 1 94.75 156 ALA B N 1
ATOM 2873 C CA . ALA B 1 156 ? 17.781 -6.109 -18.5 1 94.75 156 ALA B CA 1
ATOM 2874 C C . ALA B 1 156 ? 19.062 -6.188 -19.328 1 94.75 156 ALA B C 1
ATOM 2876 O O . ALA B 1 156 ? 19.109 -6.891 -20.344 1 94.75 156 ALA B O 1
ATOM 2877 N N . ALA B 1 157 ? 20.031 -5.441 -18.938 1 93.5 157 ALA B N 1
ATOM 2878 C CA . ALA B 1 157 ? 21.297 -5.41 -19.656 1 93.5 157 ALA B CA 1
ATOM 2879 C C . ALA B 1 157 ? 21.938 -6.793 -19.703 1 93.5 157 ALA B C 1
ATOM 2881 O O . ALA B 1 157 ? 22.719 -7.098 -20.609 1 93.5 157 ALA B O 1
ATOM 2882 N N . THR B 1 158 ? 21.641 -7.648 -18.797 1 91 158 THR B N 1
ATOM 2883 C CA . THR B 1 158 ? 22.172 -9.008 -18.766 1 91 158 THR B CA 1
ATOM 2884 C C . THR B 1 158 ? 21.203 -9.984 -19.438 1 91 158 THR B C 1
ATOM 2886 O O . THR B 1 158 ? 21.391 -11.195 -19.344 1 91 158 THR B O 1
ATOM 2889 N N . ARG B 1 159 ? 20.109 -9.523 -20 1 90.19 159 ARG B N 1
ATOM 2890 C CA . ARG B 1 159 ? 19.094 -10.312 -20.672 1 90.19 159 ARG B CA 1
ATOM 2891 C C . ARG B 1 159 ? 18.484 -11.344 -19.719 1 90.19 159 ARG B C 1
ATOM 2893 O O . ARG B 1 159 ? 18.188 -12.469 -20.125 1 90.19 159 ARG B O 1
ATOM 2900 N N . SER B 1 160 ? 18.281 -10.883 -18.5 1 90.44 160 SER B N 1
ATOM 2901 C CA . SER B 1 160 ? 17.844 -11.812 -17.453 1 90.44 160 SER B CA 1
ATOM 2902 C C . SER B 1 160 ? 16.391 -11.57 -17.078 1 90.44 160 SER B C 1
ATOM 2904 O O . SER B 1 160 ? 15.812 -12.32 -16.281 1 90.44 160 SER B O 1
ATOM 2906 N N . LEU B 1 161 ? 15.82 -10.586 -17.625 1 92.38 161 LEU B N 1
ATOM 2907 C CA . LEU B 1 161 ? 14.414 -10.344 -17.297 1 92.38 161 LEU B CA 1
ATOM 2908 C C . LEU B 1 161 ? 13.547 -11.516 -17.75 1 92.38 161 LEU B C 1
ATOM 2910 O O . LEU B 1 161 ? 13.82 -12.133 -18.781 1 92.38 161 LEU B O 1
ATOM 2914 N N . ARG B 1 162 ? 12.57 -11.773 -16.984 1 89.19 162 ARG B N 1
ATOM 2915 C CA . ARG B 1 162 ? 11.602 -12.805 -17.344 1 89.19 162 ARG B CA 1
ATOM 2916 C C . ARG B 1 162 ? 11.078 -12.602 -18.75 1 89.19 162 ARG B C 1
ATOM 2918 O O . ARG B 1 162 ? 10.812 -11.469 -19.172 1 89.19 162 ARG B O 1
ATOM 2925 N N . ARG B 1 163 ? 10.859 -13.711 -19.453 1 86.69 163 ARG B N 1
ATOM 2926 C CA . ARG B 1 163 ? 10.305 -13.648 -20.797 1 86.69 163 ARG B CA 1
ATOM 2927 C C . ARG B 1 163 ? 8.914 -13.031 -20.797 1 86.69 163 ARG B C 1
ATOM 2929 O O . ARG B 1 163 ? 8.086 -13.359 -19.938 1 86.69 163 ARG B O 1
ATOM 2936 N N . GLY B 1 164 ? 8.688 -12.094 -21.656 1 86.25 164 GLY B N 1
ATOM 2937 C CA . GLY B 1 164 ? 7.359 -11.539 -21.828 1 86.25 164 GLY B CA 1
ATOM 2938 C C . GLY B 1 164 ? 7.105 -10.312 -20.984 1 86.25 164 GLY B C 1
ATOM 2939 O O . GLY B 1 164 ? 6.062 -9.664 -21.109 1 86.25 164 GLY B O 1
ATOM 2940 N N . ILE B 1 165 ? 8.039 -9.984 -20.125 1 91.12 165 ILE B N 1
ATOM 2941 C CA . ILE B 1 165 ? 7.82 -8.797 -19.312 1 91.12 165 ILE B CA 1
ATOM 2942 C C . ILE B 1 165 ? 8.508 -7.598 -19.969 1 91.12 165 ILE B C 1
ATOM 2944 O O . ILE B 1 165 ? 9.688 -7.672 -20.328 1 91.12 165 ILE B O 1
ATOM 2948 N N . SER B 1 166 ? 7.773 -6.547 -20.25 1 94.94 166 SER B N 1
ATOM 2949 C CA . SER B 1 166 ? 8.375 -5.32 -20.766 1 94.94 166 SER B CA 1
ATOM 2950 C C . SER B 1 166 ? 9.148 -4.582 -19.688 1 94.94 166 SER B C 1
ATOM 2952 O O . SER B 1 166 ? 8.906 -4.793 -18.5 1 94.94 166 SER B O 1
ATOM 2954 N N . ARG B 1 167 ? 10.094 -3.74 -20.062 1 96.31 167 ARG B N 1
ATOM 2955 C CA . ARG B 1 167 ? 10.82 -2.918 -19.109 1 96.31 167 ARG B CA 1
ATOM 2956 C C . ARG B 1 167 ? 9.875 -2.018 -18.328 1 96.31 167 ARG B C 1
ATOM 2958 O O . ARG B 1 167 ? 10.07 -1.791 -17.125 1 96.31 167 ARG B O 1
ATOM 2965 N N . ARG B 1 168 ? 8.867 -1.5 -18.969 1 97.12 168 ARG B N 1
ATOM 2966 C CA . ARG B 1 168 ? 7.883 -0.66 -18.297 1 97.12 168 ARG B CA 1
ATOM 2967 C C . ARG B 1 168 ? 7.16 -1.432 -17.203 1 97.12 168 ARG B C 1
ATOM 2969 O O . ARG B 1 168 ? 7.059 -0.957 -16.062 1 97.12 168 ARG B O 1
ATOM 2976 N N . THR B 1 169 ? 6.691 -2.631 -17.562 1 96.88 169 THR B N 1
ATOM 2977 C CA . THR B 1 169 ? 5.988 -3.457 -16.594 1 96.88 169 THR B CA 1
ATOM 2978 C C . THR B 1 169 ? 6.91 -3.828 -15.438 1 96.88 169 THR B C 1
ATOM 2980 O O . THR B 1 169 ? 6.52 -3.721 -14.273 1 96.88 169 THR B O 1
ATOM 2983 N N . ALA B 1 170 ? 8.141 -4.23 -15.781 1 97.38 170 ALA B N 1
ATOM 2984 C CA . ALA B 1 170 ? 9.109 -4.598 -14.75 1 97.38 170 ALA B CA 1
ATOM 2985 C C . ALA B 1 170 ? 9.375 -3.432 -13.805 1 97.38 170 ALA B C 1
ATOM 2987 O O . ALA B 1 170 ? 9.43 -3.615 -12.586 1 97.38 170 ALA B O 1
ATOM 2988 N N . THR B 1 171 ? 9.5 -2.256 -14.383 1 98.56 171 THR B N 1
ATOM 2989 C CA . THR B 1 171 ? 9.766 -1.058 -13.594 1 98.56 171 THR B CA 1
ATOM 2990 C C . THR B 1 171 ? 8.594 -0.757 -12.656 1 98.56 171 THR B C 1
ATOM 2992 O O . THR B 1 171 ? 8.797 -0.492 -11.469 1 98.56 171 THR B O 1
ATOM 2995 N N . ASP B 1 172 ? 7.391 -0.823 -13.18 1 98.56 172 ASP B N 1
ATOM 2996 C CA . ASP B 1 172 ? 6.203 -0.522 -12.383 1 98.56 172 ASP B CA 1
ATOM 2997 C C . ASP B 1 172 ? 6.023 -1.536 -11.258 1 98.56 172 ASP B C 1
ATOM 2999 O O . ASP B 1 172 ? 5.656 -1.171 -10.141 1 98.56 172 ASP B O 1
ATOM 3003 N N . VAL B 1 173 ? 6.273 -2.768 -11.555 1 97.38 173 VAL B N 1
ATOM 3004 C CA . VAL B 1 173 ? 6.129 -3.826 -10.562 1 97.38 173 VAL B CA 1
ATOM 3005 C C . VAL B 1 173 ? 7.184 -3.656 -9.469 1 97.38 173 VAL B C 1
ATOM 3007 O O . VAL B 1 173 ? 6.879 -3.781 -8.281 1 97.38 173 VAL B O 1
ATOM 3010 N N . LEU B 1 174 ? 8.414 -3.389 -9.875 1 98.31 174 LEU B N 1
ATOM 3011 C CA . LEU B 1 174 ? 9.445 -3.148 -8.875 1 98.31 174 LEU B CA 1
ATOM 3012 C C . LEU B 1 174 ? 9.125 -1.911 -8.039 1 98.31 174 LEU B C 1
ATOM 3014 O O . LEU B 1 174 ? 9.352 -1.895 -6.828 1 98.31 174 LEU B O 1
ATOM 3018 N N . TRP B 1 175 ? 8.625 -0.867 -8.68 1 98.56 175 TRP B N 1
ATOM 3019 C CA . TRP B 1 175 ? 8.18 0.336 -7.988 1 98.56 175 TRP B CA 1
ATOM 3020 C C . TRP B 1 175 ? 7.141 -0.002 -6.926 1 98.56 175 TRP B C 1
ATOM 3022 O O . TRP B 1 175 ? 7.211 0.497 -5.797 1 98.56 175 TRP B O 1
ATOM 3032 N N . LEU B 1 176 ? 6.219 -0.841 -7.242 1 98.06 176 LEU B N 1
ATOM 3033 C CA . LEU B 1 176 ? 5.215 -1.307 -6.289 1 98.06 176 LEU B CA 1
ATOM 3034 C C . LEU B 1 176 ? 5.871 -2.031 -5.121 1 98.06 176 LEU B C 1
ATOM 3036 O O . LEU B 1 176 ? 5.484 -1.835 -3.967 1 98.06 176 LEU B O 1
ATOM 3040 N N . GLN B 1 177 ? 6.855 -2.805 -5.379 1 97.38 177 GLN B N 1
ATOM 3041 C CA . GLN B 1 177 ? 7.531 -3.594 -4.355 1 97.38 177 GLN B CA 1
ATOM 3042 C C . GLN B 1 177 ? 8.383 -2.707 -3.449 1 97.38 177 GLN B C 1
ATOM 3044 O O . GLN B 1 177 ? 8.734 -3.104 -2.338 1 97.38 177 GLN B O 1
ATOM 3049 N N . LEU B 1 178 ? 8.695 -1.527 -3.879 1 97.25 178 LEU B N 1
ATOM 3050 C CA . LEU B 1 178 ? 9.547 -0.609 -3.129 1 97.25 178 LEU B CA 1
ATOM 3051 C C . LEU B 1 178 ? 8.711 0.269 -2.201 1 97.25 178 LEU B C 1
ATOM 3053 O O . LEU B 1 178 ? 9.258 1.06 -1.43 1 97.25 178 LEU B O 1
ATOM 3057 N N . GLN B 1 179 ? 7.449 0.117 -2.307 1 96.5 179 GLN B N 1
ATOM 3058 C CA . GLN B 1 179 ? 6.602 0.957 -1.468 1 96.5 179 GLN B CA 1
ATOM 3059 C C . GLN B 1 179 ? 6.859 0.693 0.013 1 96.5 179 GLN B C 1
ATOM 3061 O O . GLN B 1 179 ? 6.906 -0.461 0.445 1 96.5 179 GLN B O 1
ATOM 3066 N N . TYR B 1 180 ? 6.914 1.766 0.809 1 94.38 180 TYR B N 1
ATOM 3067 C CA . TYR B 1 180 ? 7.219 1.689 2.234 1 94.38 180 TYR B CA 1
ATOM 3068 C C . TYR B 1 180 ? 6.129 0.93 2.984 1 94.38 180 TYR B C 1
ATOM 3070 O O . TYR B 1 180 ? 6.406 0.273 3.99 1 94.38 180 TYR B O 1
ATOM 3078 N N . THR B 1 181 ? 4.961 1.005 2.467 1 93.5 181 THR B N 1
ATOM 3079 C CA . THR B 1 181 ? 3.818 0.376 3.117 1 93.5 181 THR B CA 1
ATOM 3080 C C . THR B 1 181 ? 3.99 -1.139 3.17 1 93.5 181 THR B C 1
ATOM 3082 O O . THR B 1 181 ? 3.395 -1.808 4.016 1 93.5 181 THR B O 1
ATOM 3085 N N . ASN B 1 182 ? 4.734 -1.705 2.248 1 97.19 182 ASN B N 1
ATOM 3086 C CA . ASN B 1 182 ? 4.984 -3.141 2.303 1 97.19 182 ASN B CA 1
ATOM 3087 C C . ASN B 1 182 ? 5.668 -3.543 3.607 1 97.19 182 ASN B C 1
ATOM 3089 O O . ASN B 1 182 ? 5.277 -4.527 4.242 1 97.19 182 ASN B O 1
ATOM 3093 N N . TYR B 1 183 ? 6.66 -2.777 3.996 1 97.25 183 TYR B N 1
ATOM 3094 C CA . TYR B 1 183 ? 7.371 -3.025 5.242 1 97.25 183 TYR B CA 1
ATOM 3095 C C . TYR B 1 183 ? 6.457 -2.826 6.445 1 97.25 183 TYR B C 1
ATOM 3097 O O . TYR B 1 183 ? 6.441 -3.648 7.363 1 97.25 183 TYR B O 1
ATOM 3105 N N . GLN B 1 184 ? 5.691 -1.782 6.441 1 94.94 184 GLN B N 1
ATOM 3106 C CA . GLN B 1 184 ? 4.762 -1.494 7.531 1 94.94 184 GLN B CA 1
ATOM 3107 C C . GLN B 1 184 ? 3.75 -2.625 7.703 1 94.94 184 GLN B C 1
ATOM 3109 O O . GLN B 1 184 ? 3.482 -3.059 8.828 1 94.94 184 GLN B O 1
ATOM 3114 N N . ARG B 1 185 ? 3.207 -3.094 6.648 1 96.06 185 ARG B N 1
ATOM 3115 C CA . ARG B 1 185 ? 2.174 -4.121 6.699 1 96.06 185 ARG B CA 1
ATOM 3116 C C . ARG B 1 185 ? 2.746 -5.453 7.18 1 96.06 185 ARG B C 1
ATOM 3118 O O . ARG B 1 185 ? 2.201 -6.078 8.094 1 96.06 185 ARG B O 1
ATOM 3125 N N . LEU B 1 186 ? 3.836 -5.871 6.648 1 98 186 LEU B N 1
ATOM 3126 C CA . LEU B 1 186 ? 4.348 -7.199 6.98 1 98 186 LEU B CA 1
ATOM 3127 C C . LEU B 1 186 ? 5.062 -7.184 8.328 1 98 186 LEU B C 1
ATOM 3129 O O . LEU B 1 186 ? 4.918 -8.117 9.125 1 98 186 LEU B O 1
ATOM 3133 N N . VAL B 1 187 ? 5.816 -6.133 8.648 1 97.75 187 VAL B N 1
ATOM 3134 C CA . VAL B 1 187 ? 6.609 -6.098 9.875 1 97.75 187 VAL B CA 1
ATOM 3135 C C . VAL B 1 187 ? 5.766 -5.547 11.023 1 97.75 187 VAL B C 1
ATOM 3137 O O . VAL B 1 187 ? 5.645 -6.18 12.07 1 97.75 187 VAL B O 1
ATOM 3140 N N . ASP B 1 188 ? 5.105 -4.438 10.867 1 95.12 188 ASP B N 1
ATOM 3141 C CA . ASP B 1 188 ? 4.383 -3.803 11.961 1 95.12 188 ASP B CA 1
ATOM 3142 C C . ASP B 1 188 ? 3.031 -4.477 12.195 1 95.12 188 ASP B C 1
ATOM 3144 O O . ASP B 1 188 ? 2.613 -4.668 13.336 1 95.12 188 ASP B O 1
ATOM 3148 N N . GLU B 1 189 ? 2.35 -4.832 11.141 1 95.31 189 GLU B N 1
ATOM 3149 C CA . GLU B 1 189 ? 0.99 -5.344 11.289 1 95.31 189 GLU B CA 1
ATOM 3150 C C . GLU B 1 189 ? 0.983 -6.863 11.414 1 95.31 189 GLU B C 1
ATOM 3152 O O . GLU B 1 189 ? 0.221 -7.422 12.203 1 95.31 189 GLU B O 1
ATOM 3157 N N . ARG B 1 190 ? 1.818 -7.535 10.703 1 97.88 190 ARG B N 1
ATOM 3158 C CA . ARG B 1 190 ? 1.777 -8.992 10.703 1 97.88 190 ARG B CA 1
ATOM 3159 C C . ARG B 1 190 ? 2.861 -9.57 11.602 1 97.88 190 ARG B C 1
ATOM 3161 O O . ARG B 1 190 ? 2.939 -10.789 11.789 1 97.88 190 ARG B O 1
ATOM 3168 N N . GLY B 1 191 ? 3.805 -8.773 12.07 1 97.81 191 GLY B N 1
ATOM 3169 C CA . GLY B 1 191 ? 4.738 -9.188 13.109 1 97.81 191 GLY B CA 1
ATOM 3170 C C . GLY B 1 191 ? 5.988 -9.852 12.555 1 97.81 191 GLY B C 1
ATOM 3171 O O . GLY B 1 191 ? 6.664 -10.602 13.258 1 97.81 191 GLY B O 1
ATOM 3172 N N . TRP B 1 192 ? 6.301 -9.648 11.297 1 98.19 192 TRP B N 1
ATOM 3173 C CA . TRP B 1 192 ? 7.531 -10.188 10.734 1 98.19 192 TRP B CA 1
ATOM 3174 C C . TRP B 1 192 ? 8.758 -9.531 11.359 1 98.19 192 TRP B C 1
ATOM 3176 O O . TRP B 1 192 ? 8.719 -8.359 11.727 1 98.19 192 TRP B O 1
ATOM 3186 N N . SER B 1 193 ? 9.859 -10.273 11.438 1 98.06 193 SER B N 1
ATOM 3187 C CA . SER B 1 193 ? 11.148 -9.656 11.727 1 98.06 193 SER B CA 1
ATOM 3188 C C . SER B 1 193 ? 11.711 -8.938 10.5 1 98.06 193 SER B C 1
ATOM 3190 O O . SER B 1 193 ? 11.281 -9.203 9.375 1 98.06 193 SER B O 1
ATOM 3192 N N . HIS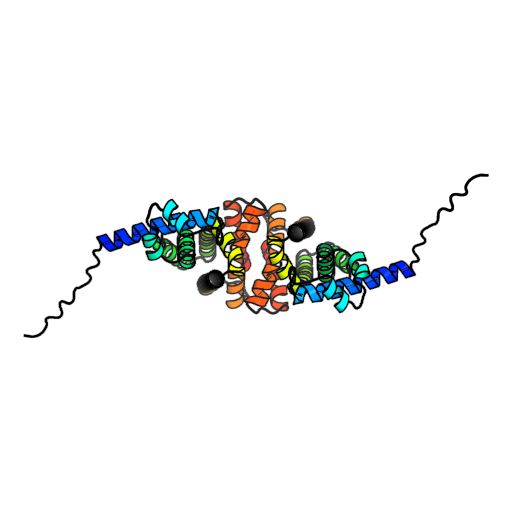 B 1 194 ? 12.656 -8 10.742 1 97.62 194 HIS B N 1
ATOM 3193 C CA . HIS B 1 194 ? 13.336 -7.34 9.641 1 97.62 194 HIS B CA 1
ATOM 3194 C C . HIS B 1 194 ? 13.984 -8.359 8.703 1 97.62 194 HIS B C 1
ATOM 3196 O O . HIS B 1 194 ? 13.914 -8.219 7.48 1 97.62 194 HIS B O 1
ATOM 3202 N N . ARG B 1 195 ? 14.586 -9.352 9.219 1 97.44 195 ARG B N 1
ATOM 3203 C CA . ARG B 1 195 ? 15.289 -10.359 8.43 1 97.44 195 ARG B CA 1
ATOM 3204 C C . ARG B 1 195 ? 14.312 -11.148 7.566 1 97.44 195 ARG B C 1
ATOM 3206 O O . ARG B 1 195 ? 14.609 -11.445 6.406 1 97.44 195 ARG B O 1
ATOM 3213 N N . GLU B 1 196 ? 13.227 -11.555 8.156 1 96.94 196 GLU B N 1
ATOM 3214 C CA . GLU B 1 196 ? 12.188 -12.227 7.375 1 96.94 196 GLU B CA 1
ATOM 3215 C C . GLU B 1 196 ? 11.75 -11.375 6.188 1 96.94 196 GLU B C 1
ATOM 3217 O O . GLU B 1 196 ? 11.609 -11.883 5.074 1 96.94 196 GLU B O 1
ATOM 3222 N N . PHE B 1 197 ? 11.539 -10.094 6.418 1 98.25 197 PHE B N 1
ATOM 3223 C CA . PHE B 1 197 ? 11.109 -9.18 5.363 1 98.25 197 PHE B CA 1
ATOM 3224 C C . PHE B 1 197 ? 12.172 -9.078 4.273 1 98.25 197 PHE B C 1
ATOM 3226 O O . PHE B 1 197 ? 11.867 -9.164 3.086 1 98.25 197 PHE B O 1
ATOM 3233 N N . GLU B 1 198 ? 13.367 -8.883 4.742 1 97.69 198 GLU B N 1
ATOM 3234 C CA . GLU B 1 198 ? 14.484 -8.742 3.811 1 97.69 198 GLU B CA 1
ATOM 3235 C C . GLU B 1 198 ? 14.578 -9.953 2.881 1 97.69 198 GLU B C 1
ATOM 3237 O O . GLU B 1 198 ? 14.734 -9.797 1.669 1 97.69 198 GLU B O 1
ATOM 3242 N N . ARG B 1 199 ? 14.508 -11.102 3.383 1 95.56 199 ARG B N 1
ATOM 3243 C CA . ARG B 1 199 ? 14.594 -12.328 2.598 1 95.56 199 ARG B CA 1
ATOM 3244 C C . ARG B 1 199 ? 13.445 -12.43 1.604 1 95.56 199 ARG B C 1
ATOM 3246 O O . ARG B 1 199 ? 13.656 -12.719 0.426 1 95.56 199 ARG B O 1
ATOM 3253 N N . TRP B 1 200 ? 12.305 -12.133 2.127 1 95.62 200 TRP B N 1
ATOM 3254 C CA . TRP B 1 200 ? 11.148 -12.18 1.239 1 95.62 200 TRP B CA 1
ATOM 3255 C C . TRP B 1 200 ? 11.258 -11.117 0.155 1 95.62 200 TRP B C 1
ATOM 3257 O O . TRP B 1 200 ? 10.938 -11.367 -1.01 1 95.62 200 TRP B O 1
ATOM 3267 N N . HIS B 1 201 ? 11.617 -9.93 0.564 1 97.5 201 HIS B N 1
ATOM 3268 C CA . HIS B 1 201 ? 11.75 -8.797 -0.342 1 97.5 201 HIS B CA 1
ATOM 3269 C C . HIS B 1 201 ? 12.641 -9.141 -1.53 1 97.5 201 HIS B C 1
ATOM 3271 O O . HIS B 1 201 ? 12.273 -8.883 -2.68 1 97.5 201 HIS B O 1
ATOM 3277 N N . ALA B 1 202 ? 13.727 -9.805 -1.289 1 96.88 202 ALA B N 1
ATOM 3278 C CA . ALA B 1 202 ? 14.625 -10.273 -2.34 1 96.88 202 ALA B CA 1
ATOM 3279 C C . ALA B 1 202 ? 13.961 -11.344 -3.197 1 96.88 202 ALA B C 1
ATOM 3281 O O . ALA B 1 202 ? 13.984 -11.266 -4.43 1 96.88 202 ALA B O 1
ATOM 3282 N N . THR B 1 203 ? 13.383 -12.297 -2.555 1 93.38 203 THR B N 1
ATOM 3283 C CA . THR B 1 203 ? 12.758 -13.406 -3.266 1 93.38 203 THR B CA 1
ATOM 3284 C C . THR B 1 203 ? 11.625 -12.906 -4.16 1 93.38 203 THR B C 1
ATOM 3286 O O . THR B 1 203 ? 11.445 -13.391 -5.277 1 93.38 203 THR B O 1
ATOM 3289 N N . ALA B 1 204 ? 10.891 -11.977 -3.65 1 94.06 204 ALA B N 1
ATOM 3290 C CA . ALA B 1 204 ? 9.781 -11.414 -4.418 1 94.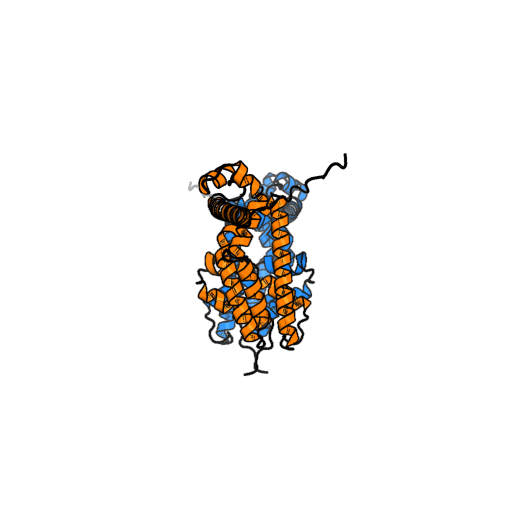06 204 ALA B CA 1
ATOM 3291 C C . ALA B 1 204 ? 10.289 -10.695 -5.664 1 94.06 204 ALA B C 1
ATOM 3293 O O . ALA B 1 204 ? 9.727 -10.859 -6.754 1 94.06 204 ALA B O 1
ATOM 3294 N N . MET B 1 205 ? 11.336 -9.859 -5.512 1 96.06 205 MET B N 1
ATOM 3295 C CA . MET B 1 205 ? 11.914 -9.164 -6.656 1 96.06 205 MET B CA 1
ATOM 3296 C C . MET B 1 205 ? 12.43 -10.156 -7.695 1 96.06 205 MET B C 1
ATOM 3298 O O . MET B 1 205 ? 12.164 -10.008 -8.891 1 96.06 205 MET B O 1
ATOM 3302 N N . ILE B 1 206 ? 13.102 -11.164 -7.207 1 94.19 206 ILE B N 1
ATOM 3303 C CA . ILE B 1 206 ? 13.695 -12.156 -8.094 1 94.19 206 ILE B CA 1
ATOM 3304 C C . ILE B 1 206 ? 12.602 -12.922 -8.828 1 94.19 206 ILE B C 1
ATOM 3306 O O . ILE B 1 206 ? 12.672 -13.086 -10.047 1 94.19 206 ILE B O 1
ATOM 3310 N N . ALA B 1 207 ? 11.539 -13.305 -8.148 1 89.62 207 ALA B N 1
ATOM 3311 C CA . ALA B 1 207 ? 10.461 -14.102 -8.727 1 89.62 207 ALA B CA 1
ATOM 3312 C C . ALA B 1 207 ? 9.695 -13.305 -9.781 1 89.62 207 ALA B C 1
ATOM 3314 O O . ALA B 1 207 ? 9.203 -13.875 -10.766 1 89.62 207 ALA B O 1
ATOM 3315 N N . THR B 1 208 ? 9.648 -12.062 -9.594 1 89.38 208 THR B N 1
ATOM 3316 C CA . THR B 1 208 ? 8.828 -11.258 -10.5 1 89.38 208 THR B CA 1
ATOM 3317 C C . THR B 1 208 ? 9.656 -10.766 -11.68 1 89.38 208 THR B C 1
ATOM 3319 O O . THR B 1 208 ? 9.125 -10.562 -12.773 1 89.38 208 THR B O 1
ATOM 3322 N N . LEU B 1 209 ? 10.945 -10.617 -11.5 1 92.75 209 LEU B N 1
ATOM 3323 C CA . LEU B 1 209 ? 11.734 -9.953 -12.531 1 92.75 209 LEU B CA 1
ATOM 3324 C C . LEU B 1 209 ? 12.539 -10.961 -13.336 1 92.75 209 LEU B C 1
ATOM 3326 O O . LEU B 1 209 ? 12.82 -10.75 -14.516 1 92.75 209 LEU B O 1
ATOM 3330 N N . LEU B 1 210 ? 12.961 -12 -12.664 1 92.38 210 LEU B N 1
ATOM 3331 C CA . LEU B 1 210 ? 13.914 -12.883 -13.328 1 92.38 210 LEU B CA 1
ATOM 3332 C C . LEU B 1 210 ? 13.227 -14.156 -13.82 1 92.38 210 LEU B C 1
ATOM 3334 O O . LEU B 1 210 ? 12.203 -14.562 -13.266 1 92.38 210 LEU B O 1
ATOM 3338 N N . GLU B 1 211 ? 13.82 -14.742 -14.859 1 84.5 211 GLU B N 1
ATOM 3339 C CA . GLU B 1 211 ? 13.383 -16.062 -15.312 1 84.5 211 GLU B CA 1
ATOM 3340 C C . GLU B 1 211 ? 13.656 -17.125 -14.266 1 84.5 211 GLU B C 1
ATOM 3342 O O . GLU B 1 211 ? 14.711 -17.109 -13.625 1 84.5 211 GLU B O 1
ATOM 3347 N N . PRO B 1 212 ? 12.609 -17.906 -13.906 1 74.88 212 PRO B N 1
ATOM 3348 C CA . PRO B 1 212 ? 12.844 -18.969 -12.93 1 74.88 212 PRO B CA 1
ATOM 3349 C C . PRO B 1 212 ? 13.992 -19.891 -13.328 1 74.88 212 PRO B C 1
ATOM 3351 O O . PRO B 1 212 ? 14.188 -20.156 -14.523 1 74.88 212 PRO B O 1
ATOM 3354 N N . ASN B 1 213 ? 15.227 -19.766 -12.758 1 60.53 213 ASN B N 1
ATOM 3355 C CA . ASN B 1 213 ? 16.344 -20.641 -13.109 1 60.53 213 ASN B CA 1
ATOM 3356 C C . ASN B 1 213 ? 15.945 -22.109 -13.016 1 60.53 213 ASN B C 1
ATOM 3358 O O . ASN B 1 213 ? 15.25 -22.516 -12.078 1 60.53 213 ASN B O 1
ATOM 3362 N N . HIS B 1 214 ? 15.672 -22.766 -14.242 1 45.84 214 HIS B N 1
ATOM 3363 C CA . HIS B 1 214 ? 15.672 -24.219 -14.32 1 45.84 214 HIS B CA 1
ATOM 3364 C C . HIS B 1 214 ? 16.828 -24.812 -13.516 1 45.84 214 HIS B C 1
ATOM 3366 O O . HIS B 1 214 ? 18 -24.484 -13.766 1 45.84 214 HIS B O 1
ATOM 3372 N N . GLU B 1 215 ? 16.859 -24.703 -12.266 1 36.03 215 GLU B N 1
ATOM 3373 C CA . GLU B 1 215 ? 17.875 -25.688 -11.898 1 36.03 215 GLU B CA 1
ATOM 3374 C C . GLU B 1 215 ? 17.625 -27.016 -12.609 1 36.03 215 GLU B C 1
ATOM 3376 O O . GLU B 1 215 ? 16.484 -27.391 -12.875 1 36.03 215 GLU B O 1
#

Radius of gyration: 27.27 Å; Cα contacts (8 Å, |Δi|>4): 423; chains: 2; b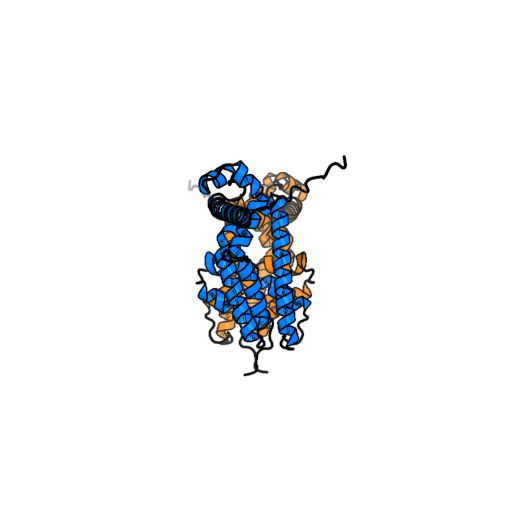ounding box: 102×87×53 Å

Solvent-accessible surface area (backbone atoms only — not comparable to full-atom values): 22956 Å² total; per-residue (Å²): 134,81,80,75,74,73,73,73,67,81,71,74,45,70,66,55,53,50,50,49,50,51,50,43,49,44,41,29,54,22,34,42,52,40,35,53,74,44,28,63,87,66,39,48,68,64,57,27,15,62,66,44,70,48,52,61,68,59,44,51,73,66,30,54,72,66,51,35,50,52,48,22,49,48,34,35,62,20,74,72,33,59,71,56,38,57,48,49,51,55,54,41,64,64,45,79,52,52,66,60,23,44,42,52,46,24,48,53,51,45,53,29,44,62,60,32,45,62,53,50,60,36,47,62,63,42,27,77,78,33,70,67,43,33,49,48,50,50,51,49,52,51,50,45,41,49,51,25,39,53,52,46,51,48,34,45,73,68,70,43,49,24,86,89,58,48,71,67,57,48,18,53,51,46,30,60,69,64,38,60,63,57,53,47,48,45,32,73,70,66,62,44,50,72,66,59,47,32,53,46,49,20,51,52,51,46,51,70,39,31,50,79,75,75,119,134,83,80,76,74,72,75,74,67,79,69,74,46,70,66,55,52,51,51,49,49,51,50,43,49,44,42,29,53,22,34,42,52,40,36,52,73,45,27,64,87,66,39,48,68,66,57,24,14,61,67,43,69,50,51,62,70,58,44,51,73,65,32,54,72,68,52,35,50,52,49,23,49,49,34,35,62,19,74,72,33,60,71,53,39,58,50,49,52,54,55,41,65,66,45,78,52,54,68,60,24,44,42,52,45,23,48,54,52,44,52,28,43,63,60,34,45,61,54,49,58,36,46,62,63,42,28,77,80,33,70,66,44,34,51,48,51,51,50,52,53,50,50,46,42,51,52,24,40,54,52,46,51,49,34,44,73,66,71,41,49,24,86,89,60,50,70,66,56,48,17,53,52,45,30,60,69,64,38,59,62,57,54,47,47,44,34,72,70,66,63,43,51,71,66,58,48,31,54,46,50,21,50,52,52,45,52,72,40,31,51,78,74,75,120

InterPro domains:
  IPR001647 DNA-binding HTH domain, TetR-type [PF00440] (28-70)
  IPR009057 Homedomain-like superfamily [SSF46689] (14-76)
  IPR050109 HTH-type, TetR-like transcriptional regulator [PTHR30055] (13-210)

Sequence (430 aa):
MADVNRLQRTYRSPVREEAARRTRDIVVRAAMQVFAERGYAGATIDQIATCAGVSRPTVFAAGNKAQLFALARQYVDNDGDATEADSTMAQILTIDDPRRLLERFATHTAAIMRRARPLQGVLEQAAGTDPELAELLQSTQQQLLETAGSVVAAVAATRSLRRGISRRTATDVLWLQLQYTNYQRLVDERGWSHREFERWHATAMIATLLEPNHEMADVNRLQRTYRSPVREEAARRTRDIVVRAAMQVFAERGYAGATIDQIATCAGVSRPTVFAAGNKAQLFALARQYVDNDGDATEADSTMAQILTIDDPRRLLERFATHTAAIMRRARPLQGVLEQAAGTDPELAELLQSTQQQLLETAGSVVAAVAATRSLRRGISRRTATDVLWLQLQYTNYQRLVDERGWSHREFERWHATAMIATLLEPNHE

Nearest PDB structures (foldseek):
  5nim-assembly1_A  TM=6.803E-01  e=4.224E-04  Mycobacterium tuberculosis
  6of0-assembly2_D  TM=7.814E-01  e=2.237E-03  Neisseria gonorrhoeae
  5mym-assembly2_C  TM=6.963E-01  e=7.711E-04  Mycobacterium tuberculosis H37Rv
  3qpl-assembly1_A  TM=6.522E-01  e=5.841E-04  Mycobacterium tuberculosis
  2id6-assembly1_A-2  TM=5.561E-01  e=2.209E-04  Thermotoga maritima

Secondary structure (DSSP, 8-state):
-------------HHHHHHHHHHHHHHHHHHHHHHHHHHHHH--HHHHHHHHTS-HHHHHHH--HHHHHHHHHHHHHTTT-HHHHHHHHHHHHT-SSHHHHHHHHHHHHHHHHHHHHHHHHHHHHHHTT-HHHHHHHHHHHHHHHHHHHHHHHHHHHTT-BPTT--HHHHHHHHHHHT-HHHHIIIIIIT---HHHHHHHHHHHHHHHHB-----/-------------HHHHHHHHHHHHHHHHHHHHHHHHHHHHH--HHHHHHHHTS-HHHHHHH--HHHHHHHHHHHHHTTT-HHHHHHHHHHHHT-SSHHHHHHHHHHHHHHHHHHHHHHHHHHHHHHTT-HHHHHHHHHHHHHHHHHHHHHHHHHHHTT-BPTT--HHHHHHHHHHHT-HHHHIIIIIIT---HHHHHHHHHHHHHHHHB-----

pLDDT: mean 88.9, std 14.42, range [30.92, 98.56]

Organism: Nocardia brasiliensis (strain ATCC 700358 / HUJEG-1) (NCBI:txid1133849)